Protein AF-A0A4R7PCM6-F1 (afdb_monomer_lite)

pLDDT: mean 90.54, std 8.67, range [38.59, 98.75]

Radius of gyration: 28.01 Å; chains: 1; bounding box: 73×57×81 Å

Structure (mmCIF, N/CA/C/O backbone):
data_AF-A0A4R7PCM6-F1
#
_entry.id   AF-A0A4R7PCM6-F1
#
loop_
_atom_site.group_PDB
_atom_site.id
_atom_site.type_symbol
_atom_site.label_atom_id
_atom_site.label_alt_id
_atom_site.label_comp_id
_atom_site.label_asym_id
_atom_site.label_entity_id
_atom_site.label_seq_id
_atom_site.pdbx_PDB_ins_code
_atom_site.Cartn_x
_atom_site.Cartn_y
_atom_site.Cartn_z
_atom_site.occupancy
_atom_site.B_iso_or_equiv
_atom_site.auth_seq_id
_atom_site.auth_comp_id
_atom_site.auth_asym_id
_atom_site.auth_atom_id
_atom_site.pdbx_PDB_model_num
ATOM 1 N N . MET A 1 1 ? 37.179 6.139 -24.682 1.00 86.62 1 MET A N 1
ATOM 2 C CA . MET A 1 1 ? 36.221 5.115 -24.199 1.00 86.62 1 MET A CA 1
ATOM 3 C C . MET A 1 1 ? 36.200 4.958 -22.683 1.00 86.62 1 MET A C 1
ATOM 5 O O . MET A 1 1 ? 35.136 5.129 -22.115 1.00 86.62 1 MET A O 1
ATOM 9 N N . ILE A 1 2 ? 37.322 4.711 -21.994 1.00 88.94 2 ILE A N 1
ATOM 10 C CA . ILE A 1 2 ? 37.320 4.527 -20.522 1.00 88.94 2 ILE A CA 1
ATOM 11 C C . ILE A 1 2 ? 36.689 5.718 -19.776 1.00 88.94 2 ILE A C 1
ATOM 13 O O . ILE A 1 2 ? 35.813 5.519 -18.942 1.00 88.94 2 ILE A O 1
ATOM 17 N N . THR A 1 3 ? 37.057 6.956 -20.123 1.00 93.69 3 THR A N 1
ATOM 18 C CA . THR A 1 3 ? 36.458 8.163 -19.523 1.00 93.69 3 THR A CA 1
ATOM 19 C C . THR A 1 3 ? 34.939 8.205 -19.699 1.00 93.69 3 THR A C 1
ATOM 21 O O . THR A 1 3 ? 34.223 8.490 -18.748 1.00 93.69 3 THR A O 1
ATOM 24 N N . LEU A 1 4 ? 34.431 7.844 -20.882 1.00 93.44 4 LEU A N 1
ATOM 25 C CA . LEU A 1 4 ? 32.993 7.745 -21.138 1.00 93.44 4 LEU A CA 1
ATOM 26 C C . LEU A 1 4 ? 32.326 6.723 -20.199 1.00 93.44 4 LEU A C 1
ATOM 28 O O . LEU A 1 4 ? 31.299 7.030 -19.602 1.00 93.44 4 LEU A O 1
ATOM 32 N N . MET A 1 5 ? 32.936 5.547 -20.002 1.00 93.44 5 MET A N 1
ATOM 33 C CA . MET A 1 5 ? 32.412 4.505 -19.101 1.00 93.44 5 MET A CA 1
ATOM 34 C C . MET A 1 5 ? 32.342 4.960 -17.637 1.00 93.44 5 MET A C 1
ATOM 36 O O . MET A 1 5 ? 31.392 4.621 -16.927 1.00 93.44 5 MET A O 1
ATOM 40 N N . ILE A 1 6 ? 33.310 5.764 -17.186 1.00 94.44 6 ILE A N 1
ATOM 41 C CA . ILE A 1 6 ? 33.304 6.350 -15.837 1.00 94.44 6 ILE A CA 1
ATOM 42 C C . ILE A 1 6 ? 32.106 7.291 -15.676 1.00 94.44 6 ILE A C 1
ATOM 44 O O . ILE A 1 6 ? 31.334 7.148 -14.729 1.00 94.44 6 ILE A O 1
ATOM 48 N N . PHE A 1 7 ? 31.906 8.216 -16.616 1.00 95.94 7 PHE A N 1
ATOM 49 C CA . PHE A 1 7 ? 30.790 9.162 -16.552 1.00 95.94 7 PHE A CA 1
ATOM 50 C C . PHE A 1 7 ? 29.426 8.471 -16.718 1.00 95.94 7 PHE A C 1
ATOM 52 O O . PHE A 1 7 ? 28.460 8.880 -16.072 1.00 95.94 7 PHE A O 1
ATOM 59 N N . LEU A 1 8 ? 29.342 7.386 -17.503 1.00 93.62 8 LEU A N 1
ATOM 60 C CA . LEU A 1 8 ? 28.133 6.558 -17.618 1.00 93.62 8 LEU A CA 1
ATOM 61 C C . LEU A 1 8 ? 27.827 5.842 -16.300 1.00 93.62 8 LEU A C 1
ATOM 63 O O . LEU A 1 8 ? 26.674 5.769 -15.879 1.00 93.62 8 LEU A O 1
ATOM 67 N N . THR A 1 9 ? 28.862 5.367 -15.607 1.00 94.69 9 THR A N 1
ATOM 68 C CA . THR A 1 9 ? 28.729 4.763 -14.276 1.00 94.69 9 THR A CA 1
ATOM 69 C C . THR A 1 9 ? 28.221 5.780 -13.259 1.00 94.69 9 THR A C 1
ATOM 71 O O . THR A 1 9 ? 27.279 5.490 -12.524 1.00 94.69 9 THR A O 1
ATOM 74 N N . LEU A 1 10 ? 28.785 6.992 -13.244 1.00 95.31 10 LEU A N 1
ATOM 75 C CA . LEU A 1 10 ? 28.311 8.072 -12.376 1.00 95.31 10 LEU A CA 1
ATOM 76 C C . LEU A 1 10 ? 26.852 8.440 -12.679 1.00 95.31 10 LEU A C 1
ATOM 78 O O . LEU A 1 10 ? 26.053 8.543 -11.747 1.00 95.31 10 LEU A O 1
ATOM 82 N N . GLN A 1 11 ? 26.483 8.548 -13.962 1.00 95.19 11 GLN A N 1
ATOM 83 C CA . GLN A 1 11 ? 25.098 8.782 -14.390 1.00 95.19 11 GLN A CA 1
ATOM 84 C C . GLN A 1 11 ? 24.162 7.691 -13.860 1.00 95.19 11 GLN A C 1
ATOM 86 O O . GLN A 1 11 ? 23.117 7.995 -13.288 1.00 95.19 11 GLN A O 1
ATOM 91 N N . SER A 1 12 ? 24.565 6.426 -13.999 1.00 93.44 12 SER A N 1
ATOM 92 C CA . SER A 1 12 ? 23.784 5.261 -13.570 1.00 93.44 12 SER A CA 1
ATOM 93 C C . SER A 1 12 ? 23.549 5.255 -12.062 1.00 93.44 12 SER A C 1
ATOM 95 O O . SER A 1 12 ? 22.435 5.013 -11.600 1.00 93.44 12 SER A O 1
ATOM 97 N N . VAL A 1 13 ? 24.593 5.540 -11.279 1.00 93.44 13 VAL A N 1
ATOM 98 C CA . VAL A 1 13 ? 24.516 5.559 -9.813 1.00 93.44 13 VAL A CA 1
ATOM 99 C C . VAL A 1 13 ? 23.638 6.711 -9.327 1.00 93.44 13 VAL A C 1
ATOM 101 O O . VAL A 1 13 ? 22.779 6.496 -8.473 1.00 93.44 13 VAL A O 1
ATOM 104 N N . MET A 1 14 ? 23.809 7.915 -9.882 1.00 94.75 14 MET A N 1
ATOM 105 C CA . MET A 1 14 ? 22.988 9.074 -9.518 1.00 94.75 14 MET A CA 1
ATOM 106 C C . MET A 1 14 ? 21.523 8.888 -9.926 1.00 94.75 14 MET A C 1
ATOM 108 O O . MET A 1 14 ? 20.639 9.132 -9.110 1.00 94.75 14 MET A O 1
ATOM 112 N N . GLY A 1 15 ? 21.256 8.397 -11.141 1.00 91.50 15 GLY A N 1
ATOM 113 C CA . GLY A 1 15 ? 19.893 8.136 -11.613 1.00 91.50 15 GLY A CA 1
ATOM 114 C C . GLY A 1 15 ? 19.212 7.012 -10.829 1.00 91.50 15 GLY A C 1
ATOM 115 O O . GLY A 1 15 ? 18.041 7.114 -10.471 1.00 91.50 15 GLY A O 1
ATOM 116 N N . GLY A 1 16 ? 19.958 5.961 -10.474 1.00 90.06 16 GLY A N 1
ATOM 117 C CA . GLY A 1 16 ? 19.472 4.902 -9.589 1.00 90.06 16 GLY A CA 1
ATOM 118 C C . GLY A 1 16 ? 19.139 5.410 -8.183 1.00 90.06 16 GLY A C 1
ATOM 119 O O . GLY A 1 16 ? 18.116 5.022 -7.615 1.00 90.06 16 GLY A O 1
ATOM 120 N N . LEU A 1 17 ? 19.967 6.305 -7.630 1.00 88.81 17 LEU A N 1
ATOM 121 C CA . LEU A 1 17 ? 19.699 6.960 -6.350 1.00 88.81 17 LEU A CA 1
ATOM 122 C C . LEU A 1 17 ? 18.441 7.828 -6.419 1.00 88.81 17 LEU A C 1
ATOM 124 O O . LEU A 1 17 ? 17.628 7.757 -5.503 1.00 88.81 17 LEU A O 1
ATOM 128 N N . ASP A 1 18 ? 18.271 8.607 -7.485 1.00 88.50 18 ASP A N 1
ATOM 129 C CA . ASP A 1 18 ? 17.103 9.467 -7.687 1.00 88.50 18 ASP A CA 1
ATOM 130 C C . ASP A 1 18 ? 15.803 8.651 -7.722 1.00 88.50 18 ASP A C 1
ATOM 132 O O . ASP A 1 18 ? 14.889 8.848 -6.915 1.00 88.50 18 ASP A O 1
ATOM 136 N N . ASN A 1 19 ? 15.792 7.611 -8.557 1.00 87.19 19 ASN A N 1
ATOM 137 C CA . ASN A 1 19 ? 14.678 6.681 -8.681 1.00 87.19 19 ASN A CA 1
ATOM 138 C C . ASN A 1 19 ? 14.327 5.979 -7.362 1.00 87.19 19 ASN A C 1
ATOM 140 O O . ASN A 1 19 ? 13.152 5.841 -7.009 1.00 87.19 19 ASN A O 1
ATOM 144 N N . LEU A 1 20 ? 15.328 5.526 -6.609 1.00 82.94 20 LEU A N 1
ATOM 145 C CA . LEU A 1 20 ? 15.083 4.823 -5.355 1.00 82.94 20 LEU A CA 1
ATOM 146 C C . LEU A 1 20 ? 14.687 5.783 -4.225 1.00 82.94 20 LEU A C 1
ATOM 148 O O . LEU A 1 20 ? 13.764 5.503 -3.461 1.00 82.94 20 LEU A O 1
ATOM 152 N N . TRP A 1 21 ? 15.389 6.901 -4.076 1.00 80.94 21 TRP A N 1
ATOM 153 C CA . TRP A 1 21 ? 15.218 7.798 -2.940 1.00 80.94 21 TRP A CA 1
ATOM 154 C C . TRP A 1 21 ? 14.050 8.763 -3.134 1.00 80.94 21 TRP A C 1
ATOM 156 O O . TRP A 1 21 ? 13.141 8.789 -2.299 1.00 80.94 21 TRP A O 1
ATOM 166 N N . HIS A 1 22 ? 14.047 9.523 -4.229 1.00 82.62 22 HIS A N 1
ATOM 167 C CA . HIS A 1 22 ? 13.040 10.550 -4.471 1.00 82.62 22 HIS A CA 1
ATOM 168 C C . HIS A 1 22 ? 11.743 9.938 -4.993 1.00 82.62 22 HIS A C 1
ATOM 170 O O . HIS A 1 22 ? 10.697 10.108 -4.363 1.00 82.62 22 HIS A O 1
ATOM 176 N N . HIS A 1 23 ? 11.799 9.141 -6.061 1.00 84.81 23 HIS A N 1
ATOM 177 C CA . HIS A 1 23 ? 10.582 8.627 -6.700 1.00 84.81 23 HIS A CA 1
ATOM 178 C C . HIS A 1 23 ? 9.899 7.524 -5.884 1.00 84.81 23 HIS A C 1
ATOM 180 O O . HIS A 1 23 ? 8.678 7.556 -5.690 1.00 84.81 23 HIS A O 1
ATOM 186 N N . GLU A 1 24 ? 10.662 6.555 -5.370 1.00 81.75 24 GLU A N 1
ATOM 187 C CA . GLU A 1 24 ? 10.093 5.401 -4.667 1.00 81.75 24 GLU A CA 1
ATOM 188 C C . GLU A 1 24 ? 9.879 5.656 -3.170 1.00 81.75 24 GLU A C 1
ATOM 190 O O . GLU A 1 24 ? 8.772 5.463 -2.664 1.00 81.75 24 GLU A O 1
ATOM 195 N N . LEU A 1 25 ? 10.913 6.075 -2.434 1.00 74.56 25 LEU A N 1
ATOM 196 C CA . LEU A 1 25 ? 10.838 6.160 -0.971 1.00 74.56 25 LEU A CA 1
ATOM 197 C C . LEU A 1 25 ? 10.145 7.434 -0.476 1.00 74.56 25 LEU A C 1
ATOM 199 O O . LEU A 1 25 ? 9.318 7.355 0.444 1.00 74.56 25 LEU A O 1
ATOM 203 N N . GLN A 1 26 ? 10.478 8.586 -1.061 1.00 74.31 26 GLN A N 1
ATOM 204 C CA . GLN A 1 26 ? 9.973 9.888 -0.631 1.00 74.31 26 GLN A CA 1
ATOM 205 C C . GLN A 1 26 ? 8.615 10.222 -1.258 1.00 74.31 26 GLN A C 1
ATOM 207 O O . GLN A 1 26 ? 7.650 10.433 -0.522 1.00 74.31 26 GLN A O 1
ATOM 212 N N . ALA A 1 27 ? 8.524 10.251 -2.590 1.00 75.69 27 ALA A N 1
ATOM 213 C CA . ALA A 1 27 ? 7.309 10.616 -3.313 1.00 75.69 27 ALA A CA 1
ATOM 214 C C . ALA A 1 27 ? 6.324 9.445 -3.428 1.00 75.69 27 ALA A C 1
ATOM 216 O O . ALA A 1 27 ? 5.114 9.645 -3.327 1.00 75.69 27 ALA A O 1
ATOM 217 N N . ARG A 1 28 ? 6.811 8.205 -3.572 1.00 81.50 28 ARG A N 1
ATOM 218 C CA . ARG A 1 28 ? 5.984 7.010 -3.829 1.00 81.50 28 ARG A CA 1
ATOM 219 C C . ARG A 1 28 ? 5.120 7.173 -5.082 1.00 81.50 28 ARG A C 1
ATOM 221 O O . ARG A 1 28 ? 3.935 6.819 -5.064 1.00 81.50 28 ARG A O 1
ATOM 228 N N . LEU A 1 29 ? 5.709 7.691 -6.161 1.00 83.12 29 LEU A N 1
ATOM 229 C CA . LEU A 1 29 ? 5.017 7.997 -7.422 1.00 83.12 29 LEU A CA 1
ATOM 230 C C . LEU A 1 29 ? 4.107 6.859 -7.924 1.00 83.12 29 LEU A C 1
ATOM 232 O O . LEU A 1 29 ? 2.959 7.147 -8.258 1.00 83.12 29 LEU A O 1
ATOM 236 N N . PRO A 1 30 ? 4.498 5.562 -7.885 1.00 82.12 30 PRO A N 1
ATOM 237 C CA . PRO A 1 30 ? 3.633 4.464 -8.349 1.00 82.12 30 PRO A CA 1
ATOM 238 C C . PRO A 1 30 ? 2.298 4.321 -7.606 1.00 82.12 30 PRO A C 1
ATOM 240 O O . PRO A 1 30 ? 1.427 3.563 -8.031 1.00 82.12 30 PRO A O 1
ATOM 243 N N . SER A 1 31 ? 2.150 4.995 -6.464 1.00 75.94 31 SER A N 1
ATOM 244 C CA . SER A 1 31 ? 0.933 5.003 -5.652 1.00 75.94 31 SER A CA 1
ATOM 245 C C . SER A 1 31 ? 0.105 6.283 -5.786 1.00 75.94 31 SER A C 1
ATOM 247 O O . SER A 1 31 ? -0.959 6.373 -5.172 1.00 75.94 31 SER A O 1
ATOM 249 N N . GLN A 1 32 ? 0.565 7.255 -6.578 1.00 79.75 32 GLN A N 1
ATOM 250 C CA . GLN A 1 32 ? -0.109 8.530 -6.789 1.00 79.75 32 GLN A CA 1
ATOM 251 C C . GLN A 1 32 ? -0.839 8.541 -8.144 1.00 79.75 32 GLN A C 1
ATOM 253 O O . GLN A 1 32 ? -0.182 8.507 -9.182 1.00 79.75 32 GLN A O 1
ATOM 258 N N . PRO A 1 33 ? -2.181 8.657 -8.181 1.00 78.62 33 PRO A N 1
ATOM 259 C CA . PRO A 1 33 ? -2.939 8.752 -9.433 1.00 78.62 33 PRO A CA 1
ATOM 260 C C . PRO A 1 33 ? -2.485 9.900 -10.344 1.00 78.62 33 PRO A C 1
ATOM 262 O O . PRO A 1 33 ? -2.468 9.746 -11.563 1.00 78.62 33 PRO A O 1
ATOM 265 N N . GLY A 1 34 ? -2.069 11.030 -9.758 1.00 80.50 34 GLY A N 1
ATOM 266 C CA . GLY A 1 34 ? -1.565 12.191 -10.498 1.00 80.50 34 GLY A CA 1
ATOM 267 C C . GLY A 1 34 ? -0.207 11.975 -11.175 1.00 80.50 34 GLY A C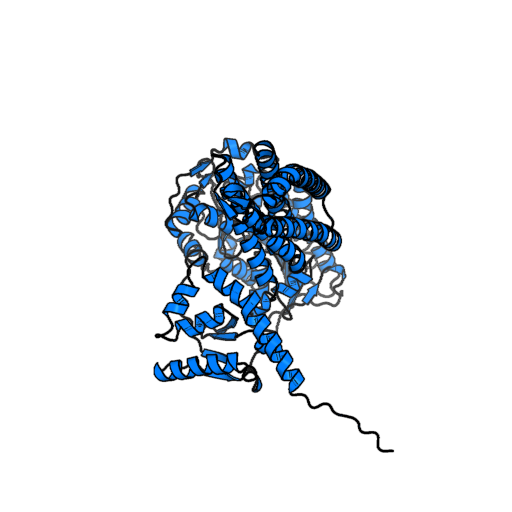 1
ATOM 268 O O . GLY A 1 34 ? 0.055 12.594 -12.200 1.00 80.50 34 GLY A O 1
ATOM 269 N N . ALA A 1 35 ? 0.618 11.046 -10.682 1.00 84.38 35 ALA A N 1
ATOM 270 C CA . ALA A 1 35 ? 1.982 10.821 -11.172 1.00 84.38 35 ALA A CA 1
ATOM 271 C C . ALA A 1 35 ? 2.051 9.960 -12.446 1.00 84.38 35 ALA A C 1
ATOM 273 O O . ALA A 1 35 ? 3.130 9.590 -12.901 1.00 84.38 35 ALA A O 1
ATOM 274 N N . ARG A 1 36 ? 0.907 9.595 -13.042 1.00 86.94 36 ARG A N 1
ATOM 275 C CA . ARG A 1 36 ? 0.874 8.698 -14.207 1.00 86.94 36 ARG A CA 1
ATOM 276 C C . ARG A 1 36 ? 1.658 9.248 -15.404 1.00 86.94 36 ARG A C 1
ATOM 278 O O . ARG A 1 36 ? 2.272 8.462 -16.117 1.00 86.94 36 ARG A O 1
ATOM 285 N N . LYS A 1 37 ? 1.609 10.564 -15.643 1.00 86.12 37 LYS A N 1
ATOM 286 C CA . LYS A 1 37 ? 2.326 11.209 -16.757 1.00 86.12 37 LYS A CA 1
ATOM 287 C C . LYS A 1 37 ? 3.835 11.221 -16.525 1.00 86.12 37 LYS A C 1
ATOM 289 O O . LYS A 1 37 ? 4.564 10.747 -17.386 1.00 86.12 37 LYS A O 1
ATOM 294 N N . GLU A 1 38 ? 4.261 11.668 -15.347 1.00 89.06 38 GLU A N 1
ATOM 295 C CA . GLU A 1 38 ? 5.655 11.629 -14.875 1.00 89.06 38 GLU A CA 1
ATOM 296 C C . GLU A 1 38 ? 6.229 10.204 -14.995 1.00 89.06 38 GLU A C 1
ATOM 298 O O . GLU A 1 38 ? 7.204 9.966 -15.700 1.00 89.06 38 GLU A O 1
ATOM 303 N N . LEU A 1 39 ? 5.529 9.192 -14.467 1.00 89.38 39 LEU A N 1
ATOM 304 C CA . LEU A 1 39 ? 5.954 7.792 -14.590 1.00 89.38 39 LEU A CA 1
ATOM 305 C C . LEU A 1 39 ? 6.015 7.280 -16.035 1.00 89.38 39 LEU A C 1
ATOM 307 O O . LEU A 1 39 ? 6.826 6.401 -16.329 1.00 89.38 39 LEU A O 1
ATOM 311 N N . ALA A 1 40 ? 5.166 7.786 -16.934 1.00 90.12 40 ALA A N 1
ATOM 312 C CA . ALA A 1 40 ? 5.223 7.419 -18.345 1.00 90.12 40 ALA A CA 1
ATOM 313 C C . ALA A 1 40 ? 6.501 7.962 -18.992 1.00 90.12 40 ALA A C 1
ATOM 315 O O . ALA A 1 40 ? 7.205 7.199 -19.654 1.00 90.12 40 ALA A O 1
ATOM 316 N N . LEU A 1 41 ? 6.845 9.226 -18.729 1.00 90.19 41 LEU A N 1
ATOM 317 C CA . LEU A 1 41 ? 8.098 9.833 -19.184 1.00 90.19 41 LEU A CA 1
ATOM 318 C C . LEU A 1 41 ? 9.308 9.081 -18.622 1.00 90.19 41 LEU A C 1
ATOM 320 O O . LEU A 1 41 ? 10.172 8.668 -19.397 1.00 90.19 41 LEU A O 1
ATOM 324 N N . HIS A 1 42 ? 9.313 8.792 -17.315 1.00 91.62 42 HIS A N 1
ATOM 325 C CA . HIS A 1 42 ? 10.359 7.992 -16.671 1.00 91.62 42 HIS A CA 1
ATOM 326 C C . HIS A 1 42 ? 10.510 6.625 -17.338 1.00 91.62 42 HIS A C 1
ATOM 328 O O . HIS A 1 42 ? 11.619 6.242 -17.700 1.00 91.62 42 HIS A O 1
ATOM 334 N N . SER A 1 43 ? 9.400 5.914 -17.569 1.00 92.06 43 SER A N 1
ATOM 335 C CA . SER A 1 43 ? 9.439 4.579 -18.170 1.00 92.06 43 SER A CA 1
ATOM 336 C C . SER A 1 43 ? 10.045 4.587 -19.575 1.00 92.06 43 SER A C 1
ATOM 338 O O . SER A 1 43 ? 10.883 3.742 -19.880 1.00 92.06 43 SER A O 1
ATOM 340 N N . VAL A 1 44 ? 9.682 5.557 -20.424 1.00 91.69 44 VAL A N 1
ATOM 341 C CA . VAL A 1 44 ? 10.233 5.662 -21.783 1.00 91.69 44 VAL A CA 1
ATOM 342 C C . VAL A 1 44 ? 11.715 6.025 -21.726 1.00 91.69 44 VAL A C 1
ATOM 344 O O . VAL A 1 44 ? 12.525 5.368 -22.379 1.00 91.69 44 VAL A O 1
ATOM 347 N N . ARG A 1 45 ? 12.081 7.018 -20.905 1.00 92.88 45 ARG A N 1
ATOM 348 C CA . ARG A 1 45 ? 13.473 7.438 -20.705 1.00 92.88 45 ARG A CA 1
ATOM 349 C C . ARG A 1 45 ? 14.355 6.274 -20.254 1.00 92.88 45 ARG A C 1
ATOM 351 O O . ARG A 1 45 ? 15.414 6.041 -20.826 1.00 92.88 45 ARG A O 1
ATOM 358 N N . GLU A 1 46 ? 13.911 5.510 -19.262 1.00 94.31 46 GLU A N 1
ATOM 359 C CA . GLU A 1 46 ? 14.646 4.366 -18.713 1.00 94.31 46 GLU A CA 1
ATOM 360 C C . GLU A 1 46 ? 14.801 3.236 -19.735 1.00 94.31 46 GLU A C 1
ATOM 362 O O . GLU A 1 46 ? 15.884 2.669 -19.871 1.00 94.31 46 GLU A O 1
ATOM 367 N N . LEU A 1 47 ? 13.757 2.934 -20.512 1.00 93.88 47 LEU A N 1
ATOM 368 C CA . LEU A 1 47 ? 13.858 1.936 -21.578 1.00 93.88 47 LEU A CA 1
ATOM 369 C C . LEU A 1 47 ? 14.886 2.348 -22.644 1.00 93.88 47 LEU A C 1
ATOM 371 O O . LEU A 1 47 ? 15.685 1.512 -23.069 1.00 93.88 47 LEU A O 1
ATOM 375 N N . ILE A 1 48 ? 14.922 3.631 -23.020 1.00 93.81 48 ILE A N 1
ATOM 376 C CA . ILE A 1 48 ? 15.932 4.174 -23.939 1.00 93.81 48 ILE A CA 1
ATOM 377 C C . ILE A 1 48 ? 17.337 4.052 -23.331 1.00 93.81 48 ILE A C 1
ATOM 379 O O . ILE A 1 48 ? 18.229 3.506 -23.981 1.00 93.81 48 ILE A O 1
ATOM 383 N N . TYR A 1 49 ? 17.541 4.475 -22.078 1.00 92.38 49 TYR A N 1
ATOM 384 C CA . TYR A 1 49 ? 18.837 4.353 -21.396 1.00 92.38 49 TYR A CA 1
ATOM 385 C C . TYR A 1 49 ? 19.332 2.911 -21.321 1.00 92.38 49 TYR A C 1
ATOM 387 O O . TYR A 1 49 ? 20.502 2.646 -21.586 1.00 92.38 49 TYR A O 1
ATOM 395 N N . GLY A 1 50 ? 18.444 1.974 -20.994 1.00 94.12 50 GLY A N 1
ATOM 396 C CA . GLY A 1 50 ? 18.775 0.559 -20.930 1.00 94.12 50 GLY A CA 1
ATOM 397 C C . GLY A 1 50 ? 19.296 0.011 -22.261 1.00 94.12 50 GLY A C 1
ATOM 398 O O . GLY A 1 50 ? 20.310 -0.689 -22.285 1.00 94.12 50 GLY A O 1
ATOM 399 N N . LEU A 1 51 ? 18.649 0.387 -23.371 1.00 94.00 51 LEU A N 1
ATOM 400 C CA . LEU A 1 51 ? 19.099 0.039 -24.721 1.00 94.00 51 LEU A CA 1
ATOM 401 C C . LEU A 1 51 ? 20.433 0.703 -25.072 1.00 94.00 51 LEU A C 1
ATOM 403 O O . LEU A 1 51 ? 21.302 0.039 -25.630 1.00 94.00 51 LEU A O 1
ATOM 407 N N . ILE A 1 52 ? 20.624 1.976 -24.716 1.00 93.50 52 ILE A N 1
ATOM 408 C CA . ILE A 1 52 ? 21.880 2.700 -24.954 1.00 93.50 52 ILE A CA 1
ATOM 409 C C . ILE A 1 52 ? 23.035 2.059 -24.174 1.00 93.50 52 ILE A C 1
ATOM 411 O O . ILE A 1 52 ? 24.108 1.864 -24.734 1.00 93.50 52 ILE A O 1
ATOM 415 N N . TYR A 1 53 ? 22.834 1.690 -22.906 1.00 94.50 53 TYR A N 1
ATOM 416 C CA . TYR A 1 53 ? 23.894 1.128 -22.061 1.00 94.50 53 TYR A CA 1
ATOM 417 C C . TYR A 1 53 ? 24.376 -0.226 -22.573 1.00 94.50 53 TYR A C 1
ATOM 419 O O . TYR A 1 53 ? 25.577 -0.422 -22.741 1.00 94.50 53 TYR A O 1
ATOM 427 N N . ILE A 1 54 ? 23.452 -1.143 -22.875 1.00 95.19 54 ILE A N 1
ATOM 428 C CA . ILE A 1 54 ? 23.799 -2.448 -23.460 1.00 95.19 54 ILE A CA 1
ATOM 429 C C . ILE A 1 54 ? 24.354 -2.251 -24.879 1.00 95.19 54 ILE A C 1
ATOM 431 O O . ILE A 1 54 ? 25.334 -2.888 -25.259 1.00 95.19 54 ILE A O 1
ATOM 435 N N . GLY A 1 55 ? 23.758 -1.320 -25.629 1.00 94.44 55 GLY A N 1
ATOM 436 C CA . GLY A 1 55 ? 24.142 -0.928 -26.979 1.00 94.44 55 GLY A CA 1
ATOM 437 C C . GLY A 1 55 ? 25.607 -0.516 -27.091 1.00 94.44 55 GLY A C 1
ATOM 438 O O . GLY A 1 55 ? 26.351 -1.063 -27.899 1.00 94.44 55 GLY A O 1
ATOM 439 N N . ILE A 1 56 ? 26.019 0.442 -26.262 1.00 92.81 56 ILE A N 1
ATOM 440 C CA . ILE A 1 56 ? 27.385 0.970 -26.218 1.00 92.81 56 ILE A CA 1
ATOM 441 C C . ILE A 1 56 ? 28.347 -0.053 -25.602 1.00 92.81 56 ILE A C 1
ATOM 443 O O . ILE A 1 56 ? 29.511 -0.080 -25.984 1.00 92.81 56 ILE A O 1
ATOM 447 N N . ALA A 1 57 ? 27.891 -0.895 -24.667 1.00 94.69 57 ALA A N 1
ATOM 448 C CA . ALA A 1 57 ? 28.742 -1.882 -24.004 1.00 94.69 57 ALA A CA 1
ATOM 449 C C . ALA A 1 57 ? 29.332 -2.921 -24.965 1.00 94.69 57 ALA A C 1
ATOM 451 O O . ALA A 1 57 ? 30.463 -3.356 -24.753 1.00 94.69 57 ALA A O 1
ATOM 452 N N . TRP A 1 58 ? 28.570 -3.318 -25.987 1.00 96.81 58 TRP A N 1
ATOM 453 C CA . TRP A 1 58 ? 28.913 -4.466 -26.829 1.00 96.81 58 TRP A CA 1
ATOM 454 C C . TRP A 1 58 ? 29.001 -4.163 -28.313 1.00 96.81 58 TRP A C 1
ATOM 456 O O . TRP A 1 58 ? 29.504 -5.008 -29.050 1.00 96.81 58 TRP A O 1
ATOM 466 N N . TRP A 1 59 ? 28.551 -2.993 -28.775 1.00 96.31 59 TRP A N 1
ATOM 467 C CA . TRP A 1 59 ? 28.565 -2.680 -30.201 1.00 96.31 59 TRP A CA 1
ATOM 468 C C . TRP A 1 59 ? 29.068 -1.275 -30.530 1.00 96.31 59 TRP A C 1
ATOM 470 O O . TRP A 1 59 ? 28.761 -0.291 -29.859 1.00 96.31 59 TRP A O 1
ATOM 480 N N . SER A 1 60 ? 29.800 -1.196 -31.639 1.00 95.25 60 SER A N 1
ATOM 481 C CA . SER A 1 60 ? 30.016 0.038 -32.396 1.00 95.25 60 SER A CA 1
ATOM 482 C C . SER A 1 60 ? 28.943 0.161 -33.477 1.00 95.25 60 SER A C 1
ATOM 484 O O . SER A 1 60 ? 28.625 -0.811 -34.169 1.00 95.25 60 SER A O 1
ATOM 486 N N . TRP A 1 61 ? 28.355 1.350 -33.591 1.00 96.38 61 TRP A N 1
ATOM 487 C CA . TRP A 1 61 ? 27.180 1.618 -34.422 1.00 96.38 61 TRP A CA 1
ATOM 488 C C . TRP A 1 61 ? 27.610 2.331 -35.702 1.00 96.38 61 TRP A C 1
ATOM 490 O O . TRP A 1 61 ? 27.382 3.526 -35.853 1.00 96.38 61 TRP A O 1
ATOM 500 N N . ASN A 1 62 ? 28.282 1.614 -36.600 1.00 97.31 62 ASN A N 1
ATOM 501 C CA . ASN A 1 62 ? 28.959 2.201 -37.755 1.00 97.31 62 ASN A CA 1
ATOM 502 C C . ASN A 1 62 ? 28.001 2.526 -38.913 1.00 97.31 62 ASN A C 1
ATOM 504 O O . ASN A 1 62 ? 26.958 1.884 -39.098 1.00 97.31 62 ASN A O 1
ATOM 508 N N . GLY A 1 63 ? 28.385 3.511 -39.722 1.00 96.75 63 GLY A N 1
ATOM 509 C CA . GLY A 1 63 ? 27.646 4.000 -40.880 1.00 96.75 63 GLY A CA 1
ATOM 510 C C . GLY A 1 63 ? 26.246 4.469 -40.505 1.00 96.75 63 GLY A C 1
ATOM 511 O O . GLY A 1 63 ? 26.065 5.262 -39.584 1.00 96.75 63 GLY A O 1
ATOM 512 N N . THR A 1 64 ? 25.218 3.976 -41.198 1.00 95.94 64 THR A N 1
ATOM 513 C CA . THR A 1 64 ? 23.842 4.462 -40.993 1.00 95.94 64 THR A CA 1
ATOM 514 C C . THR A 1 64 ? 23.266 4.138 -39.612 1.00 95.94 64 THR A C 1
ATOM 516 O O . THR A 1 64 ? 22.346 4.824 -39.169 1.00 95.94 64 THR A O 1
ATOM 519 N N . TRP A 1 65 ? 23.799 3.132 -38.909 1.00 96.00 65 TRP A N 1
ATOM 520 C CA . TRP A 1 65 ? 23.334 2.766 -37.566 1.00 96.00 65 TRP A CA 1
ATOM 521 C C . TRP A 1 65 ? 23.636 3.839 -36.518 1.00 96.00 65 TRP A C 1
ATOM 523 O O . TRP A 1 65 ? 22.886 3.957 -35.548 1.00 96.00 65 TRP A O 1
ATOM 533 N N . VAL A 1 66 ? 24.659 4.676 -36.730 1.00 96.06 66 VAL A N 1
ATOM 534 C CA . VAL A 1 66 ? 24.993 5.769 -35.806 1.00 96.06 66 VAL A CA 1
ATOM 535 C C . VAL A 1 66 ? 23.834 6.753 -35.648 1.00 96.06 66 VAL A C 1
ATOM 537 O O . VAL A 1 66 ? 23.594 7.268 -34.559 1.00 96.06 66 VAL A O 1
ATOM 540 N N . TRP A 1 67 ? 23.060 6.973 -36.716 1.00 95.06 67 TRP A N 1
ATOM 541 C CA . TRP A 1 67 ? 21.934 7.904 -36.711 1.00 95.06 67 TRP A CA 1
ATOM 542 C C . TRP A 1 67 ? 20.777 7.409 -35.849 1.00 95.06 67 TRP A C 1
ATOM 544 O O . TRP A 1 67 ? 20.085 8.225 -35.245 1.00 95.06 67 TRP A O 1
ATOM 554 N N . LEU A 1 68 ? 20.601 6.090 -35.725 1.00 94.62 68 LEU A N 1
ATOM 555 C CA . LEU A 1 68 ? 19.642 5.517 -34.783 1.00 94.62 68 LEU A CA 1
ATOM 556 C C . LEU A 1 68 ? 20.072 5.795 -33.336 1.00 94.62 68 LEU A C 1
ATOM 558 O O . LEU A 1 68 ? 19.247 6.217 -32.528 1.00 94.62 68 LEU A O 1
ATOM 562 N N . LEU A 1 69 ? 21.361 5.633 -33.018 1.00 94.19 69 LEU A N 1
ATOM 563 C CA . LEU A 1 69 ? 21.894 5.960 -31.692 1.00 94.19 69 LEU A CA 1
ATOM 564 C C . LEU A 1 69 ? 21.779 7.464 -31.385 1.00 94.19 69 LEU A C 1
ATOM 566 O O . LEU A 1 69 ? 21.337 7.830 -30.298 1.00 94.19 69 LEU A O 1
ATOM 570 N N . ILE A 1 70 ? 22.095 8.336 -32.349 1.00 95.19 70 ILE A N 1
ATOM 571 C CA . ILE A 1 70 ? 21.909 9.792 -32.221 1.00 95.19 70 ILE A CA 1
ATOM 572 C C . ILE A 1 70 ? 20.433 10.131 -31.989 1.00 95.19 70 ILE A C 1
ATOM 574 O O . ILE A 1 70 ? 20.123 10.914 -31.094 1.00 95.19 70 ILE A O 1
ATOM 578 N N . ALA A 1 71 ? 19.510 9.524 -32.740 1.00 95.06 71 ALA A N 1
ATOM 579 C CA . ALA A 1 71 ? 18.078 9.748 -32.559 1.00 95.06 71 ALA A CA 1
ATOM 580 C C . ALA A 1 71 ? 17.600 9.330 -31.158 1.00 95.06 71 ALA A C 1
ATOM 582 O O . ALA A 1 71 ? 16.808 10.051 -30.549 1.00 95.06 71 ALA A O 1
ATOM 583 N N . LEU A 1 72 ? 18.102 8.212 -30.619 1.00 94.25 72 LEU A N 1
ATOM 584 C CA . LEU A 1 72 ? 17.813 7.781 -29.246 1.00 94.25 72 LEU A CA 1
ATOM 585 C C . LEU A 1 72 ? 18.339 8.786 -28.210 1.00 94.25 72 LEU A C 1
ATOM 587 O O . LEU A 1 72 ? 17.590 9.157 -27.309 1.00 94.25 72 LEU A O 1
ATOM 591 N N . LEU A 1 73 ? 19.576 9.272 -28.364 1.00 94.31 73 LEU A N 1
ATOM 592 C CA . LEU A 1 73 ? 20.171 10.284 -27.479 1.00 94.31 73 LEU A CA 1
ATOM 593 C C . LEU A 1 73 ? 19.395 11.610 -27.519 1.00 94.31 73 LEU A C 1
ATOM 595 O O . LEU A 1 73 ? 19.092 12.179 -26.476 1.00 94.31 73 LEU A O 1
ATOM 599 N N . VAL A 1 74 ? 19.015 12.086 -28.710 1.00 94.12 74 VAL A N 1
ATOM 600 C CA . VAL A 1 74 ? 18.207 13.309 -28.871 1.00 94.12 74 VAL A CA 1
ATOM 601 C C . VAL A 1 74 ? 16.816 13.134 -28.263 1.00 94.12 74 VAL A C 1
ATOM 603 O O . VAL A 1 74 ? 16.325 14.029 -27.577 1.00 94.12 74 VAL A O 1
ATOM 606 N N . THR A 1 75 ? 16.182 11.982 -28.485 1.00 92.50 75 THR A N 1
ATOM 607 C CA . THR A 1 75 ? 14.873 11.672 -27.893 1.00 92.50 75 THR A CA 1
ATOM 608 C C . THR A 1 75 ? 14.953 11.675 -26.370 1.00 92.50 75 THR A C 1
ATOM 610 O O . THR A 1 75 ? 14.075 12.231 -25.714 1.00 92.50 75 THR A O 1
ATOM 613 N N . GLU A 1 76 ? 16.016 11.105 -25.805 1.00 92.75 76 GLU A N 1
ATOM 614 C CA . GLU A 1 76 ? 16.263 11.138 -24.366 1.00 92.75 76 GLU A CA 1
ATOM 615 C C . GLU A 1 76 ? 16.381 12.583 -23.854 1.00 92.75 76 GLU A C 1
ATOM 617 O O . GLU A 1 76 ? 15.689 12.916 -22.894 1.00 92.75 76 GLU A O 1
ATOM 622 N N . VAL A 1 77 ? 17.140 13.460 -24.530 1.00 92.38 77 VAL A N 1
ATOM 623 C CA . VAL A 1 77 ? 17.268 14.879 -24.136 1.00 92.38 77 VAL A CA 1
ATOM 624 C C . VAL A 1 77 ? 15.897 15.550 -24.092 1.00 92.38 77 VAL A C 1
ATOM 626 O O . VAL A 1 77 ? 15.567 16.240 -23.128 1.00 92.38 77 VAL A O 1
ATOM 629 N N . VAL A 1 78 ? 15.081 15.338 -25.129 1.00 93.06 78 VAL A N 1
ATOM 630 C CA . VAL A 1 78 ? 13.734 15.917 -25.218 1.00 93.06 78 VAL A CA 1
ATOM 631 C C . VAL A 1 78 ? 12.845 15.416 -24.082 1.00 93.06 78 VAL A C 1
ATOM 633 O O . VAL A 1 78 ? 12.158 16.222 -23.454 1.00 93.06 78 VAL A O 1
ATOM 636 N N . ILE A 1 79 ? 12.867 14.112 -23.791 1.00 90.69 79 ILE A N 1
ATOM 637 C CA . ILE A 1 79 ? 12.083 13.537 -22.692 1.00 90.69 79 ILE A CA 1
ATOM 638 C C . ILE A 1 79 ? 12.565 14.081 -21.350 1.00 90.69 79 ILE A C 1
ATOM 640 O O . ILE A 1 79 ? 11.732 14.453 -20.535 1.00 90.69 79 ILE A O 1
ATOM 644 N N . THR A 1 80 ? 13.874 14.178 -21.123 1.00 88.69 80 THR A N 1
ATOM 645 C CA . THR A 1 80 ? 14.434 14.702 -19.872 1.00 88.69 80 THR A CA 1
ATOM 646 C C . THR A 1 80 ? 14.046 16.161 -19.651 1.00 88.69 80 THR A C 1
ATOM 648 O O . THR A 1 80 ? 13.608 16.511 -18.560 1.00 88.69 80 THR A O 1
ATOM 651 N N . LEU A 1 81 ? 14.095 17.006 -20.684 1.00 89.56 81 LEU A N 1
ATOM 652 C CA . LEU A 1 81 ? 13.603 18.386 -20.595 1.00 89.56 81 LEU A CA 1
ATOM 653 C C . LEU A 1 81 ? 12.091 18.456 -20.343 1.00 89.56 81 LEU A C 1
ATOM 655 O O . LEU A 1 81 ? 11.634 19.305 -19.580 1.00 89.56 81 LEU A O 1
ATOM 659 N N . TRP A 1 82 ? 11.310 17.575 -20.971 1.00 89.50 82 TRP A N 1
ATOM 660 C CA . TRP A 1 82 ? 9.871 17.494 -20.729 1.00 89.50 82 TRP A CA 1
ATOM 661 C C . TRP A 1 82 ? 9.571 17.081 -19.286 1.00 89.50 82 TRP A C 1
ATOM 663 O O . TRP A 1 82 ? 8.685 17.654 -18.654 1.00 89.50 82 TRP A O 1
ATOM 673 N N . ASP A 1 83 ? 10.309 16.105 -18.769 1.00 86.06 83 ASP A N 1
ATOM 674 C CA . ASP A 1 83 ? 10.161 15.570 -17.420 1.00 86.06 83 ASP A CA 1
ATOM 675 C C . ASP A 1 83 ? 10.317 16.665 -16.364 1.00 86.06 83 ASP A C 1
ATOM 677 O O . ASP A 1 83 ? 9.421 16.847 -15.547 1.00 86.06 83 ASP A O 1
ATOM 681 N N . PHE A 1 84 ? 11.348 17.510 -16.487 1.00 84.31 84 PHE A N 1
ATOM 682 C CA . PHE A 1 84 ? 11.525 18.693 -15.634 1.00 84.31 84 PHE A CA 1
ATOM 683 C C . PHE A 1 84 ? 10.301 19.616 -15.606 1.00 84.31 84 PHE A C 1
ATOM 685 O O . PHE A 1 84 ? 9.929 20.143 -14.557 1.00 84.31 84 PHE A O 1
ATOM 692 N N . ILE A 1 85 ? 9.676 19.835 -16.766 1.00 86.12 85 ILE A N 1
ATOM 693 C CA . ILE A 1 85 ? 8.494 20.695 -16.881 1.00 86.12 85 ILE A CA 1
ATOM 694 C C . ILE A 1 85 ? 7.285 20.033 -16.212 1.00 86.12 85 ILE A C 1
ATOM 696 O O . ILE A 1 85 ? 6.504 20.714 -15.546 1.00 86.12 85 ILE A O 1
ATOM 700 N N . GLU A 1 86 ? 7.089 18.731 -16.416 1.00 85.38 86 GLU A N 1
ATOM 701 C CA . GLU A 1 86 ? 5.971 17.993 -15.819 1.00 85.38 86 GLU A CA 1
ATOM 702 C C . GLU A 1 86 ? 6.130 17.865 -14.297 1.00 85.38 86 GLU A C 1
ATOM 704 O O . GLU A 1 86 ? 5.156 18.005 -13.555 1.00 85.38 86 GLU A O 1
ATOM 709 N N . GLU A 1 87 ? 7.350 17.661 -13.815 1.00 82.19 87 GLU A N 1
ATOM 710 C CA . GLU A 1 87 ? 7.647 17.524 -12.396 1.00 82.19 87 GLU A CA 1
ATOM 711 C C . GLU A 1 87 ? 7.408 18.834 -11.630 1.00 82.19 87 GLU A C 1
ATOM 713 O O . GLU A 1 87 ? 6.672 18.838 -10.642 1.00 82.19 87 GLU A O 1
ATOM 718 N N . ASP A 1 88 ? 7.911 19.968 -12.133 1.00 81.06 88 ASP A N 1
ATOM 719 C CA . ASP A 1 88 ? 7.703 21.282 -11.499 1.00 81.06 88 ASP A CA 1
ATOM 720 C C . ASP A 1 88 ? 6.218 21.700 -11.510 1.00 81.06 88 ASP A C 1
ATOM 722 O O . ASP A 1 88 ? 5.736 22.377 -10.599 1.00 81.06 88 ASP A O 1
ATOM 726 N N . ARG A 1 89 ? 5.450 21.237 -12.508 1.00 81.50 89 ARG A N 1
ATOM 727 C CA . ARG A 1 89 ? 3.991 21.435 -12.572 1.00 81.50 89 ARG A CA 1
ATOM 728 C C . ARG A 1 89 ? 3.214 20.547 -11.609 1.00 81.50 89 ARG A C 1
ATOM 730 O O . ARG A 1 89 ? 2.141 20.948 -11.156 1.00 81.50 89 ARG A O 1
ATOM 737 N N . SER A 1 90 ? 3.688 19.330 -11.359 1.00 72.06 90 SER A N 1
ATOM 738 C CA . SER A 1 90 ? 2.932 18.315 -10.623 1.00 72.06 90 SER A CA 1
ATOM 739 C C . SER A 1 90 ? 3.179 18.365 -9.116 1.00 72.06 90 SER A C 1
ATOM 741 O O . SER A 1 90 ? 2.240 18.132 -8.347 1.00 72.06 90 SER A O 1
ATOM 743 N N . ARG A 1 91 ? 4.399 18.697 -8.663 1.00 75.88 91 ARG A N 1
ATOM 744 C CA . ARG A 1 91 ? 4.733 18.756 -7.231 1.00 75.88 91 ARG A CA 1
ATOM 745 C C . ARG A 1 91 ? 5.901 19.699 -6.911 1.00 75.88 91 ARG A C 1
ATOM 747 O O . ARG A 1 91 ? 6.814 19.868 -7.708 1.00 75.88 91 ARG A O 1
ATOM 754 N N . PRO A 1 92 ? 5.942 20.282 -5.697 1.00 75.38 92 PRO A N 1
ATOM 755 C CA . PRO A 1 92 ? 7.078 21.094 -5.279 1.00 75.38 92 PRO A CA 1
ATOM 756 C C . PRO A 1 92 ? 8.326 20.230 -5.058 1.00 75.38 92 PRO A C 1
ATOM 758 O O . PRO A 1 92 ? 8.336 19.347 -4.196 1.00 75.38 92 PRO A O 1
ATOM 761 N N . LEU A 1 93 ? 9.399 20.550 -5.782 1.00 76.56 93 LEU A N 1
ATOM 762 C CA . LEU A 1 93 ? 10.673 19.842 -5.685 1.00 76.56 93 LEU A CA 1
ATOM 763 C C . LEU A 1 93 ? 11.487 20.252 -4.443 1.00 76.56 93 LEU A C 1
ATOM 765 O O . LEU A 1 93 ? 11.838 21.437 -4.311 1.00 76.56 93 LEU A O 1
ATOM 769 N N . PRO A 1 94 ? 11.835 19.303 -3.549 1.00 79.44 94 PRO A N 1
ATOM 770 C CA . PRO A 1 94 ? 12.801 19.496 -2.477 1.00 79.44 94 PRO A CA 1
ATOM 771 C C . PRO A 1 94 ? 14.142 20.038 -3.000 1.00 79.44 94 PRO A C 1
ATOM 773 O O . PRO A 1 94 ? 14.578 19.657 -4.085 1.00 79.44 94 PRO A O 1
ATOM 776 N N . PRO A 1 95 ? 14.872 20.850 -2.211 1.00 84.38 95 PRO A N 1
ATOM 777 C CA . PRO A 1 95 ? 16.161 21.398 -2.639 1.00 84.38 95 PRO A CA 1
ATOM 778 C C . PRO A 1 95 ? 17.193 20.338 -3.046 1.00 84.38 95 PRO A C 1
ATOM 780 O O . PRO A 1 95 ? 17.953 20.551 -3.982 1.00 84.38 95 PRO A O 1
ATOM 783 N N . PHE A 1 96 ? 17.213 19.192 -2.359 1.00 83.25 96 PHE A N 1
ATOM 784 C CA . PHE A 1 96 ? 18.149 18.106 -2.662 1.00 83.25 96 PHE A CA 1
ATOM 785 C C . PHE A 1 96 ? 17.857 17.434 -4.015 1.00 83.25 96 PHE A C 1
ATOM 787 O O . PHE A 1 96 ? 18.793 17.162 -4.760 1.00 83.25 96 PHE A O 1
ATOM 794 N N . GLU A 1 97 ? 16.578 17.252 -4.359 1.00 85.75 97 GLU A N 1
ATOM 795 C CA . GLU A 1 97 ? 16.127 16.703 -5.650 1.00 85.75 97 GLU A CA 1
ATOM 796 C C . GLU A 1 97 ? 16.570 17.630 -6.795 1.00 85.75 97 GLU A C 1
ATOM 798 O O . GLU A 1 97 ? 17.261 17.193 -7.712 1.00 85.75 97 GLU A O 1
ATOM 803 N N . ARG A 1 98 ? 16.369 18.953 -6.649 1.00 87.00 98 ARG A N 1
ATOM 804 C CA . ARG A 1 98 ? 16.837 19.955 -7.634 1.00 87.00 98 ARG A CA 1
ATOM 805 C C . ARG A 1 98 ? 18.350 19.921 -7.863 1.00 87.00 98 ARG A C 1
ATOM 807 O O . ARG A 1 98 ? 18.814 20.048 -8.997 1.00 87.00 98 ARG A O 1
ATOM 814 N N . VAL A 1 99 ? 19.133 19.783 -6.790 1.00 89.06 99 VAL A N 1
ATOM 815 C CA . VAL A 1 99 ? 20.599 19.697 -6.891 1.00 89.06 99 VAL A CA 1
ATOM 816 C C . VAL A 1 99 ? 21.005 18.421 -7.624 1.00 89.06 99 VAL A C 1
ATOM 818 O O . VAL A 1 99 ? 21.827 18.489 -8.537 1.00 89.06 99 VAL A O 1
ATOM 821 N N . LEU A 1 100 ? 20.416 17.276 -7.268 1.00 89.56 100 LEU A N 1
ATOM 822 C CA . LEU A 1 100 ? 20.715 15.998 -7.913 1.00 89.56 100 LEU A CA 1
ATOM 823 C C . LEU A 1 100 ? 20.391 16.035 -9.412 1.00 89.56 100 LEU A C 1
ATOM 825 O O . LEU A 1 100 ? 21.218 15.631 -10.226 1.00 89.56 100 LEU A O 1
ATOM 829 N N . HIS A 1 101 ? 19.243 16.594 -9.786 1.00 89.12 101 HIS A N 1
ATOM 830 C CA . HIS A 1 101 ? 18.850 16.761 -11.184 1.00 89.12 101 HIS A CA 1
ATOM 831 C C . HIS A 1 101 ? 19.767 17.695 -11.979 1.00 89.12 101 HIS A C 1
ATOM 833 O O . HIS A 1 101 ? 20.083 17.425 -13.140 1.00 89.12 101 HIS A O 1
ATOM 839 N N . THR A 1 102 ? 20.251 18.767 -11.349 1.00 90.88 102 THR A N 1
ATOM 840 C CA . THR A 1 102 ? 21.238 19.668 -11.964 1.00 90.88 102 THR A CA 1
ATOM 841 C C . THR A 1 102 ? 22.541 18.919 -12.251 1.00 90.88 102 THR A C 1
ATOM 843 O O . THR A 1 102 ? 23.079 19.006 -13.354 1.00 90.88 102 THR A O 1
ATOM 846 N N . LEU A 1 103 ? 23.028 18.130 -11.288 1.00 93.88 103 LEU A N 1
ATOM 847 C CA . LEU A 1 103 ? 24.236 17.317 -11.454 1.00 93.88 103 LEU A CA 1
ATOM 848 C C . LEU A 1 103 ? 24.067 16.239 -12.532 1.00 93.88 103 LEU A C 1
ATOM 850 O O . LEU A 1 103 ? 24.967 16.062 -13.351 1.00 93.88 103 LEU A O 1
ATOM 854 N N . LEU A 1 104 ? 22.913 15.566 -12.574 1.00 92.56 104 LEU A N 1
ATOM 855 C CA . LEU A 1 104 ? 22.562 14.606 -13.625 1.00 92.56 104 LEU A CA 1
ATOM 856 C C . LEU A 1 104 ? 22.585 15.249 -15.017 1.00 92.56 104 LEU A C 1
ATOM 858 O O . LEU A 1 104 ? 23.145 14.671 -15.947 1.00 92.56 104 LEU A O 1
ATOM 862 N N . SER A 1 105 ? 22.034 16.457 -15.153 1.00 92.19 105 SER A N 1
ATOM 863 C CA . SER A 1 105 ? 21.995 17.190 -16.425 1.00 92.19 105 SER A CA 1
ATOM 864 C C . SER A 1 105 ? 23.392 17.616 -16.887 1.00 92.19 105 SER A C 1
ATOM 866 O O . SER A 1 105 ? 23.742 17.441 -18.054 1.00 92.19 105 SER A O 1
ATOM 868 N N . ILE A 1 106 ? 24.225 18.121 -15.968 1.00 95.12 106 ILE A N 1
ATOM 869 C CA . ILE A 1 106 ? 25.622 18.484 -16.258 1.00 95.12 106 ILE A CA 1
ATOM 870 C C . ILE A 1 106 ? 26.417 17.247 -16.690 1.00 95.12 106 ILE A C 1
ATOM 872 O O . ILE A 1 106 ? 27.098 17.276 -17.715 1.00 95.12 106 ILE A O 1
ATOM 876 N N . ASN A 1 107 ? 26.315 16.150 -15.934 1.00 95.88 107 ASN A N 1
ATOM 877 C CA . ASN A 1 107 ? 27.022 14.906 -16.231 1.00 95.88 107 ASN A CA 1
ATOM 878 C C . ASN A 1 107 ? 26.592 14.325 -17.587 1.00 95.88 107 ASN A C 1
ATOM 880 O O . ASN A 1 107 ? 27.437 13.868 -18.356 1.00 95.88 107 ASN A O 1
ATOM 884 N N . TYR A 1 108 ? 25.304 14.414 -17.925 1.00 94.12 108 TYR A N 1
ATOM 885 C CA . TYR A 1 108 ? 24.807 14.001 -19.232 1.00 94.12 108 TYR A CA 1
ATOM 886 C C . TYR A 1 108 ? 25.319 14.881 -20.383 1.00 94.12 108 TYR A C 1
ATOM 888 O O . TYR A 1 108 ? 25.729 14.361 -21.418 1.00 94.12 108 TYR A O 1
ATOM 896 N N . GLY A 1 109 ? 25.413 16.201 -20.192 1.00 95.25 109 GLY A N 1
ATOM 897 C CA . GLY A 1 109 ? 26.068 17.088 -21.160 1.00 95.25 109 GLY A CA 1
ATOM 898 C C . GLY A 1 109 ? 27.524 16.688 -21.434 1.00 95.25 109 GLY A C 1
ATOM 899 O O . GLY A 1 109 ? 27.945 16.626 -22.589 1.00 95.25 109 GLY A O 1
ATOM 900 N N . VAL A 1 110 ? 28.277 16.323 -20.388 1.00 96.50 110 VAL A N 1
ATOM 901 C CA . VAL A 1 110 ? 29.643 15.789 -20.535 1.00 96.50 110 VAL A CA 1
ATOM 902 C C . VAL A 1 110 ? 29.646 14.472 -21.318 1.00 96.50 110 VAL A C 1
ATOM 904 O O . VAL A 1 110 ? 30.495 14.290 -22.190 1.00 96.50 110 VAL A O 1
ATOM 907 N N . LEU A 1 111 ? 28.690 13.571 -21.066 1.00 95.12 111 LEU A N 1
ATOM 908 C CA . LEU A 1 111 ? 28.547 12.321 -21.821 1.00 95.12 111 LEU A CA 1
ATOM 909 C C . LEU A 1 111 ? 28.338 12.562 -23.318 1.00 95.12 111 LEU A C 1
ATOM 911 O O . LEU A 1 111 ? 28.999 11.910 -24.125 1.00 95.12 111 LEU A O 1
ATOM 915 N N . LEU A 1 112 ? 27.476 13.513 -23.693 1.00 95.12 112 LEU A N 1
ATOM 916 C CA . LEU A 1 112 ? 27.241 13.868 -25.096 1.00 95.12 112 LEU A CA 1
ATOM 917 C C . LEU A 1 112 ? 28.512 14.404 -25.769 1.00 95.12 112 LEU A C 1
ATOM 919 O O . LEU A 1 112 ? 28.831 14.000 -26.886 1.00 95.12 112 LEU A O 1
ATOM 923 N N . VAL A 1 113 ? 29.283 15.248 -25.074 1.00 96.62 113 VAL A N 1
ATOM 924 C CA . VAL A 1 113 ? 30.572 15.754 -25.579 1.00 96.62 113 VAL A CA 1
ATOM 925 C C . VAL A 1 113 ? 31.584 14.618 -25.752 1.00 96.62 113 VAL A C 1
ATOM 927 O O . VAL A 1 113 ? 32.245 14.533 -26.785 1.00 96.62 113 VAL A O 1
ATOM 930 N N . LEU A 1 114 ? 31.687 13.707 -24.778 1.00 95.31 114 LEU A N 1
ATOM 931 C CA . LEU A 1 114 ? 32.586 12.550 -24.853 1.00 95.31 114 LEU A CA 1
ATOM 932 C C . LEU A 1 114 ? 32.178 11.542 -25.942 1.00 95.31 114 LEU A C 1
ATOM 934 O O . LEU A 1 114 ? 33.041 10.829 -26.457 1.00 95.31 114 LEU A O 1
ATOM 938 N N . LEU A 1 115 ? 30.889 11.475 -26.286 1.00 94.25 115 LEU A N 1
ATOM 939 C CA . LEU A 1 115 ? 30.356 10.646 -27.370 1.00 94.25 115 LEU A CA 1
ATOM 940 C C . LEU A 1 115 ? 30.536 11.270 -28.758 1.00 94.25 115 LEU A C 1
ATOM 942 O O . LEU A 1 115 ? 30.534 10.529 -29.736 1.00 94.25 115 LEU A O 1
ATOM 946 N N . ALA A 1 116 ? 30.732 12.586 -28.868 1.00 95.19 116 ALA A N 1
ATOM 947 C CA . ALA A 1 116 ? 30.765 13.280 -30.156 1.00 95.19 116 ALA A CA 1
ATOM 948 C C . ALA A 1 116 ? 31.841 12.739 -31.115 1.00 95.19 116 ALA A C 1
ATOM 950 O O . ALA A 1 116 ? 31.529 12.400 -32.254 1.00 95.19 116 ALA A O 1
ATOM 951 N N . ALA A 1 117 ? 33.088 12.599 -30.652 1.00 94.88 117 ALA A N 1
ATOM 952 C CA . ALA A 1 117 ? 34.175 12.066 -31.479 1.00 94.88 117 ALA A CA 1
ATOM 953 C C . ALA A 1 117 ? 33.949 10.591 -31.897 1.00 94.88 117 ALA A C 1
ATOM 955 O O . ALA A 1 117 ? 34.042 10.306 -33.089 1.00 94.88 117 ALA A O 1
ATOM 956 N N . PRO A 1 118 ? 33.577 9.667 -30.987 1.00 93.44 118 PRO A N 1
ATOM 957 C CA . PRO A 1 118 ? 33.190 8.299 -31.352 1.00 93.44 118 PRO A CA 1
ATOM 958 C C . PRO A 1 118 ? 32.041 8.224 -32.362 1.00 93.44 118 PRO A C 1
ATOM 960 O O . PRO A 1 118 ? 32.109 7.451 -33.310 1.00 93.44 118 PRO A O 1
ATOM 963 N N . LEU A 1 119 ? 30.992 9.035 -32.188 1.00 95.00 119 LEU A N 1
ATOM 964 C CA . LEU A 1 119 ? 29.864 9.078 -33.122 1.00 95.00 119 LEU A CA 1
ATOM 965 C C . LEU A 1 119 ? 30.303 9.590 -34.499 1.00 95.00 119 LEU A C 1
ATOM 967 O O . LEU A 1 119 ? 29.873 9.052 -35.516 1.00 95.00 119 LEU A O 1
ATOM 971 N N . GLN A 1 120 ? 31.182 10.591 -34.546 1.00 96.44 120 GLN A N 1
ATOM 972 C CA . GLN A 1 120 ? 31.752 11.074 -35.800 1.00 96.44 120 GLN A CA 1
ATOM 973 C C . GLN A 1 120 ? 32.577 9.981 -36.490 1.00 96.44 120 GLN A C 1
ATOM 975 O O . GLN A 1 120 ? 32.373 9.722 -37.675 1.00 96.44 120 GLN A O 1
ATOM 980 N N . GLU A 1 121 ? 33.455 9.297 -35.757 1.00 95.44 121 GLU A N 1
ATOM 981 C CA . GLU A 1 121 ? 34.257 8.191 -36.285 1.00 95.44 121 GLU A CA 1
ATOM 982 C C . GLU A 1 121 ? 33.367 7.070 -36.843 1.00 95.44 121 GLU A C 1
ATOM 984 O O . GLU A 1 121 ? 33.520 6.666 -37.998 1.00 95.44 121 GLU A O 1
ATOM 989 N N . TRP A 1 122 ? 32.366 6.633 -36.075 1.00 95.88 122 TRP A N 1
ATOM 990 C CA . TRP A 1 122 ? 31.411 5.611 -36.503 1.00 95.88 122 TRP A CA 1
ATOM 991 C C . TRP A 1 122 ? 30.580 6.044 -37.711 1.00 95.88 122 TRP A C 1
ATOM 993 O O . TRP A 1 122 ? 30.287 5.212 -38.566 1.00 95.88 122 TRP A O 1
ATOM 1003 N N . SER A 1 123 ? 30.243 7.331 -37.839 1.00 96.75 123 SER A N 1
ATOM 1004 C CA . SER A 1 123 ? 29.478 7.847 -38.985 1.00 96.75 123 SER A CA 1
ATOM 1005 C C . SER A 1 123 ? 30.221 7.744 -40.319 1.00 96.75 123 SER A C 1
ATOM 1007 O O . SER A 1 123 ? 29.583 7.635 -41.366 1.00 96.75 123 SER A O 1
ATOM 1009 N N . HIS A 1 124 ? 31.558 7.752 -40.287 1.00 96.69 124 HIS A N 1
ATOM 1010 C CA . HIS A 1 124 ? 32.408 7.630 -41.472 1.00 96.69 124 HIS A CA 1
ATOM 1011 C C . HIS A 1 124 ? 32.794 6.180 -41.799 1.00 96.69 124 HIS A C 1
ATOM 1013 O O . HIS A 1 124 ? 33.310 5.914 -42.885 1.00 96.69 124 HIS A O 1
ATOM 1019 N N . ALA A 1 125 ? 32.546 5.240 -40.887 1.00 95.69 125 ALA A N 1
ATOM 1020 C CA . ALA A 1 125 ? 32.794 3.823 -41.111 1.00 95.69 125 ALA A CA 1
ATOM 1021 C C . ALA A 1 125 ? 31.685 3.172 -41.974 1.00 95.69 125 ALA A C 1
ATOM 1023 O O . ALA A 1 125 ? 30.554 3.664 -42.010 1.00 95.69 125 ALA A O 1
ATOM 1024 N N . PRO A 1 126 ? 31.964 2.046 -42.663 1.00 96.94 126 PRO A N 1
ATOM 1025 C CA . PRO A 1 126 ? 30.939 1.291 -43.383 1.00 96.94 126 PRO A CA 1
ATOM 1026 C C . PRO A 1 126 ? 29.788 0.862 -42.464 1.00 96.94 126 PRO A C 1
ATOM 1028 O O . PRO A 1 126 ? 30.019 0.496 -41.311 1.00 96.94 126 PRO A O 1
ATOM 1031 N N . THR A 1 127 ? 28.554 0.860 -42.980 1.00 97.75 127 THR A N 1
ATOM 1032 C CA . THR A 1 127 ? 27.367 0.466 -42.206 1.00 97.75 127 THR A CA 1
ATOM 1033 C C . THR A 1 127 ? 27.503 -0.952 -41.666 1.00 97.75 127 THR A C 1
ATOM 1035 O O . THR A 1 127 ? 27.407 -1.924 -42.413 1.00 97.75 127 THR A O 1
ATOM 1038 N N . ALA A 1 128 ? 27.680 -1.062 -40.353 1.00 95.69 128 ALA A N 1
ATOM 1039 C CA . ALA A 1 128 ? 27.808 -2.326 -39.646 1.00 95.69 128 ALA A CA 1
ATOM 1040 C C . ALA A 1 128 ? 27.539 -2.128 -38.151 1.00 95.69 128 ALA A C 1
ATOM 1042 O O . ALA A 1 128 ? 27.822 -1.071 -37.591 1.00 95.69 128 ALA A O 1
ATOM 1043 N N . ILE A 1 129 ? 27.036 -3.171 -37.498 1.00 95.88 129 ILE A N 1
ATOM 1044 C CA . ILE A 1 129 ? 27.057 -3.276 -36.039 1.00 95.88 129 ILE A CA 1
ATOM 1045 C C . ILE A 1 129 ? 28.211 -4.216 -35.707 1.00 95.88 129 ILE A C 1
ATOM 1047 O O . ILE A 1 129 ? 28.089 -5.428 -35.896 1.00 95.88 129 ILE A O 1
ATOM 1051 N N . SER A 1 130 ? 29.342 -3.661 -35.272 1.00 95.00 130 SER A N 1
ATOM 1052 C CA . SER A 1 130 ? 30.546 -4.457 -35.006 1.00 95.00 130 SER A CA 1
ATOM 1053 C C . SER A 1 130 ? 30.715 -4.671 -33.504 1.00 95.00 130 SER A C 1
ATOM 1055 O O . SER A 1 130 ? 30.617 -3.695 -32.751 1.00 95.00 130 SER A O 1
ATOM 1057 N N . PRO A 1 131 ? 30.964 -5.912 -33.049 1.00 96.69 131 PRO A N 1
ATOM 1058 C CA . PRO A 1 131 ? 31.132 -6.198 -31.633 1.00 96.69 131 PRO A CA 1
ATOM 1059 C C . PRO A 1 131 ? 32.359 -5.473 -31.067 1.00 96.69 131 PRO A C 1
ATOM 1061 O O . PRO A 1 131 ? 33.397 -5.388 -31.723 1.00 96.69 131 PRO A O 1
ATOM 1064 N N . VAL A 1 132 ? 32.236 -4.971 -29.843 1.00 95.19 132 VAL A N 1
ATOM 1065 C CA . VAL A 1 132 ? 33.318 -4.373 -29.051 1.00 95.19 132 VAL A CA 1
ATOM 1066 C C . VAL A 1 132 ? 33.319 -4.980 -27.651 1.00 95.19 132 VAL A C 1
ATOM 1068 O O . VAL A 1 132 ? 32.286 -5.440 -27.168 1.00 95.19 132 VAL A O 1
ATOM 1071 N N . ASP A 1 133 ? 34.477 -4.975 -26.997 1.00 93.69 133 ASP A N 1
ATOM 1072 C CA . ASP A 1 133 ? 34.632 -5.451 -25.624 1.00 93.69 133 ASP A CA 1
ATOM 1073 C C . ASP A 1 133 ? 35.542 -4.491 -24.849 1.00 93.69 133 ASP A C 1
ATOM 1075 O O . ASP A 1 133 ? 36.703 -4.278 -25.202 1.00 93.69 133 ASP A O 1
ATOM 1079 N N . TYR A 1 134 ? 34.997 -3.888 -23.792 1.00 94.81 134 TYR A N 1
ATOM 1080 C CA . TYR A 1 134 ? 35.711 -3.001 -22.872 1.00 94.81 134 TYR A CA 1
ATOM 1081 C C . TYR A 1 134 ? 36.024 -3.697 -21.535 1.00 94.81 134 TYR A C 1
ATOM 1083 O O . TYR A 1 134 ? 36.271 -3.040 -20.516 1.00 94.81 134 TYR A O 1
ATOM 1091 N N . GLY A 1 135 ? 35.986 -5.031 -21.514 1.00 95.56 135 GLY A N 1
ATOM 1092 C CA . GLY A 1 135 ? 36.243 -5.876 -20.360 1.00 95.56 135 GLY A CA 1
ATOM 1093 C C . GLY A 1 135 ? 35.200 -5.676 -19.263 1.00 95.56 135 GLY A C 1
ATOM 1094 O O . GLY A 1 135 ? 33.990 -5.731 -19.489 1.00 95.56 135 GLY A O 1
ATOM 1095 N N . GLY A 1 136 ? 35.666 -5.412 -18.038 1.00 96.12 136 GLY A N 1
ATOM 1096 C CA . GLY A 1 136 ? 34.787 -5.207 -16.881 1.00 96.12 136 GLY A CA 1
ATOM 1097 C C . GLY A 1 136 ? 33.765 -4.078 -17.068 1.00 96.12 136 GLY A C 1
ATOM 1098 O O . GLY A 1 136 ? 32.673 -4.149 -16.506 1.00 96.12 136 GLY A O 1
ATOM 1099 N N . TRP A 1 137 ? 34.071 -3.074 -17.896 1.00 95.81 137 TRP A N 1
ATOM 1100 C CA . TRP A 1 137 ? 33.148 -1.976 -18.184 1.00 95.81 137 TRP A CA 1
ATOM 1101 C C . TRP A 1 137 ? 31.934 -2.421 -19.001 1.00 95.81 137 TRP A C 1
ATOM 1103 O O . TRP A 1 137 ? 30.824 -2.009 -18.673 1.00 95.81 137 TRP A O 1
ATOM 1113 N N . SER A 1 138 ? 32.107 -3.290 -20.003 1.00 95.56 138 SER A N 1
ATOM 1114 C CA . SER A 1 138 ? 30.988 -3.818 -20.799 1.00 95.56 138 SER A CA 1
ATOM 1115 C C . SER A 1 138 ? 30.017 -4.610 -19.925 1.00 95.56 138 SER A C 1
ATOM 1117 O O . SER A 1 138 ? 28.800 -4.415 -19.985 1.00 95.56 138 SER A O 1
ATOM 1119 N N . TRP A 1 139 ? 30.546 -5.433 -19.019 1.00 96.94 139 TRP A N 1
ATOM 1120 C CA . TRP A 1 139 ? 29.738 -6.160 -18.039 1.00 96.94 139 TRP A CA 1
ATOM 1121 C C . TRP A 1 139 ? 29.045 -5.238 -17.035 1.00 96.94 139 TRP A C 1
ATOM 1123 O O . TRP A 1 139 ? 27.861 -5.426 -16.752 1.00 96.94 139 TRP A O 1
ATOM 1133 N N . LEU A 1 140 ? 29.738 -4.214 -16.532 1.00 95.94 140 LEU A N 1
ATOM 1134 C CA . LEU A 1 140 ? 29.147 -3.235 -15.620 1.00 95.94 140 LEU A CA 1
ATOM 1135 C C . LEU A 1 140 ? 28.011 -2.444 -16.291 1.00 95.94 140 LEU A C 1
ATOM 1137 O O . LEU A 1 140 ? 26.937 -2.301 -15.709 1.00 95.94 140 LEU A O 1
ATOM 1141 N N . MET A 1 141 ? 28.211 -1.982 -17.527 1.00 96.00 141 MET A N 1
ATOM 1142 C CA . MET A 1 141 ? 27.174 -1.297 -18.306 1.00 96.00 141 MET A CA 1
ATOM 1143 C C . MET A 1 141 ? 26.001 -2.220 -18.629 1.00 96.00 141 MET A C 1
ATOM 1145 O O . MET A 1 141 ? 24.856 -1.781 -18.601 1.00 96.00 141 MET A O 1
ATOM 1149 N N . THR A 1 142 ? 26.254 -3.509 -18.857 1.00 96.38 142 THR A N 1
ATOM 1150 C CA . THR A 1 142 ? 25.188 -4.507 -19.024 1.00 96.38 142 THR A CA 1
ATOM 1151 C C . THR A 1 142 ? 24.373 -4.658 -17.747 1.00 96.38 142 THR A C 1
ATOM 1153 O O . THR A 1 142 ? 23.147 -4.640 -17.800 1.00 96.38 142 THR A O 1
ATOM 1156 N N . LEU A 1 143 ? 25.033 -4.748 -16.588 1.00 95.81 143 LEU A N 1
ATOM 1157 C CA . LEU A 1 143 ? 24.360 -4.823 -15.292 1.00 95.81 143 LEU A CA 1
ATOM 1158 C C . LEU A 1 143 ? 23.471 -3.594 -15.055 1.00 95.81 143 LEU A C 1
ATOM 1160 O O . LEU A 1 143 ? 22.304 -3.749 -14.688 1.00 95.81 143 LEU A O 1
ATOM 1164 N N . PHE A 1 144 ? 23.990 -2.386 -15.304 1.00 95.69 144 PHE A N 1
ATOM 1165 C CA . PHE A 1 144 ? 23.186 -1.167 -15.216 1.00 95.69 144 PHE A CA 1
ATOM 1166 C C . PHE A 1 144 ? 22.059 -1.151 -16.244 1.00 95.69 144 PHE A C 1
ATOM 1168 O O . PHE A 1 144 ? 20.923 -0.881 -15.873 1.00 95.69 144 PHE A O 1
ATOM 1175 N N . GLY A 1 145 ? 22.332 -1.502 -17.501 1.00 96.12 145 GLY A N 1
ATOM 1176 C CA . GLY A 1 145 ? 21.336 -1.560 -18.565 1.00 96.12 145 GLY A CA 1
ATOM 1177 C C . GLY A 1 145 ? 20.180 -2.495 -18.216 1.00 96.12 145 GLY A C 1
ATOM 1178 O O . GLY A 1 145 ? 19.023 -2.087 -18.272 1.00 96.12 145 GLY A O 1
ATOM 1179 N N . CYS A 1 146 ? 20.467 -3.709 -17.742 1.00 95.25 146 CYS A N 1
ATOM 1180 C CA . CYS A 1 146 ? 19.449 -4.640 -17.256 1.00 95.25 146 CYS A CA 1
ATOM 1181 C C . CYS A 1 146 ? 18.665 -4.081 -16.057 1.00 95.25 146 CYS A C 1
ATOM 1183 O O . CYS A 1 146 ? 17.443 -4.226 -16.009 1.00 95.25 146 CYS A O 1
ATOM 1185 N N . GLY A 1 147 ? 19.342 -3.434 -15.102 1.00 92.62 147 GLY A N 1
ATOM 1186 C CA . GLY A 1 147 ? 18.698 -2.809 -13.945 1.00 92.62 147 GLY A CA 1
ATOM 1187 C C . GLY A 1 147 ? 17.744 -1.676 -14.335 1.00 92.62 147 GLY A C 1
ATOM 1188 O O . GLY A 1 147 ? 16.603 -1.644 -13.873 1.00 92.62 147 GLY A O 1
ATOM 1189 N N . VAL A 1 148 ? 18.182 -0.788 -15.230 1.00 93.94 148 VAL A N 1
ATOM 1190 C CA . VAL A 1 148 ? 17.384 0.334 -15.737 1.00 93.94 148 VAL A CA 1
ATOM 1191 C C . VAL A 1 148 ? 16.221 -0.171 -16.596 1.00 93.94 148 VAL A C 1
ATOM 1193 O O . VAL A 1 148 ? 15.101 0.291 -16.400 1.00 93.94 148 VAL A O 1
ATOM 1196 N N . LEU A 1 149 ? 16.420 -1.176 -17.461 1.00 93.69 149 LEU A N 1
ATOM 1197 C CA . LEU A 1 149 ? 15.324 -1.811 -18.211 1.00 93.69 149 LEU A CA 1
ATOM 1198 C C . LEU A 1 149 ? 14.273 -2.416 -17.275 1.00 93.69 149 LEU A C 1
ATOM 1200 O O . LEU A 1 149 ? 13.075 -2.216 -17.473 1.00 93.69 149 LEU A O 1
ATOM 1204 N N . ALA A 1 150 ? 14.706 -3.141 -16.240 1.00 90.12 150 ALA A N 1
ATOM 1205 C CA . ALA A 1 150 ? 13.796 -3.724 -15.262 1.00 90.12 150 ALA A CA 1
ATOM 1206 C C . ALA A 1 150 ? 12.991 -2.643 -14.521 1.00 90.12 150 ALA A C 1
ATOM 1208 O O . ALA A 1 150 ? 11.793 -2.819 -14.287 1.00 90.12 150 ALA A O 1
ATOM 1209 N N . TRP A 1 151 ? 13.623 -1.515 -14.189 1.00 91.44 151 TRP A N 1
ATOM 1210 C CA . TRP A 1 151 ? 12.958 -0.379 -13.554 1.00 91.44 151 TRP A CA 1
ATOM 1211 C C . TRP A 1 151 ? 11.998 0.357 -14.507 1.00 91.44 151 TRP A C 1
ATOM 1213 O O . TRP A 1 151 ? 10.863 0.632 -14.119 1.00 91.44 151 TRP A O 1
ATOM 1223 N N . GLY A 1 152 ? 12.380 0.544 -15.774 1.00 91.81 152 GLY A N 1
ATOM 1224 C CA . GLY A 1 152 ? 11.522 1.093 -16.830 1.00 91.81 152 GLY A CA 1
ATOM 1225 C C . GLY A 1 152 ? 10.267 0.259 -17.054 1.00 91.81 152 GLY A C 1
ATOM 1226 O O . GLY A 1 152 ? 9.152 0.784 -17.048 1.00 91.81 152 GLY A O 1
ATOM 1227 N N . LEU A 1 153 ? 10.421 -1.066 -17.134 1.00 88.88 153 LEU A N 1
ATOM 1228 C CA . LEU A 1 153 ? 9.289 -1.992 -17.188 1.00 88.88 153 LEU A CA 1
ATOM 1229 C C . LEU A 1 153 ? 8.416 -1.883 -15.931 1.00 88.88 153 LEU A C 1
ATOM 1231 O O . LEU A 1 153 ? 7.194 -1.809 -16.040 1.00 88.88 153 LEU A O 1
ATOM 1235 N N . ARG A 1 154 ? 9.020 -1.817 -14.737 1.00 88.56 154 ARG A N 1
ATOM 1236 C CA . ARG A 1 154 ? 8.306 -1.605 -13.464 1.00 88.56 154 ARG A CA 1
ATOM 1237 C C . ARG A 1 154 ? 7.460 -0.329 -13.480 1.00 88.56 154 ARG A C 1
ATOM 1239 O O . ARG A 1 154 ? 6.298 -0.368 -13.072 1.00 88.56 154 ARG A O 1
ATOM 1246 N N . ASN A 1 155 ? 8.016 0.784 -13.947 1.00 90.06 155 ASN A N 1
ATOM 1247 C CA . ASN A 1 155 ? 7.301 2.052 -14.049 1.00 90.06 155 ASN A CA 1
ATOM 1248 C C . ASN A 1 155 ? 6.182 1.972 -15.093 1.00 90.06 155 ASN A C 1
ATOM 1250 O O . ASN A 1 155 ? 5.070 2.421 -14.822 1.00 90.06 155 ASN A O 1
ATOM 1254 N N . LEU A 1 156 ? 6.406 1.288 -16.215 1.00 87.50 156 LEU A N 1
ATOM 1255 C CA . LEU A 1 156 ? 5.367 1.029 -17.210 1.00 87.50 156 LEU A CA 1
ATOM 1256 C C . LEU A 1 156 ? 4.193 0.212 -16.625 1.00 87.50 156 LEU A C 1
ATOM 1258 O O . LEU A 1 156 ? 3.030 0.544 -16.870 1.00 87.50 156 LEU A O 1
ATOM 1262 N N . PHE A 1 157 ? 4.466 -0.784 -15.768 1.00 84.81 157 PHE A N 1
ATOM 1263 C CA . PHE A 1 157 ? 3.428 -1.491 -14.996 1.00 84.81 157 PHE A CA 1
ATOM 1264 C C . PHE A 1 157 ? 2.638 -0.549 -14.082 1.00 84.81 157 PHE A C 1
ATOM 1266 O O . PHE A 1 157 ? 1.415 -0.673 -13.974 1.00 84.81 157 PHE A O 1
ATOM 1273 N N . ALA A 1 158 ? 3.306 0.406 -13.432 1.00 85.12 158 ALA A N 1
ATOM 1274 C CA . ALA A 1 158 ? 2.627 1.410 -12.620 1.00 85.12 158 ALA A CA 1
ATOM 1275 C C . ALA A 1 158 ? 1.738 2.329 -13.479 1.00 85.12 158 ALA A C 1
ATOM 1277 O O . ALA A 1 158 ? 0.584 2.557 -13.124 1.00 85.12 158 ALA A O 1
ATOM 1278 N N . VAL A 1 159 ? 2.214 2.785 -14.642 1.00 86.44 159 VAL A N 1
ATOM 1279 C CA . VAL A 1 159 ? 1.449 3.632 -15.582 1.00 86.44 159 VAL A CA 1
ATOM 1280 C C . VAL A 1 159 ? 0.176 2.943 -16.065 1.00 86.44 159 VAL A C 1
ATOM 1282 O O . VAL A 1 159 ? -0.884 3.576 -16.129 1.00 86.44 159 VAL A O 1
ATOM 1285 N N . ALA A 1 160 ? 0.271 1.652 -16.389 1.00 81.88 160 ALA A N 1
ATOM 1286 C CA . ALA A 1 160 ? -0.871 0.821 -16.757 1.00 81.88 160 ALA A CA 1
ATOM 1287 C C . ALA A 1 160 ? -1.898 0.772 -15.630 1.00 81.88 160 ALA A C 1
ATOM 1289 O O . ALA A 1 160 ? -3.067 1.115 -15.806 1.00 81.88 160 ALA A O 1
ATOM 1290 N N . ARG A 1 161 ? -1.411 0.442 -14.433 1.00 81.12 161 ARG A N 1
ATOM 1291 C CA . ARG A 1 161 ? -2.212 0.317 -13.224 1.00 81.12 161 ARG A CA 1
ATOM 1292 C C . ARG A 1 161 ? -2.940 1.612 -12.853 1.00 81.12 161 ARG A C 1
ATOM 1294 O O . ARG A 1 161 ? -4.081 1.548 -12.402 1.00 81.12 161 ARG A O 1
ATOM 1301 N N . LEU A 1 162 ? -2.290 2.763 -13.011 1.00 84.38 162 LEU A N 1
ATOM 1302 C CA . LEU A 1 162 ? -2.867 4.080 -12.723 1.00 84.38 162 LEU A CA 1
ATOM 1303 C C . LEU A 1 162 ? -3.834 4.557 -13.820 1.00 84.38 162 LEU A C 1
ATOM 1305 O O . LEU A 1 162 ? -4.528 5.551 -13.633 1.00 84.38 162 LEU A O 1
ATOM 1309 N N . GLY A 1 163 ? -3.893 3.877 -14.971 1.00 81.44 163 GLY A N 1
ATOM 1310 C CA . GLY A 1 163 ? -4.825 4.206 -16.051 1.00 81.44 163 GLY A CA 1
ATOM 1311 C C . GLY A 1 163 ? -6.277 3.831 -15.760 1.00 81.44 163 GLY A C 1
ATOM 1312 O O . GLY A 1 163 ? -7.178 4.402 -16.372 1.00 81.44 163 GLY A O 1
ATOM 1313 N N . VAL A 1 164 ? -6.505 2.907 -14.823 1.00 84.25 164 VAL A N 1
ATOM 1314 C CA . VAL A 1 164 ? -7.838 2.464 -14.404 1.00 84.25 164 VAL A CA 1
ATOM 1315 C C . VAL A 1 164 ? -7.965 2.637 -12.888 1.00 84.25 164 VAL A C 1
ATOM 1317 O O . VAL A 1 164 ? -7.154 2.055 -12.152 1.00 84.25 164 VAL A O 1
ATOM 1320 N N . PRO A 1 165 ? -8.982 3.368 -12.393 1.00 89.44 165 PRO A N 1
ATOM 1321 C CA . PRO A 1 165 ? -9.172 3.563 -10.965 1.00 89.44 165 PRO A CA 1
ATOM 1322 C C . PRO A 1 165 ? -9.235 2.251 -10.192 1.00 89.44 165 PRO A C 1
ATOM 1324 O O . PRO A 1 165 ? -9.805 1.256 -10.656 1.00 89.44 165 PRO A O 1
ATOM 1327 N N . GLN A 1 166 ? -8.658 2.225 -8.991 1.00 89.19 166 GLN A N 1
ATOM 1328 C CA . GLN A 1 166 ? -8.607 1.002 -8.199 1.00 89.19 166 GLN A CA 1
ATOM 1329 C C . GLN A 1 166 ? -10.004 0.454 -7.856 1.00 89.19 166 GLN A C 1
ATOM 1331 O O . GLN A 1 166 ? -10.182 -0.764 -7.896 1.00 89.19 166 GLN A O 1
ATOM 1336 N N . TRP A 1 167 ? -11.003 1.309 -7.622 1.00 90.94 167 TRP A N 1
ATOM 1337 C CA . TRP A 1 167 ? -12.385 0.859 -7.394 1.00 90.94 167 TRP A CA 1
ATOM 1338 C C . TRP A 1 167 ? -13.011 0.149 -8.611 1.00 90.94 167 TRP A C 1
ATOM 1340 O O . TRP A 1 167 ? -13.911 -0.662 -8.436 1.00 90.94 167 TRP A O 1
ATOM 1350 N N . GLN A 1 168 ? -12.523 0.384 -9.836 1.00 91.06 168 GLN A N 1
ATOM 1351 C CA . GLN A 1 168 ? -12.963 -0.346 -11.037 1.00 91.06 168 GLN A CA 1
ATOM 1352 C C . GLN A 1 168 ? -12.161 -1.638 -11.263 1.00 91.06 168 GLN A C 1
ATOM 1354 O O . GLN A 1 168 ? -12.680 -2.630 -11.786 1.00 91.06 168 GLN A O 1
ATOM 1359 N N . ARG A 1 169 ? -10.879 -1.648 -10.872 1.00 88.75 169 ARG A N 1
ATOM 1360 C CA . ARG A 1 169 ? -10.018 -2.842 -10.951 1.00 88.75 169 ARG A CA 1
ATOM 1361 C C . ARG A 1 169 ? -10.390 -3.900 -9.915 1.00 88.75 169 ARG A C 1
ATOM 1363 O O . ARG A 1 169 ? -10.313 -5.087 -10.208 1.00 88.75 169 ARG A O 1
ATOM 1370 N N . ASP A 1 170 ? -10.823 -3.476 -8.733 1.00 89.31 170 ASP A N 1
ATOM 1371 C CA . ASP A 1 170 ? -11.295 -4.361 -7.667 1.00 89.31 170 ASP A CA 1
ATOM 1372 C C . ASP A 1 170 ? -12.627 -3.853 -7.077 1.00 89.31 170 ASP A C 1
ATOM 1374 O O . ASP A 1 170 ? -12.645 -3.318 -5.958 1.00 89.31 170 ASP A O 1
ATOM 1378 N N . PRO A 1 171 ? -13.739 -4.004 -7.830 1.00 91.19 171 PRO A N 1
ATOM 1379 C CA . PRO A 1 171 ? -15.045 -3.483 -7.448 1.00 91.19 171 PRO A CA 1
ATOM 1380 C C . PRO A 1 171 ? -15.539 -4.003 -6.106 1.00 91.19 171 PRO A C 1
ATOM 1382 O O . PRO A 1 171 ? -15.449 -5.192 -5.781 1.00 91.19 171 PRO A O 1
ATOM 1385 N N . VAL A 1 172 ? -16.124 -3.087 -5.341 1.00 90.81 172 VAL A N 1
ATOM 1386 C CA . VAL A 1 172 ? -16.747 -3.358 -4.049 1.00 90.81 172 VAL A CA 1
ATOM 1387 C C . VAL A 1 172 ? -18.248 -3.287 -4.223 1.00 90.81 172 VAL A C 1
ATOM 1389 O O . VAL A 1 172 ? -18.756 -2.317 -4.774 1.00 90.81 172 VAL A O 1
ATOM 1392 N N . ARG A 1 173 ? -18.977 -4.288 -3.733 1.00 90.06 173 ARG A N 1
ATOM 1393 C CA . ARG A 1 173 ? -20.434 -4.200 -3.684 1.00 90.06 173 ARG A CA 1
ATOM 1394 C C . ARG A 1 173 ? -20.839 -3.442 -2.426 1.00 90.06 173 ARG A C 1
ATOM 1396 O O . ARG A 1 173 ? -20.682 -3.970 -1.328 1.00 90.06 173 ARG A O 1
ATOM 1403 N N . ALA A 1 174 ? -21.389 -2.246 -2.581 1.00 89.00 174 ALA A N 1
ATOM 1404 C CA . ALA A 1 174 ? -22.060 -1.555 -1.495 1.00 89.00 174 ALA A CA 1
ATOM 1405 C C . ALA A 1 174 ? -23.367 -2.283 -1.156 1.00 89.00 174 ALA A C 1
ATOM 1407 O O . ALA A 1 174 ? -24.205 -2.528 -2.030 1.00 89.00 174 ALA A O 1
ATOM 1408 N N . GLN A 1 175 ? -23.544 -2.640 0.113 1.00 86.81 175 GLN A N 1
ATOM 1409 C CA . GLN A 1 175 ? -24.849 -3.077 0.604 1.00 86.81 175 GLN A CA 1
ATOM 1410 C C . GLN A 1 175 ? -25.723 -1.855 0.891 1.00 86.81 175 GLN A C 1
ATOM 1412 O O . GLN A 1 175 ? -25.223 -0.784 1.227 1.00 86.81 175 GLN A O 1
ATOM 1417 N N . HIS A 1 176 ? -27.039 -2.006 0.766 1.00 82.06 176 HIS A N 1
ATOM 1418 C CA . HIS A 1 176 ? -27.972 -0.983 1.219 1.00 82.06 176 HIS A CA 1
ATOM 1419 C C . HIS A 1 176 ? -28.553 -1.395 2.568 1.00 82.06 176 HIS A C 1
ATOM 1421 O O . HIS A 1 176 ? -29.083 -2.497 2.711 1.00 82.06 176 HIS A O 1
ATOM 1427 N N . LYS A 1 177 ? -28.452 -0.506 3.555 1.00 87.50 177 LYS A N 1
ATOM 1428 C CA . LYS A 1 177 ? -28.943 -0.725 4.913 1.00 87.50 177 LYS A CA 1
ATOM 1429 C C . LYS A 1 177 ? -29.774 0.480 5.342 1.00 87.50 177 LYS A C 1
ATOM 1431 O O . LYS A 1 177 ? -29.266 1.597 5.385 1.00 87.50 177 LYS A O 1
ATOM 1436 N N . ALA A 1 178 ? -31.039 0.250 5.702 1.00 82.19 178 ALA A N 1
ATOM 1437 C CA . ALA A 1 178 ? -31.958 1.315 6.122 1.00 82.19 178 ALA A CA 1
ATOM 1438 C C . ALA A 1 178 ? -31.433 2.100 7.343 1.00 82.19 178 ALA A C 1
ATOM 1440 O O . ALA A 1 178 ? -31.575 3.316 7.424 1.00 82.19 178 ALA A O 1
ATOM 1441 N N . SER A 1 179 ? -30.760 1.409 8.266 1.00 88.50 179 SER A N 1
ATOM 1442 C CA . SER A 1 179 ? -30.126 1.973 9.463 1.00 88.50 179 SER A CA 1
ATOM 1443 C C . SER A 1 179 ? -28.610 2.159 9.307 1.00 88.50 179 SER A C 1
ATOM 1445 O O . SER A 1 179 ? -27.848 1.893 10.240 1.00 88.50 179 SER A O 1
ATOM 1447 N N . ALA A 1 180 ? -28.153 2.573 8.121 1.00 92.75 180 ALA A N 1
ATOM 1448 C CA . ALA A 1 180 ? -26.745 2.879 7.881 1.00 92.75 180 ALA A CA 1
ATOM 1449 C C . ALA A 1 180 ? -26.254 4.000 8.814 1.00 92.75 180 ALA A C 1
ATOM 1451 O O . ALA A 1 180 ? -26.838 5.094 8.869 1.00 92.75 180 ALA A O 1
ATOM 1452 N N . ARG A 1 181 ? -25.163 3.713 9.522 1.00 96.19 181 ARG A N 1
ATOM 1453 C CA . ARG A 1 181 ? -24.394 4.655 10.327 1.00 96.19 181 ARG A CA 1
ATOM 1454 C C . ARG A 1 181 ? -23.554 5.539 9.422 1.00 96.19 181 ARG A C 1
ATOM 1456 O O . ARG A 1 181 ? -23.093 5.119 8.360 1.00 96.19 181 ARG A O 1
ATOM 1463 N N . GLU A 1 182 ? -23.342 6.761 9.873 1.00 97.56 182 GLU A N 1
ATOM 1464 C CA . GLU A 1 182 ? -22.419 7.696 9.254 1.00 97.56 182 GLU A CA 1
ATOM 1465 C C . GLU A 1 182 ? -21.045 7.603 9.918 1.00 97.56 182 GLU A C 1
ATOM 1467 O O . GLU A 1 182 ? -20.894 7.870 11.114 1.00 97.56 182 GLU A O 1
ATOM 1472 N N . VAL A 1 183 ? -20.048 7.178 9.143 1.00 98.50 183 VAL A N 1
ATOM 1473 C CA . VAL A 1 183 ? -18.726 6.796 9.638 1.00 98.50 183 VAL A CA 1
ATOM 1474 C C . VAL A 1 183 ? -17.653 7.671 9.007 1.00 98.50 183 VAL A C 1
ATOM 1476 O O . VAL A 1 183 ? -17.392 7.589 7.809 1.00 98.50 183 VAL A O 1
ATOM 1479 N N . LEU A 1 184 ? -16.988 8.482 9.827 1.00 98.56 184 LEU A N 1
ATOM 1480 C CA . LEU A 1 184 ? -15.846 9.291 9.408 1.00 98.56 184 LEU A CA 1
ATOM 1481 C C . LEU A 1 184 ? -14.543 8.516 9.630 1.00 98.56 184 LEU A C 1
ATOM 1483 O O . LEU A 1 184 ? -14.263 8.079 10.744 1.00 98.56 184 LEU A O 1
ATOM 1487 N N . VAL A 1 185 ? -13.719 8.387 8.590 1.00 98.62 185 VAL A N 1
ATOM 1488 C CA . VAL A 1 185 ? -12.419 7.704 8.646 1.00 98.62 185 VAL A CA 1
ATOM 1489 C C . VAL A 1 185 ? -11.301 8.678 8.279 1.00 98.62 185 VAL A C 1
ATOM 1491 O O . VAL A 1 185 ? -11.198 9.126 7.135 1.00 98.62 185 VAL A O 1
ATOM 1494 N N . THR A 1 186 ? -10.420 8.983 9.234 1.00 97.44 186 THR A N 1
ATOM 1495 C CA . THR A 1 186 ? -9.134 9.639 8.951 1.00 97.44 186 THR A CA 1
ATOM 1496 C C . THR A 1 186 ? -8.094 8.590 8.567 1.00 97.44 186 THR A C 1
ATOM 1498 O O . THR A 1 186 ? -8.152 7.446 9.016 1.00 97.44 186 THR A O 1
ATOM 1501 N N . GLY A 1 187 ? -7.139 8.951 7.705 1.00 94.88 187 GLY A N 1
ATOM 1502 C CA . GLY A 1 187 ? -6.156 7.980 7.208 1.00 94.88 187 GLY A CA 1
ATOM 1503 C C . GLY A 1 187 ? -6.784 6.917 6.299 1.00 94.88 187 GLY A C 1
ATOM 1504 O O . GLY A 1 187 ? -6.237 5.822 6.165 1.00 94.88 187 GLY A O 1
ATOM 1505 N N . ALA A 1 188 ? -7.921 7.244 5.671 1.00 95.62 188 ALA A N 1
ATOM 1506 C CA . ALA A 1 188 ? -8.726 6.346 4.847 1.00 95.62 188 ALA A CA 1
ATOM 1507 C C . ALA A 1 188 ? -7.940 5.695 3.699 1.00 95.62 188 ALA A C 1
ATOM 1509 O O . ALA A 1 188 ? -8.171 4.539 3.381 1.00 95.62 188 ALA A O 1
ATOM 1510 N N . THR A 1 189 ? -6.967 6.394 3.113 1.00 93.31 189 THR A N 1
ATOM 1511 C CA . THR A 1 189 ? -6.144 5.888 1.998 1.00 93.31 189 THR A CA 1
ATOM 1512 C C . THR A 1 189 ? -4.958 5.020 2.443 1.00 93.31 189 THR A C 1
ATOM 1514 O O . THR A 1 189 ? -4.239 4.462 1.611 1.00 93.31 189 THR A O 1
ATOM 1517 N N . GLY A 1 190 ? -4.724 4.908 3.757 1.00 92.06 190 GLY A N 1
ATOM 1518 C CA . GLY A 1 190 ? -3.627 4.138 4.338 1.00 92.06 190 GLY A CA 1
ATOM 1519 C C . GLY A 1 190 ? -3.835 2.621 4.269 1.00 92.06 190 GLY A C 1
ATOM 1520 O O . GLY A 1 190 ? -4.898 2.128 3.901 1.00 92.06 190 GLY A O 1
ATOM 1521 N N . PHE A 1 191 ? -2.811 1.860 4.672 1.00 92.38 191 PHE A N 1
ATOM 1522 C CA . PHE A 1 191 ? -2.818 0.389 4.631 1.00 92.38 191 PHE A CA 1
ATOM 1523 C C . PHE A 1 191 ? -4.014 -0.239 5.365 1.00 92.38 191 PHE A C 1
ATOM 1525 O O . PHE A 1 191 ? -4.709 -1.077 4.797 1.00 92.38 191 PHE A O 1
ATOM 1532 N N . VAL A 1 192 ? -4.265 0.200 6.603 1.00 96.44 192 VAL A N 1
ATOM 1533 C CA . VAL A 1 192 ? -5.402 -0.257 7.420 1.00 96.44 192 VAL A CA 1
ATOM 1534 C C . VAL A 1 192 ? -6.689 0.460 7.014 1.00 96.44 192 VAL A C 1
ATOM 1536 O O . VAL A 1 192 ? -7.719 -0.185 6.836 1.00 96.44 192 VAL A O 1
ATOM 1539 N N . GLY A 1 193 ? -6.616 1.781 6.811 1.00 96.44 193 GLY A N 1
ATOM 1540 C CA . GLY A 1 193 ? -7.770 2.615 6.474 1.00 96.44 193 GLY A CA 1
ATOM 1541 C C . GLY A 1 193 ? -8.518 2.129 5.239 1.00 96.44 193 GLY A C 1
ATOM 1542 O O . GLY A 1 193 ? -9.733 1.978 5.298 1.00 96.44 193 GLY A O 1
ATOM 1543 N N . ARG A 1 194 ? -7.812 1.768 4.161 1.00 95.38 194 ARG A N 1
ATOM 1544 C CA . ARG A 1 194 ? -8.469 1.320 2.924 1.00 95.38 194 ARG A CA 1
ATOM 1545 C C . ARG A 1 194 ? -9.239 0.013 3.106 1.00 95.38 194 ARG A C 1
ATOM 1547 O O . ARG A 1 194 ? -10.297 -0.167 2.514 1.00 95.38 194 ARG A O 1
ATOM 1554 N N . ALA A 1 195 ? -8.710 -0.895 3.929 1.00 96.62 195 ALA A N 1
ATOM 1555 C CA . ALA A 1 195 ? -9.344 -2.175 4.214 1.00 96.62 195 ALA A CA 1
ATOM 1556 C C . ALA A 1 195 ? -10.576 -1.974 5.106 1.00 96.62 195 ALA A C 1
ATOM 1558 O O . ALA A 1 195 ? -11.610 -2.593 4.868 1.00 96.62 195 ALA A O 1
ATOM 1559 N N . LEU A 1 196 ? -10.492 -1.049 6.069 1.00 98.31 196 LEU A N 1
ATOM 1560 C CA . LEU A 1 196 ? -11.629 -0.648 6.891 1.00 98.31 196 LEU A CA 1
ATOM 1561 C C . LEU A 1 196 ? -12.733 0.018 6.059 1.00 98.31 196 LEU A C 1
ATOM 1563 O O . LEU A 1 196 ? -13.888 -0.372 6.178 1.00 98.31 196 LEU A O 1
ATOM 1567 N N . VAL A 1 197 ? -12.392 0.983 5.200 1.00 97.81 197 VAL A N 1
ATOM 1568 C CA . VAL A 1 197 ? -13.358 1.664 4.322 1.00 97.81 197 VAL A CA 1
ATOM 1569 C C . VAL A 1 197 ? -14.065 0.657 3.422 1.00 97.81 197 VAL A C 1
ATOM 1571 O O . VAL A 1 197 ? -15.291 0.667 3.351 1.00 97.81 197 VAL A O 1
ATOM 1574 N N . ARG A 1 198 ? -13.317 -0.265 2.801 1.00 95.81 198 ARG A N 1
ATOM 1575 C CA . ARG A 1 198 ? -13.908 -1.342 1.999 1.00 95.81 198 ARG A CA 1
ATOM 1576 C C . ARG A 1 198 ? -14.890 -2.183 2.816 1.00 95.81 198 ARG A C 1
ATOM 1578 O O . ARG A 1 198 ? -16.011 -2.385 2.367 1.00 95.81 198 ARG A O 1
ATOM 1585 N N . ALA A 1 199 ? -14.515 -2.607 4.022 1.00 96.88 199 ALA A N 1
ATOM 1586 C CA . ALA A 1 199 ? -15.392 -3.399 4.885 1.00 96.88 199 ALA A CA 1
ATOM 1587 C C . ALA A 1 199 ? -16.648 -2.629 5.345 1.00 96.88 199 ALA A C 1
ATOM 1589 O O . ALA A 1 199 ? -17.719 -3.219 5.469 1.00 96.88 199 ALA A O 1
ATOM 1590 N N . LEU A 1 200 ? -16.545 -1.315 5.571 1.00 97.62 200 LEU A N 1
ATOM 1591 C CA . LEU A 1 200 ? -17.685 -0.452 5.902 1.00 97.62 200 LEU A CA 1
ATOM 1592 C C . LEU A 1 200 ? -18.657 -0.309 4.721 1.00 97.62 200 LEU A C 1
ATOM 1594 O O . LEU A 1 200 ? -19.866 -0.424 4.915 1.00 97.62 200 LEU A O 1
ATOM 1598 N N . VAL A 1 201 ? -18.137 -0.125 3.502 1.00 95.69 201 VAL A N 1
ATOM 1599 C CA . VAL A 1 201 ? -18.943 -0.078 2.269 1.00 95.69 201 VAL A CA 1
ATOM 1600 C C . VAL A 1 201 ? -19.624 -1.426 2.015 1.00 95.69 201 VAL A C 1
ATOM 1602 O O . VAL A 1 201 ? -20.827 -1.469 1.758 1.00 95.69 201 VAL A O 1
ATOM 1605 N N . GLU A 1 202 ? -18.894 -2.537 2.155 1.00 93.88 202 GLU A N 1
ATOM 1606 C CA . GLU A 1 202 ? -19.452 -3.894 2.031 1.00 93.88 202 GLU A CA 1
ATOM 1607 C C . GLU A 1 202 ? -20.539 -4.168 3.078 1.00 93.88 202 GLU A C 1
ATOM 1609 O O . GLU A 1 202 ? -21.468 -4.917 2.802 1.00 93.88 202 GLU A O 1
ATOM 1614 N N . ARG A 1 203 ? -20.464 -3.540 4.257 1.00 94.12 203 ARG A N 1
ATOM 1615 C CA . ARG A 1 203 ? -21.486 -3.605 5.315 1.00 94.12 203 ARG A CA 1
ATOM 1616 C C . ARG A 1 203 ? -22.672 -2.651 5.085 1.00 94.12 203 ARG A C 1
ATOM 1618 O O . ARG A 1 203 ? -23.686 -2.758 5.774 1.00 94.12 203 ARG A O 1
ATOM 1625 N N . GLY A 1 204 ? -22.561 -1.737 4.122 1.00 94.88 204 GLY A N 1
ATOM 1626 C CA . GLY A 1 204 ? -23.596 -0.765 3.769 1.00 94.88 204 GLY A CA 1
ATOM 1627 C C . GLY A 1 204 ? -23.661 0.465 4.672 1.00 94.88 204 GLY A C 1
ATOM 1628 O O . GLY A 1 204 ? -24.715 1.091 4.772 1.00 94.88 204 GLY A O 1
ATOM 1629 N N . GLU A 1 205 ? -22.562 0.805 5.348 1.00 96.81 205 GLU A N 1
ATOM 1630 C CA . GLU A 1 205 ? -22.452 2.045 6.123 1.00 96.81 205 GLU A CA 1
ATOM 1631 C C . GLU A 1 205 ? -22.131 3.240 5.199 1.00 96.81 205 GLU A C 1
ATOM 1633 O O . GLU A 1 205 ? -21.516 3.078 4.142 1.00 96.81 205 GLU A O 1
ATOM 1638 N N . ARG A 1 206 ? -22.522 4.462 5.591 1.00 96.56 206 ARG A N 1
ATOM 1639 C CA . ARG A 1 206 ? -22.167 5.688 4.852 1.00 96.56 206 ARG A CA 1
ATOM 1640 C C . ARG A 1 206 ? -20.796 6.166 5.308 1.00 96.56 206 ARG A C 1
ATOM 1642 O O . ARG A 1 206 ? -20.633 6.526 6.471 1.00 96.56 206 ARG A O 1
ATOM 1649 N N . VAL A 1 207 ? -19.816 6.181 4.407 1.00 97.75 207 VAL A N 1
ATOM 1650 C CA . VAL A 1 207 ? -18.427 6.501 4.758 1.00 97.75 207 VAL A CA 1
ATOM 1651 C C . VAL A 1 207 ? -18.036 7.892 4.273 1.00 97.75 207 VAL A C 1
ATOM 1653 O O . VAL A 1 207 ? -18.173 8.213 3.093 1.00 97.75 207 VAL A O 1
ATOM 1656 N N . ILE A 1 208 ? -17.474 8.680 5.187 1.00 98.06 208 ILE A N 1
ATOM 1657 C CA . ILE A 1 208 ? -16.789 9.940 4.909 1.00 98.06 208 ILE A CA 1
ATOM 1658 C C . ILE A 1 208 ? -15.286 9.681 5.064 1.00 98.06 208 ILE A C 1
ATOM 1660 O O . ILE A 1 208 ? -14.807 9.351 6.149 1.00 98.06 208 ILE A O 1
ATOM 1664 N N . ALA A 1 209 ? -14.525 9.806 3.984 1.00 97.81 209 ALA A N 1
ATOM 1665 C CA . ALA A 1 209 ? -13.084 9.606 3.956 1.00 97.81 209 ALA A CA 1
ATOM 1666 C C . ALA A 1 209 ? -12.357 10.957 4.015 1.00 97.81 209 ALA A C 1
ATOM 1668 O O . ALA A 1 209 ? -12.403 11.735 3.060 1.00 97.81 209 ALA A O 1
ATOM 1669 N N . LEU A 1 210 ? -11.635 11.217 5.110 1.00 96.56 210 LEU A N 1
ATOM 1670 C CA . LEU A 1 210 ? -10.731 12.366 5.197 1.00 96.56 210 LEU A CA 1
ATOM 1671 C C . LEU A 1 210 ? -9.392 12.022 4.529 1.00 96.56 210 LEU A C 1
ATOM 1673 O O . LEU A 1 210 ? -8.667 11.133 4.994 1.00 96.56 210 LEU A O 1
ATOM 1677 N N . SER A 1 211 ? -9.030 12.764 3.481 1.00 93.31 211 SER A N 1
ATOM 1678 C CA . SER A 1 211 ? -7.757 12.612 2.774 1.00 93.31 211 SER A CA 1
ATOM 1679 C C . SER A 1 211 ? -7.131 13.961 2.440 1.00 93.31 211 SER A C 1
ATOM 1681 O O . SER A 1 211 ? -7.759 14.805 1.818 1.00 93.31 211 SER A O 1
ATOM 1683 N N . ARG A 1 212 ? -5.837 14.115 2.749 1.00 88.25 212 ARG A N 1
ATOM 1684 C CA . ARG A 1 212 ? -5.017 15.255 2.283 1.00 88.25 212 ARG A CA 1
ATOM 1685 C C . ARG A 1 212 ? -4.891 15.309 0.753 1.00 88.25 212 ARG A C 1
ATOM 1687 O O . ARG A 1 212 ? -4.572 16.352 0.208 1.00 88.25 212 ARG A O 1
ATOM 1694 N N . HIS A 1 213 ? -5.132 14.169 0.108 1.00 87.56 213 HIS A N 1
ATOM 1695 C CA . HIS A 1 213 ? -5.036 13.928 -1.328 1.00 87.56 213 HIS A CA 1
ATOM 1696 C C . HIS A 1 213 ? -6.366 13.326 -1.805 1.00 87.56 213 HIS A C 1
ATOM 1698 O O . HIS A 1 213 ? -6.517 12.092 -1.817 1.00 87.56 213 HIS A O 1
ATOM 1704 N N . PRO A 1 214 ? -7.397 14.151 -2.062 1.00 90.19 214 PRO A N 1
ATOM 1705 C CA . PRO A 1 214 ? -8.730 13.677 -2.433 1.00 90.19 214 PRO A CA 1
ATOM 1706 C C . PRO A 1 214 ? -8.746 12.781 -3.676 1.00 90.19 214 PRO A C 1
ATOM 1708 O O . PRO A 1 214 ? -9.529 11.839 -3.749 1.00 90.19 214 PRO A O 1
ATOM 1711 N N . GLU A 1 215 ? -7.860 13.033 -4.634 1.00 89.00 215 GLU A N 1
ATOM 1712 C CA . GLU A 1 215 ? -7.655 12.240 -5.844 1.00 89.00 215 GLU A CA 1
ATOM 1713 C C . GLU A 1 215 ? -7.296 10.780 -5.542 1.00 89.00 215 GLU A C 1
ATOM 1715 O O . GLU A 1 215 ? -7.864 9.883 -6.160 1.00 89.00 215 GLU A O 1
ATOM 1720 N N . ILE A 1 216 ? -6.460 10.517 -4.528 1.00 89.38 216 ILE A N 1
ATOM 1721 C CA . ILE A 1 216 ? -6.120 9.149 -4.096 1.00 89.38 216 ILE A CA 1
ATOM 1722 C C . ILE A 1 216 ? -7.354 8.444 -3.527 1.00 89.38 216 ILE A C 1
ATOM 1724 O O . ILE A 1 216 ? -7.596 7.275 -3.817 1.00 89.38 216 ILE A O 1
ATOM 1728 N N . ALA A 1 217 ? -8.151 9.140 -2.713 1.00 92.44 217 ALA A N 1
ATOM 1729 C CA . ALA A 1 217 ? -9.354 8.555 -2.127 1.00 92.44 217 ALA A CA 1
ATOM 1730 C C . ALA A 1 217 ? -10.420 8.259 -3.196 1.00 92.44 217 ALA A C 1
ATOM 1732 O O . ALA A 1 217 ? -11.025 7.189 -3.174 1.00 92.44 217 ALA A O 1
ATOM 1733 N N . ARG A 1 218 ? -10.604 9.159 -4.171 1.00 92.56 218 ARG A N 1
ATOM 1734 C CA . ARG A 1 218 ? -11.523 8.944 -5.301 1.00 92.56 218 ARG A CA 1
ATOM 1735 C C . ARG A 1 218 ? -11.062 7.805 -6.212 1.00 92.56 218 ARG A C 1
ATOM 1737 O O . ARG A 1 218 ? -11.897 7.017 -6.643 1.00 92.56 218 ARG A O 1
ATOM 1744 N N . ASP A 1 219 ? -9.759 7.670 -6.459 1.00 91.56 219 ASP A N 1
ATOM 1745 C CA . ASP A 1 219 ? -9.201 6.532 -7.202 1.00 91.56 219 ASP A CA 1
ATOM 1746 C C . ASP A 1 219 ? -9.454 5.193 -6.490 1.00 91.56 219 ASP A C 1
ATOM 1748 O O . ASP A 1 219 ? -9.810 4.195 -7.120 1.00 91.56 219 ASP A O 1
ATOM 1752 N N . GLN A 1 220 ? -9.321 5.173 -5.161 1.00 91.56 220 GLN A N 1
ATOM 1753 C CA . GLN A 1 220 ? -9.473 3.955 -4.364 1.00 91.56 220 GLN A CA 1
ATOM 1754 C C . GLN A 1 220 ? -10.922 3.530 -4.142 1.00 91.56 220 GLN A C 1
ATOM 1756 O O . GLN A 1 220 ? -11.198 2.332 -4.143 1.00 91.56 220 GLN A O 1
ATOM 1761 N N . PHE A 1 221 ? -11.826 4.484 -3.923 1.00 93.56 221 PHE A N 1
ATOM 1762 C CA . PHE A 1 221 ? -13.174 4.199 -3.424 1.00 93.56 221 PHE A CA 1
ATOM 1763 C C . PHE A 1 221 ? -14.296 4.649 -4.364 1.00 93.56 221 PHE A C 1
ATOM 1765 O O . PHE A 1 221 ? -15.446 4.263 -4.161 1.00 93.56 221 PHE A O 1
ATOM 1772 N N . GLY A 1 222 ? -13.985 5.440 -5.393 1.00 91.69 222 GLY A N 1
ATOM 1773 C CA . GLY A 1 222 ? -14.956 5.866 -6.394 1.00 91.69 222 GLY A CA 1
ATOM 1774 C C . GLY A 1 222 ? -16.164 6.583 -5.780 1.00 91.69 222 GLY A C 1
ATOM 1775 O O . GLY A 1 222 ? -15.991 7.401 -4.874 1.00 91.69 222 GLY A O 1
ATOM 1776 N N . PRO A 1 223 ? -17.390 6.295 -6.250 1.00 92.19 223 PRO A N 1
ATOM 1777 C CA . PRO A 1 223 ? -18.602 6.954 -5.766 1.00 92.19 223 PRO A CA 1
ATOM 1778 C C . PRO A 1 223 ? -19.115 6.402 -4.424 1.00 92.19 223 PRO A C 1
ATOM 1780 O O . PRO A 1 223 ? -20.138 6.868 -3.934 1.00 92.19 223 PRO A O 1
ATOM 1783 N N . HIS A 1 224 ? -18.454 5.401 -3.832 1.00 92.88 224 HIS A N 1
ATOM 1784 C CA . HIS A 1 224 ? -18.941 4.742 -2.615 1.00 92.88 224 HIS A CA 1
ATOM 1785 C C . HIS A 1 224 ? -18.743 5.559 -1.339 1.00 92.88 224 HIS A C 1
ATOM 1787 O O . HIS A 1 224 ? -19.332 5.229 -0.310 1.00 92.88 224 HIS A O 1
ATOM 1793 N N . VAL A 1 225 ? -17.883 6.576 -1.380 1.00 94.88 225 VAL A N 1
ATOM 1794 C CA . VAL A 1 225 ? -17.499 7.344 -0.196 1.00 94.88 225 VAL A CA 1
ATOM 1795 C C . VAL A 1 225 ? -17.528 8.832 -0.496 1.00 94.88 225 VAL A C 1
ATOM 1797 O O . VAL A 1 225 ? -17.134 9.279 -1.575 1.00 94.88 225 VAL A O 1
ATOM 1800 N N . GLU A 1 226 ? -17.949 9.614 0.488 1.00 96.12 226 GLU A N 1
ATOM 1801 C CA . GLU A 1 226 ? -17.777 11.060 0.452 1.00 96.12 226 GLU A CA 1
ATOM 1802 C C . GLU A 1 226 ? -16.321 11.385 0.794 1.00 96.12 226 GLU A C 1
ATOM 1804 O O . GLU A 1 226 ? -15.809 10.945 1.822 1.00 96.12 226 GLU A O 1
ATOM 1809 N N . VAL A 1 227 ? -15.630 12.138 -0.061 1.00 96.75 227 VAL A N 1
ATOM 1810 C CA . VAL A 1 227 ? -14.228 12.513 0.167 1.00 96.75 227 VAL A CA 1
ATOM 1811 C C . VAL A 1 227 ? -14.153 13.962 0.620 1.00 96.75 227 VAL A C 1
ATOM 1813 O O . VAL A 1 227 ? -14.561 14.861 -0.114 1.00 96.75 227 VAL A O 1
ATOM 1816 N N . VAL A 1 228 ? -13.553 14.181 1.789 1.00 96.00 228 VAL A N 1
ATOM 1817 C CA . VAL A 1 228 ? -13.278 15.511 2.345 1.00 96.00 228 VAL A CA 1
ATOM 1818 C C . VAL A 1 228 ? -11.778 15.688 2.577 1.00 96.00 228 VAL A C 1
ATOM 1820 O O . VAL A 1 228 ? -11.068 14.738 2.904 1.00 96.00 228 VAL A O 1
ATOM 1823 N N . ASP A 1 229 ? -11.276 16.903 2.397 1.00 94.56 229 ASP A N 1
ATOM 1824 C CA . ASP A 1 229 ? -9.872 17.280 2.620 1.00 94.56 229 ASP A CA 1
ATOM 1825 C C . ASP A 1 229 ? -9.646 17.972 3.972 1.00 94.56 229 ASP A C 1
ATOM 1827 O O . ASP A 1 229 ? -8.557 17.888 4.548 1.00 94.56 229 ASP A O 1
ATOM 1831 N N . ASP A 1 230 ? -10.692 18.588 4.525 1.00 94.50 230 ASP A N 1
ATOM 1832 C CA . ASP A 1 230 ? -10.665 19.240 5.825 1.00 94.50 230 ASP A CA 1
ATOM 1833 C C . ASP A 1 230 ? -11.921 18.946 6.653 1.00 94.50 230 ASP A C 1
ATOM 1835 O O . ASP A 1 230 ? -13.055 19.112 6.202 1.00 94.50 230 ASP A O 1
ATOM 1839 N N . LEU A 1 231 ? -11.708 18.572 7.918 1.00 95.19 231 LEU A N 1
ATOM 1840 C CA . LEU A 1 231 ? -12.770 18.403 8.905 1.00 95.19 231 LEU A CA 1
ATOM 1841 C C . LEU A 1 231 ? -13.539 19.700 9.163 1.00 95.19 231 LEU A C 1
ATOM 1843 O O . LEU A 1 231 ? -14.694 19.623 9.573 1.00 95.19 231 LEU A O 1
ATOM 1847 N N . ALA A 1 232 ? -12.941 20.873 8.930 1.00 92.38 232 ALA A N 1
ATOM 1848 C CA . ALA A 1 232 ? -13.621 22.160 9.077 1.00 92.38 232 ALA A CA 1
ATOM 1849 C C . ALA A 1 232 ? -14.789 22.346 8.088 1.00 92.38 232 ALA A C 1
ATOM 1851 O O . ALA A 1 232 ? -15.723 23.081 8.392 1.00 92.38 232 ALA A O 1
ATOM 1852 N N . ARG A 1 233 ? -14.778 21.648 6.941 1.00 92.06 233 ARG A N 1
ATOM 1853 C CA . ARG A 1 233 ? -15.827 21.753 5.909 1.00 92.06 233 ARG A CA 1
ATOM 1854 C C . ARG A 1 233 ? -17.112 20.999 6.242 1.00 92.06 233 ARG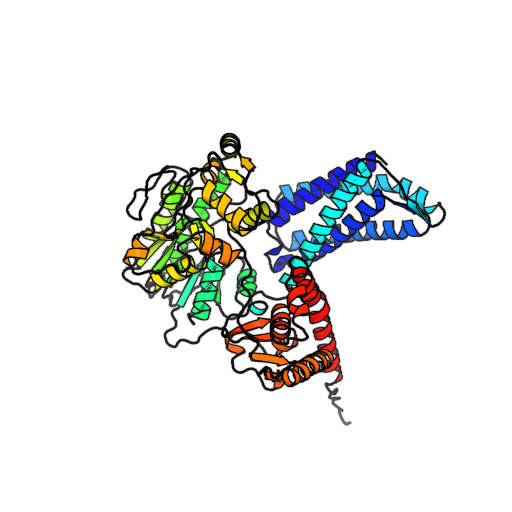 A C 1
ATOM 1856 O O . ARG A 1 233 ? -18.136 21.242 5.613 1.00 92.06 233 ARG A O 1
ATOM 1863 N N . LEU A 1 234 ? -17.082 20.084 7.210 1.00 95.44 234 LEU A N 1
ATOM 1864 C CA . LEU A 1 234 ? -18.294 19.391 7.653 1.00 95.44 234 LEU A CA 1
ATOM 1865 C C . LEU A 1 234 ? -19.198 20.392 8.396 1.00 95.44 234 LEU A C 1
ATOM 1867 O O . LEU A 1 234 ? -18.702 21.177 9.194 1.00 95.44 234 LEU A O 1
ATOM 1871 N N . ALA A 1 235 ? -20.509 20.411 8.180 1.00 95.19 235 ALA A N 1
ATOM 1872 C CA . ALA A 1 235 ? -21.396 21.294 8.952 1.00 95.19 235 ALA A CA 1
ATOM 1873 C C . ALA A 1 235 ? -21.531 20.824 10.419 1.00 95.19 235 ALA A C 1
ATOM 1875 O O . ALA A 1 235 ? -21.297 19.652 10.709 1.00 95.19 235 ALA A O 1
ATOM 1876 N N . SER A 1 236 ? -21.922 21.706 11.350 1.00 94.94 236 SER A N 1
ATOM 1877 C CA . SER A 1 236 ? -22.250 21.314 12.740 1.00 94.94 236 SER A CA 1
ATOM 1878 C C . SER A 1 236 ? -23.422 20.332 12.808 1.00 94.94 236 SER A C 1
ATOM 1880 O O . SER A 1 236 ? -23.429 19.435 13.648 1.00 94.94 236 SER A O 1
ATOM 1882 N N . SER A 1 237 ? -24.372 20.473 11.883 1.00 96.31 237 SER A N 1
ATOM 1883 C CA . SER A 1 237 ? -25.548 19.616 11.722 1.00 96.31 237 SER A CA 1
ATOM 1884 C C . SER A 1 237 ? -25.240 18.273 11.058 1.00 96.31 237 SER A C 1
ATOM 1886 O O . SER A 1 237 ? -26.115 17.409 10.966 1.00 96.31 237 SER A O 1
ATOM 1888 N N . ARG A 1 238 ? -24.002 18.060 10.580 1.00 96.12 238 ARG A N 1
ATOM 1889 C CA . ARG A 1 238 ? -23.615 16.785 9.976 1.00 96.12 238 ARG A CA 1
ATOM 1890 C C . ARG A 1 238 ? -23.702 15.690 11.032 1.00 96.12 238 ARG A C 1
ATOM 1892 O O . ARG A 1 238 ? -23.026 15.744 12.052 1.00 96.12 238 ARG A O 1
ATOM 1899 N N . ARG A 1 239 ? -24.488 14.651 10.773 1.00 95.19 239 ARG A N 1
ATOM 1900 C CA . ARG A 1 239 ? -24.524 13.490 11.657 1.00 95.19 239 ARG A CA 1
ATOM 1901 C C . ARG A 1 239 ? -23.242 12.676 11.474 1.00 95.19 239 ARG A C 1
ATOM 1903 O O . ARG A 1 239 ? -22.818 12.427 10.358 1.00 95.19 239 ARG A O 1
ATOM 1910 N N . ILE A 1 240 ? -22.598 12.276 12.565 1.00 97.62 240 ILE A N 1
ATOM 1911 C CA . ILE A 1 240 ? -21.477 11.328 12.540 1.00 97.62 240 ILE A CA 1
ATOM 1912 C C . ILE A 1 240 ? -21.697 10.384 13.711 1.00 97.62 240 ILE A C 1
ATOM 1914 O O . ILE A 1 240 ? -21.644 10.811 14.858 1.00 97.62 240 ILE A O 1
ATOM 1918 N N . ASP A 1 241 ? -21.974 9.113 13.432 1.00 97.75 241 ASP A N 1
ATOM 1919 C CA . ASP A 1 241 ? -22.246 8.118 14.471 1.00 97.75 241 ASP A CA 1
ATOM 1920 C C . ASP A 1 241 ? -20.941 7.496 14.994 1.00 97.75 241 ASP A C 1
ATOM 1922 O O . ASP A 1 241 ? -20.832 7.142 16.167 1.00 97.75 241 ASP A O 1
ATOM 1926 N N . THR A 1 242 ? -19.924 7.358 14.138 1.00 98.38 242 THR A N 1
ATOM 1927 C CA . THR A 1 242 ? -18.632 6.746 14.488 1.00 98.38 242 THR A CA 1
ATOM 1928 C C . THR A 1 242 ? -17.471 7.477 13.828 1.00 98.38 242 THR A C 1
ATOM 1930 O O . THR A 1 242 ? -17.529 7.812 12.645 1.00 98.38 242 THR A O 1
ATOM 1933 N N . LEU A 1 243 ? -16.384 7.673 14.579 1.00 98.50 243 LEU A N 1
ATOM 1934 C CA . LEU A 1 243 ? -15.146 8.255 14.069 1.00 98.50 243 LEU A CA 1
ATOM 1935 C C . LEU A 1 243 ? -13.983 7.273 14.234 1.00 98.50 243 LEU A C 1
ATOM 1937 O O . LEU A 1 243 ? -13.640 6.890 15.350 1.00 98.50 243 LEU A O 1
ATOM 1941 N N . PHE A 1 244 ? -13.340 6.912 13.127 1.00 98.69 244 PHE A N 1
ATOM 1942 C CA . PHE A 1 244 ? -12.072 6.188 13.113 1.00 98.69 244 PHE A CA 1
ATOM 1943 C C . PHE A 1 244 ? -10.922 7.159 12.858 1.00 98.69 244 PHE A C 1
ATOM 1945 O O . PHE A 1 244 ? -10.787 7.693 11.756 1.00 98.69 244 PHE A O 1
ATOM 1952 N N . ASN A 1 245 ? -10.073 7.377 13.862 1.00 98.12 245 ASN A N 1
ATOM 1953 C CA . ASN A 1 245 ? -8.867 8.180 13.706 1.00 98.12 245 ASN A CA 1
ATOM 1954 C C . ASN A 1 245 ? -7.654 7.273 13.452 1.00 98.12 245 ASN A C 1
ATOM 1956 O O . ASN A 1 245 ? -7.016 6.818 14.401 1.00 98.12 245 ASN A O 1
ATOM 1960 N N . LEU A 1 246 ? -7.355 6.986 12.179 1.00 97.25 246 LEU A N 1
ATOM 1961 C CA . LEU A 1 246 ? -6.218 6.146 11.762 1.00 97.25 246 LEU A CA 1
ATOM 1962 C C . LEU A 1 246 ? -5.087 6.951 11.104 1.00 97.25 246 LEU A C 1
ATOM 1964 O O . LEU A 1 246 ? -4.081 6.380 10.679 1.00 97.25 246 LEU A O 1
ATOM 1968 N N . ALA A 1 247 ? -5.250 8.268 10.971 1.00 92.81 247 ALA A N 1
ATOM 1969 C CA . ALA A 1 247 ? -4.239 9.130 10.381 1.00 92.81 247 ALA A CA 1
ATOM 1970 C C . ALA A 1 247 ? -2.997 9.243 11.275 1.00 92.81 247 ALA A C 1
ATOM 1972 O O . ALA A 1 247 ? -3.075 9.444 12.485 1.00 92.81 247 ALA A O 1
ATOM 1973 N N . GLY A 1 248 ? -1.834 9.171 10.638 1.00 88.44 248 GLY A N 1
ATOM 1974 C CA . GLY A 1 248 ? -0.545 9.398 11.269 1.00 88.44 248 GLY A CA 1
ATOM 1975 C C . GLY A 1 248 ? 0.574 9.253 10.249 1.00 88.44 248 GLY A C 1
ATOM 1976 O O . GLY A 1 248 ? 0.466 8.479 9.294 1.00 88.44 248 GLY A O 1
ATOM 1977 N N . GLU A 1 249 ? 1.654 10.002 10.444 1.00 86.56 249 GLU A N 1
ATOM 1978 C CA . GLU A 1 249 ? 2.838 9.880 9.599 1.00 86.56 249 GLU A CA 1
ATOM 1979 C C . GLU A 1 249 ? 3.461 8.478 9.773 1.00 86.56 249 GLU A C 1
ATOM 1981 O O . GLU A 1 249 ? 3.589 8.014 10.920 1.00 86.56 249 GLU A O 1
ATOM 1986 N N . PRO A 1 250 ? 3.845 7.778 8.686 1.00 86.19 250 PRO A N 1
ATOM 1987 C CA . PRO A 1 250 ? 4.501 6.481 8.782 1.00 86.19 250 PRO A CA 1
ATOM 1988 C C . PRO A 1 250 ? 5.781 6.546 9.621 1.00 86.19 250 PRO A C 1
ATOM 1990 O O . PRO A 1 250 ? 6.661 7.379 9.407 1.00 86.19 250 PRO A O 1
ATOM 1993 N N . ILE A 1 251 ? 5.900 5.618 10.570 1.00 84.12 251 ILE A N 1
ATOM 1994 C CA . ILE A 1 251 ? 7.067 5.537 11.457 1.00 84.12 251 ILE A CA 1
ATOM 1995 C C . ILE A 1 251 ? 8.328 5.145 10.663 1.00 84.12 251 ILE A C 1
ATOM 1997 O O . ILE A 1 251 ? 9.410 5.694 10.888 1.00 84.12 251 ILE A O 1
ATOM 2001 N N . ALA A 1 252 ? 8.168 4.251 9.682 1.00 73.75 252 ALA A N 1
ATOM 2002 C CA . ALA A 1 252 ? 9.201 3.866 8.723 1.00 73.75 252 ALA A CA 1
ATOM 2003 C C . ALA A 1 252 ? 9.368 4.906 7.594 1.00 73.75 252 ALA A C 1
ATOM 2005 O O . ALA A 1 252 ? 8.425 5.618 7.250 1.00 73.75 252 ALA A O 1
ATOM 2006 N N . GLY A 1 253 ? 10.559 4.969 6.985 1.00 67.56 253 GLY A N 1
ATOM 2007 C CA . GLY A 1 253 ? 10.829 5.792 5.791 1.00 67.56 253 GLY A CA 1
ATOM 2008 C C . GLY A 1 253 ? 11.975 6.797 5.932 1.00 67.56 253 GLY A C 1
ATOM 2009 O O . GLY A 1 253 ? 11.852 7.911 5.433 1.00 67.56 253 GLY A O 1
ATOM 2010 N N . GLY A 1 254 ? 13.023 6.480 6.705 1.00 73.19 254 GLY A N 1
ATOM 2011 C CA . GLY A 1 254 ? 14.261 7.271 6.820 1.00 73.19 254 GLY A CA 1
ATOM 2012 C C . GLY A 1 254 ? 14.688 7.635 8.259 1.00 73.19 254 GLY A C 1
ATOM 2013 O O . GLY A 1 254 ? 13.950 7.361 9.208 1.00 73.19 254 GLY A O 1
ATOM 2014 N N . PRO A 1 255 ? 15.854 8.292 8.421 1.00 80.88 255 PRO A N 1
ATOM 2015 C CA . PRO A 1 255 ? 16.461 8.634 9.712 1.00 80.88 255 PRO A CA 1
ATOM 2016 C C . PRO A 1 255 ? 15.547 9.398 10.678 1.00 80.88 255 PRO A C 1
ATOM 2018 O O . PRO A 1 255 ? 14.878 10.359 10.284 1.00 80.88 255 PRO A O 1
ATOM 2021 N N . TRP A 1 256 ? 15.570 9.041 11.964 1.00 88.00 256 TRP A N 1
ATOM 2022 C CA . TRP A 1 256 ? 14.847 9.749 13.030 1.00 88.00 256 TRP A CA 1
ATOM 2023 C C . TRP A 1 256 ? 15.574 11.013 13.503 1.00 88.00 256 TRP A C 1
ATOM 2025 O O . TRP A 1 256 ? 16.017 11.132 14.645 1.00 88.00 256 TRP A O 1
ATOM 2035 N N . THR A 1 257 ? 15.670 11.996 12.610 1.00 89.44 257 THR A N 1
ATOM 2036 C CA . THR A 1 257 ? 16.128 13.347 12.961 1.00 89.44 257 THR A CA 1
ATOM 2037 C C . THR A 1 257 ? 15.142 14.034 13.912 1.00 89.44 257 THR A C 1
ATOM 2039 O O . THR A 1 257 ? 13.963 13.676 13.954 1.00 89.44 257 THR A O 1
ATOM 2042 N N . ARG A 1 258 ? 15.584 15.075 14.634 1.00 90.38 258 ARG A N 1
ATOM 2043 C CA . ARG A 1 258 ? 14.711 15.870 15.527 1.00 90.38 258 ARG A CA 1
ATOM 2044 C C . ARG A 1 258 ? 13.442 16.354 14.814 1.00 90.38 258 ARG A C 1
ATOM 2046 O O . ARG A 1 258 ? 12.339 16.138 15.301 1.00 90.38 258 ARG A O 1
ATOM 2053 N N . ARG A 1 259 ? 13.589 16.903 13.600 1.00 90.25 259 ARG A N 1
ATOM 2054 C CA . ARG A 1 259 ? 12.462 17.360 12.769 1.00 90.25 259 ARG A CA 1
ATOM 2055 C C . ARG A 1 259 ? 11.495 16.225 12.424 1.00 90.25 259 ARG A C 1
ATOM 2057 O O . ARG A 1 259 ? 10.287 16.434 12.429 1.00 90.25 259 ARG A O 1
ATOM 2064 N N . ARG A 1 260 ? 11.997 15.022 12.117 1.00 89.50 260 ARG A N 1
ATOM 2065 C CA . ARG A 1 260 ? 11.131 13.867 11.834 1.00 89.50 260 ARG A CA 1
ATOM 2066 C C . ARG A 1 260 ? 10.399 13.395 13.085 1.00 89.50 260 ARG A C 1
ATOM 2068 O O . ARG A 1 260 ? 9.206 13.135 12.993 1.00 89.50 260 ARG A O 1
ATOM 2075 N N . LYS A 1 261 ? 11.089 13.298 14.224 1.00 91.25 261 LYS A N 1
ATOM 2076 C CA . LYS A 1 261 ? 10.474 12.925 15.505 1.00 91.25 261 LYS A CA 1
ATOM 2077 C C . LYS A 1 261 ? 9.315 13.859 15.851 1.00 91.25 261 LYS A C 1
ATOM 2079 O O . LYS A 1 261 ? 8.219 13.375 16.110 1.00 91.25 261 LYS A O 1
ATOM 2084 N N . GLN A 1 262 ? 9.521 15.169 15.707 1.00 92.50 262 GLN A N 1
ATOM 2085 C CA . GLN A 1 262 ? 8.459 16.154 15.906 1.00 92.50 262 GLN A CA 1
ATOM 2086 C C . GLN A 1 262 ? 7.274 15.923 14.955 1.00 92.50 262 GLN A C 1
ATOM 2088 O O . GLN A 1 262 ? 6.142 15.813 15.407 1.00 92.50 262 GLN A O 1
ATOM 2093 N N . ARG A 1 263 ? 7.517 15.710 13.651 1.00 91.88 263 ARG A N 1
ATOM 2094 C CA . ARG A 1 263 ? 6.437 15.377 12.697 1.00 91.88 263 ARG A CA 1
ATOM 2095 C C . ARG A 1 263 ? 5.672 14.098 13.062 1.00 91.88 263 ARG A C 1
ATOM 2097 O O . ARG A 1 263 ? 4.464 14.027 12.837 1.00 91.88 263 ARG A O 1
ATOM 2104 N N . LEU A 1 264 ? 6.353 13.077 13.591 1.00 92.25 264 LEU A N 1
ATOM 2105 C CA . LEU A 1 264 ? 5.708 11.830 14.019 1.00 92.25 264 LEU A CA 1
ATOM 2106 C C . LEU A 1 264 ? 4.724 12.076 15.171 1.00 92.25 264 LEU A C 1
ATOM 2108 O O . LEU A 1 264 ? 3.628 11.514 15.126 1.00 92.25 264 LEU A O 1
ATOM 2112 N N . VAL A 1 265 ? 5.089 12.934 16.129 1.00 93.38 265 VAL A N 1
ATOM 2113 C CA . VAL A 1 265 ? 4.214 13.380 17.227 1.00 93.38 265 VAL A CA 1
ATOM 2114 C C . VAL A 1 265 ? 3.086 14.264 16.688 1.00 93.38 265 VAL A C 1
ATOM 2116 O O . VAL A 1 265 ? 1.912 13.915 16.826 1.00 93.38 265 VAL A O 1
ATOM 2119 N N . ASP A 1 266 ? 3.423 15.354 15.995 1.00 93.44 266 ASP A N 1
ATOM 2120 C CA . ASP A 1 266 ? 2.467 16.369 15.540 1.00 93.44 266 ASP A CA 1
ATOM 2121 C C . ASP A 1 266 ? 1.386 15.776 14.639 1.00 93.44 266 ASP A C 1
ATOM 2123 O O . ASP A 1 266 ? 0.204 16.053 14.821 1.00 93.44 266 ASP A O 1
ATOM 2127 N N . SER A 1 267 ? 1.761 14.902 13.697 1.00 92.25 267 SER A N 1
ATOM 2128 C CA . SER A 1 267 ? 0.802 14.275 12.773 1.00 92.25 267 SER A CA 1
ATOM 2129 C C . SER A 1 267 ? -0.302 13.478 13.478 1.00 92.25 267 SER A C 1
ATOM 2131 O O . SER A 1 267 ? -1.377 13.302 12.906 1.00 92.25 267 SER A O 1
ATOM 2133 N N . ARG A 1 268 ? -0.051 13.013 14.708 1.00 94.38 268 ARG A N 1
ATOM 2134 C CA . ARG A 1 268 ? -0.984 12.238 15.536 1.00 94.38 268 ARG A CA 1
ATOM 2135 C C . ARG A 1 268 ? -1.733 13.131 16.515 1.00 94.38 268 ARG A C 1
ATOM 2137 O O . ARG A 1 268 ? -2.963 13.121 16.535 1.00 94.38 268 ARG A O 1
ATOM 2144 N N . VAL A 1 269 ? -0.999 13.938 17.281 1.00 94.50 269 VAL A N 1
ATOM 2145 C CA . VAL A 1 269 ? -1.565 14.824 18.309 1.00 94.50 269 VAL A CA 1
ATOM 2146 C C . VAL A 1 269 ? -2.422 15.920 17.675 1.00 94.50 269 VAL A C 1
ATOM 2148 O O . VAL A 1 269 ? -3.553 16.130 18.109 1.00 94.50 269 VAL A O 1
ATOM 2151 N N . ALA A 1 270 ? -1.950 16.566 16.604 1.00 94.00 270 ALA A N 1
ATOM 2152 C CA . ALA A 1 270 ? -2.715 17.608 15.920 1.00 94.00 270 ALA A CA 1
ATOM 2153 C C . ALA A 1 270 ? -3.977 17.043 15.255 1.00 94.00 270 ALA A C 1
ATOM 2155 O O . ALA A 1 270 ? -5.026 17.685 15.274 1.00 94.00 270 ALA A O 1
ATOM 2156 N N . MET A 1 271 ? -3.916 15.827 14.699 1.00 94.94 271 MET A N 1
ATOM 2157 C CA . MET A 1 271 ? -5.113 15.189 14.150 1.00 94.94 271 MET A CA 1
ATOM 2158 C C . MET A 1 271 ? -6.122 14.838 15.249 1.00 94.94 271 MET A C 1
ATOM 2160 O O . MET A 1 271 ? -7.304 15.125 15.087 1.00 94.94 271 MET A O 1
ATOM 2164 N N . ALA A 1 272 ? -5.674 14.278 16.378 1.00 94.38 272 ALA A N 1
ATOM 2165 C CA . ALA A 1 272 ? -6.546 14.017 17.524 1.00 94.38 272 ALA A CA 1
ATOM 2166 C C . ALA A 1 272 ? -7.199 15.311 18.052 1.00 94.38 272 ALA A C 1
ATOM 2168 O O . ALA A 1 272 ? -8.395 15.321 18.339 1.00 94.38 272 ALA A O 1
ATOM 2169 N N . ALA A 1 273 ? -6.460 16.425 18.085 1.00 94.12 273 ALA A N 1
ATOM 2170 C CA . ALA A 1 273 ? -7.006 17.734 18.441 1.00 94.12 273 ALA A CA 1
ATOM 2171 C C . ALA A 1 273 ? -8.063 18.229 17.435 1.00 94.12 273 ALA A C 1
ATOM 2173 O O . ALA A 1 273 ? -9.131 18.679 17.843 1.00 94.12 273 ALA A O 1
ATOM 2174 N N . ARG A 1 274 ? -7.820 18.091 16.121 1.00 95.75 274 ARG A N 1
ATOM 2175 C CA . ARG A 1 274 ? -8.809 18.427 15.073 1.00 95.75 274 ARG A CA 1
ATOM 2176 C C . ARG A 1 274 ? -10.070 17.568 15.173 1.00 95.75 274 ARG A C 1
ATOM 2178 O O . ARG A 1 274 ? -11.172 18.073 14.979 1.00 95.75 274 ARG A O 1
ATOM 2185 N N . VAL A 1 275 ? -9.912 16.287 15.502 1.00 96.44 275 VAL A N 1
ATOM 2186 C CA . VAL A 1 275 ? -11.023 15.371 15.789 1.00 96.44 275 VAL A CA 1
ATOM 2187 C C . VAL A 1 275 ? -11.812 15.837 17.016 1.00 96.44 275 VAL A C 1
ATOM 2189 O O . VAL A 1 275 ? -13.035 15.914 16.947 1.00 96.44 275 VAL A O 1
ATOM 2192 N N . GLY A 1 276 ? -11.139 16.216 18.105 1.00 95.88 276 GLY A N 1
ATOM 2193 C CA . GLY A 1 276 ? -11.791 16.775 19.293 1.00 95.88 276 GLY A CA 1
ATOM 2194 C C . GLY A 1 276 ? -12.554 18.071 19.000 1.00 95.88 276 GLY A C 1
ATOM 2195 O O . GLY A 1 276 ? -13.696 18.219 19.424 1.00 95.88 276 GLY A O 1
ATOM 2196 N N . ALA A 1 277 ? -11.972 18.975 18.206 1.00 95.75 277 ALA A N 1
ATOM 2197 C CA . ALA A 1 277 ? -12.627 20.213 17.778 1.00 95.75 277 ALA A CA 1
ATOM 2198 C C . ALA A 1 277 ? -13.875 19.950 16.917 1.00 95.75 277 ALA A C 1
ATOM 2200 O O . ALA A 1 277 ? -14.887 20.635 17.064 1.00 95.75 277 ALA A O 1
ATOM 2201 N N . LEU A 1 278 ? -13.831 18.933 16.048 1.00 96.81 278 LEU A N 1
ATOM 2202 C CA . LEU A 1 278 ? -15.012 18.468 15.323 1.00 96.81 278 LEU A CA 1
ATOM 2203 C C . LEU A 1 278 ? -16.079 17.946 16.293 1.00 96.81 278 LEU A C 1
ATOM 2205 O O . LEU A 1 278 ? -17.210 18.406 16.243 1.00 96.81 278 LEU A O 1
ATOM 2209 N N . ILE A 1 279 ? -15.730 17.035 17.203 1.00 96.75 279 ILE A N 1
ATOM 2210 C CA . ILE A 1 279 ? -16.678 16.478 18.183 1.00 96.75 279 ILE A CA 1
ATOM 2211 C C . ILE A 1 279 ? -17.347 17.589 19.005 1.00 96.75 279 ILE A C 1
ATOM 2213 O O . ILE A 1 279 ? -18.560 17.561 19.208 1.00 96.75 279 ILE A O 1
ATOM 2217 N N . ALA A 1 280 ? -16.576 18.588 19.441 1.00 95.19 280 ALA A N 1
ATOM 2218 C CA . ALA A 1 280 ? -17.081 19.693 20.244 1.00 95.19 280 ALA A CA 1
ATOM 2219 C C . ALA A 1 280 ? -18.153 20.517 19.512 1.00 95.19 280 ALA A C 1
ATOM 2221 O O . ALA A 1 280 ? -19.161 20.866 20.126 1.00 95.19 280 ALA A O 1
ATOM 2222 N N . ARG A 1 281 ? -17.964 20.788 18.211 1.00 95.00 281 ARG A N 1
ATOM 2223 C CA . ARG A 1 281 ? -18.862 21.649 17.415 1.00 95.00 281 ARG A CA 1
ATOM 2224 C C . ARG A 1 281 ? -20.065 20.934 16.794 1.00 95.00 281 ARG A C 1
ATOM 2226 O O . ARG A 1 281 ? -20.954 21.611 16.287 1.00 95.00 281 ARG A O 1
ATOM 2233 N N . LEU A 1 282 ? -20.074 19.601 16.750 1.00 96.81 282 LEU A N 1
ATOM 2234 C CA . LEU A 1 282 ? -21.205 18.848 16.204 1.00 96.81 282 LEU A CA 1
ATOM 2235 C C . LEU A 1 282 ? -22.432 19.014 17.101 1.00 96.81 282 LEU A C 1
ATOM 2237 O O . LEU A 1 282 ? -22.329 18.934 18.322 1.00 96.81 282 LEU A O 1
ATOM 2241 N N . GLU A 1 283 ? -23.612 19.194 16.520 1.00 96.06 283 GLU A N 1
ATOM 2242 C CA . GLU A 1 283 ? -24.861 19.284 17.288 1.00 96.06 283 GLU A CA 1
ATOM 2243 C C . GLU A 1 283 ? -25.099 17.986 18.072 1.00 96.06 283 GLU A C 1
ATOM 2245 O O . GLU A 1 283 ? -25.321 18.007 19.288 1.00 96.06 283 GLU A O 1
ATOM 2250 N N . ARG A 1 284 ? -24.910 16.845 17.397 1.00 95.56 284 ARG A N 1
ATOM 2251 C CA . ARG A 1 284 ? -24.918 15.504 17.987 1.00 95.56 284 ARG A CA 1
ATOM 2252 C C . ARG A 1 284 ? -23.507 14.923 18.014 1.00 95.56 284 ARG A C 1
ATOM 2254 O O . ARG A 1 284 ? -22.904 14.700 16.967 1.00 95.56 284 ARG A O 1
ATOM 2261 N N . ALA A 1 285 ? -23.008 14.638 19.215 1.00 96.00 285 ALA A N 1
ATOM 2262 C CA . ALA A 1 285 ? -21.714 13.990 19.384 1.00 96.00 285 ALA A CA 1
ATOM 2263 C C . ALA A 1 285 ? -21.741 12.539 18.849 1.00 96.00 285 ALA A C 1
ATOM 2265 O O . ALA A 1 285 ? -22.774 11.870 18.976 1.00 96.00 285 ALA A O 1
ATOM 2266 N N . PRO A 1 286 ? -20.627 12.036 18.280 1.00 97.38 286 PRO A N 1
ATOM 2267 C CA . PRO A 1 286 ? -20.514 10.636 17.885 1.00 97.38 286 PRO A CA 1
ATOM 2268 C C . PRO A 1 286 ? -20.671 9.676 19.063 1.00 97.38 286 PRO A C 1
ATOM 2270 O O . PRO A 1 286 ? -20.327 9.995 20.198 1.00 97.38 286 PRO A O 1
ATOM 2273 N N . GLU A 1 287 ? -21.127 8.457 18.789 1.00 97.31 287 GLU A N 1
ATOM 2274 C CA . GLU A 1 287 ? -21.273 7.430 19.827 1.00 97.31 287 GLU A CA 1
ATOM 2275 C C . GLU A 1 287 ? -19.910 6.887 20.267 1.00 97.31 287 GLU A C 1
ATOM 2277 O O . GLU A 1 287 ? -19.716 6.519 21.429 1.00 97.31 287 GLU A O 1
ATOM 2282 N N . VAL A 1 288 ? -18.955 6.820 19.333 1.00 98.19 288 VAL A N 1
ATOM 2283 C CA . VAL A 1 288 ? -17.625 6.270 19.585 1.00 98.19 288 VAL A CA 1
ATOM 2284 C C . VAL A 1 288 ? -16.539 6.927 18.733 1.00 98.19 288 VAL A C 1
ATOM 2286 O O . VAL A 1 288 ? -16.692 7.134 17.526 1.00 98.19 288 VAL A O 1
ATOM 2289 N N . LEU A 1 289 ? -15.411 7.195 19.385 1.00 98.50 289 LEU A N 1
ATOM 2290 C CA . LEU A 1 289 ? -14.120 7.507 18.791 1.00 98.50 289 LEU A CA 1
ATOM 2291 C C . LEU A 1 289 ? -13.210 6.279 18.903 1.00 98.50 289 LEU A C 1
ATOM 2293 O O . LEU A 1 289 ? -12.789 5.893 19.993 1.00 98.50 289 LEU A O 1
ATOM 2297 N N . ILE A 1 290 ? -12.867 5.686 17.764 1.00 98.62 290 ILE A N 1
ATOM 2298 C CA . ILE A 1 290 ? -11.905 4.589 17.663 1.00 98.62 290 ILE A CA 1
ATOM 2299 C C . ILE A 1 290 ? -10.595 5.180 17.159 1.00 98.62 290 ILE A C 1
ATOM 2301 O O . ILE A 1 290 ? -10.430 5.481 15.976 1.00 98.62 290 ILE A O 1
ATOM 2305 N N . ASN A 1 291 ? -9.667 5.394 18.082 1.00 98.38 291 ASN A N 1
ATOM 2306 C CA . ASN A 1 291 ? -8.398 6.051 17.826 1.00 98.38 291 ASN A CA 1
ATOM 2307 C C . ASN A 1 291 ? -7.280 5.012 17.728 1.00 98.38 291 ASN A C 1
ATOM 2309 O O . ASN A 1 291 ? -7.078 4.219 18.650 1.00 98.38 291 ASN A O 1
ATOM 2313 N N . ALA A 1 292 ? -6.534 5.029 16.624 1.00 97.69 292 ALA A N 1
ATOM 2314 C CA . ALA A 1 292 ? -5.334 4.216 16.507 1.00 97.69 292 ALA A CA 1
ATOM 2315 C C . ALA A 1 292 ? -4.299 4.618 17.570 1.00 97.69 292 ALA A C 1
ATOM 2317 O O . ALA A 1 292 ? -4.150 5.777 17.929 1.00 97.69 292 ALA A O 1
ATOM 2318 N N . SER A 1 293 ? -3.583 3.630 18.069 1.00 97.06 293 SER A N 1
ATOM 2319 C CA . SER A 1 293 ? -2.377 3.727 18.882 1.00 97.06 293 SER A CA 1
ATOM 2320 C C . SER A 1 293 ? -1.428 2.632 18.372 1.00 97.06 293 SER A C 1
ATOM 2322 O O . SER A 1 293 ? -1.645 2.045 17.305 1.00 97.06 293 SER A O 1
ATOM 2324 N N . ALA A 1 294 ? -0.364 2.332 19.101 1.00 96.44 294 ALA A N 1
ATOM 2325 C CA . ALA A 1 294 ? 0.543 1.250 18.754 1.00 96.44 294 ALA A CA 1
ATOM 2326 C C . ALA A 1 294 ? 1.048 0.531 19.999 1.00 96.44 294 ALA A C 1
ATOM 2328 O O . ALA A 1 294 ? 1.114 1.100 21.087 1.00 96.44 294 ALA A O 1
ATOM 2329 N N . ILE A 1 295 ? 1.490 -0.709 19.804 1.00 96.31 295 ILE A N 1
ATOM 2330 C CA . ILE A 1 295 ? 2.182 -1.486 20.838 1.00 96.31 295 ILE A CA 1
ATOM 2331 C C . ILE A 1 295 ? 3.483 -0.829 21.332 1.00 96.31 295 ILE A C 1
ATOM 2333 O O . ILE A 1 295 ? 3.946 -1.121 22.429 1.00 96.31 295 ILE A O 1
ATOM 2337 N N . GLY A 1 296 ? 4.004 0.152 20.583 1.00 95.31 296 GLY A N 1
ATOM 2338 C CA . GLY A 1 296 ? 5.083 1.041 21.018 1.00 95.31 296 GLY A CA 1
ATOM 2339 C C . GLY A 1 296 ? 4.828 1.728 22.365 1.00 95.31 296 GLY A C 1
ATOM 2340 O O . GLY A 1 296 ? 5.795 2.064 23.037 1.00 95.31 296 GLY A O 1
ATOM 2341 N N . TYR A 1 297 ? 3.565 1.858 22.798 1.00 97.25 297 TYR A N 1
ATOM 2342 C CA . TYR A 1 297 ? 3.182 2.328 24.135 1.00 97.25 297 TYR A CA 1
ATOM 2343 C C . TYR A 1 297 ? 3.946 1.625 25.262 1.00 97.25 297 TYR A C 1
ATOM 2345 O O . TYR A 1 297 ? 4.335 2.263 26.235 1.00 97.25 297 TYR A O 1
ATOM 2353 N N . TYR A 1 298 ? 4.193 0.323 25.124 1.00 97.00 298 TYR A N 1
ATOM 2354 C CA . TYR A 1 298 ? 4.789 -0.488 26.181 1.00 97.00 298 TYR A CA 1
ATOM 2355 C C . TYR A 1 298 ? 6.312 -0.369 26.291 1.00 97.00 298 TYR A C 1
ATOM 2357 O O . TYR A 1 298 ? 6.865 -0.806 27.302 1.00 97.00 298 TYR A O 1
ATOM 2365 N N . GLY A 1 299 ? 6.985 0.229 25.297 1.00 93.75 299 GLY A N 1
ATOM 2366 C CA . GLY A 1 299 ? 8.449 0.256 25.205 1.00 93.75 299 GLY A CA 1
ATOM 2367 C C . GLY A 1 299 ? 9.061 -1.146 25.092 1.00 93.75 299 GLY A C 1
ATOM 2368 O O . GLY A 1 299 ? 8.364 -2.105 24.762 1.00 93.75 299 GLY A O 1
ATOM 2369 N N . ASP A 1 300 ? 10.364 -1.270 25.335 1.00 93.38 300 ASP A N 1
ATOM 2370 C CA . ASP A 1 300 ? 11.026 -2.575 25.441 1.00 93.38 300 ASP A CA 1
ATOM 2371 C C . ASP A 1 300 ? 10.811 -3.169 26.840 1.00 93.38 300 ASP A C 1
ATOM 2373 O O . ASP A 1 300 ? 11.111 -2.532 27.852 1.00 93.38 300 ASP A O 1
ATOM 2377 N N . ARG A 1 301 ? 10.264 -4.386 26.898 1.00 93.81 301 ARG A N 1
ATOM 2378 C CA . ARG A 1 301 ? 9.940 -5.095 28.145 1.00 93.81 301 ARG A CA 1
ATOM 2379 C C . ARG A 1 301 ? 10.542 -6.498 28.195 1.00 93.81 301 ARG A C 1
ATOM 2381 O O . ARG A 1 301 ? 10.112 -7.317 29.009 1.00 93.81 301 ARG A O 1
ATOM 2388 N N . ALA A 1 302 ? 11.547 -6.771 27.358 1.00 92.12 302 ALA A N 1
ATOM 2389 C CA . ALA A 1 302 ? 12.207 -8.070 27.280 1.00 92.12 302 ALA A CA 1
ATOM 2390 C C . ALA A 1 302 ? 11.179 -9.217 27.145 1.00 92.12 302 ALA A C 1
ATOM 2392 O O . ALA A 1 302 ? 10.427 -9.242 26.171 1.00 92.12 302 ALA A O 1
ATOM 2393 N N . ASP A 1 303 ? 11.137 -10.147 28.102 1.00 94.69 303 ASP A N 1
ATOM 2394 C CA . ASP A 1 303 ? 10.270 -11.333 28.094 1.00 94.69 303 ASP A CA 1
ATOM 2395 C C . ASP A 1 303 ? 8.936 -11.152 28.853 1.00 94.69 303 ASP A C 1
ATOM 2397 O O . ASP A 1 303 ? 8.136 -12.093 28.923 1.00 94.69 303 ASP A O 1
ATOM 2401 N N . ALA A 1 304 ? 8.674 -9.969 29.426 1.00 95.56 304 ALA A N 1
ATOM 2402 C CA . ALA A 1 304 ? 7.455 -9.714 30.192 1.00 95.56 304 ALA A CA 1
ATOM 2403 C C . ALA A 1 304 ? 6.206 -9.790 29.302 1.00 95.56 304 ALA A C 1
ATOM 2405 O O . ALA A 1 304 ? 6.185 -9.271 28.185 1.00 95.56 304 ALA A O 1
ATOM 2406 N N . THR A 1 305 ? 5.157 -10.431 29.819 1.00 97.25 305 THR A N 1
ATOM 2407 C CA . THR A 1 305 ? 3.860 -10.532 29.137 1.00 97.25 305 THR A CA 1
ATOM 2408 C C . THR A 1 305 ? 2.996 -9.334 29.505 1.00 97.25 305 THR A C 1
ATOM 2410 O O . THR A 1 305 ? 2.820 -9.057 30.687 1.00 97.25 305 THR A O 1
ATOM 2413 N N . LEU A 1 306 ? 2.472 -8.642 28.495 1.00 97.88 306 LEU A N 1
ATOM 2414 C CA . LEU A 1 306 ? 1.838 -7.333 28.629 1.00 97.88 306 LEU A CA 1
ATOM 2415 C C . LEU A 1 306 ? 0.355 -7.373 28.238 1.00 97.88 306 LEU A C 1
ATOM 2417 O O . LEU A 1 306 ? -0.001 -7.917 27.190 1.00 97.88 306 LEU A O 1
ATOM 2421 N N . GLY A 1 307 ? -0.492 -6.743 29.045 1.00 97.38 307 GLY A N 1
ATOM 2422 C CA . GLY A 1 307 ? -1.913 -6.504 28.814 1.00 97.38 307 GLY A CA 1
ATOM 2423 C C . GLY A 1 307 ? -2.265 -5.018 28.715 1.00 97.38 307 GLY A C 1
ATOM 2424 O O . GLY A 1 307 ? -1.419 -4.124 28.751 1.00 97.38 307 GLY A O 1
ATOM 2425 N N . GLU A 1 308 ? -3.543 -4.728 28.504 1.00 97.81 308 GLU A N 1
ATOM 2426 C CA . GLU A 1 308 ? -4.062 -3.369 28.317 1.00 97.81 308 GLU A CA 1
ATOM 2427 C C . GLU A 1 308 ? -3.948 -2.478 29.566 1.00 97.81 308 GLU A C 1
ATOM 2429 O O . GLU A 1 308 ? -3.889 -1.252 29.430 1.00 97.81 308 GLU A O 1
ATOM 2434 N N . ASP A 1 309 ? -3.883 -3.093 30.746 1.00 96.44 309 ASP A N 1
ATOM 2435 C CA . ASP A 1 309 ? -3.751 -2.482 32.070 1.00 96.44 309 ASP A CA 1
ATOM 2436 C C . ASP A 1 309 ? -2.307 -2.116 32.452 1.00 96.44 309 ASP A C 1
ATOM 2438 O O . ASP A 1 309 ? -2.094 -1.349 33.393 1.00 96.44 309 ASP A O 1
ATOM 2442 N N . ASP A 1 310 ? -1.316 -2.594 31.696 1.00 96.88 310 ASP A N 1
ATOM 2443 C CA . ASP A 1 310 ? 0.089 -2.303 31.967 1.00 96.88 310 ASP A CA 1
ATOM 2444 C C . ASP A 1 310 ? 0.483 -0.845 31.680 1.00 96.88 310 ASP A C 1
ATOM 2446 O O . ASP A 1 310 ? -0.043 -0.152 30.798 1.00 96.88 310 ASP A O 1
ATOM 2450 N N . THR A 1 311 ? 1.481 -0.387 32.437 1.00 94.94 311 THR A N 1
ATOM 2451 C CA . THR A 1 311 ? 2.015 0.980 32.378 1.00 94.94 311 THR A CA 1
ATOM 2452 C C . THR A 1 311 ? 2.801 1.252 31.089 1.00 94.94 311 THR A C 1
ATOM 2454 O O . THR A 1 311 ? 3.407 0.334 30.516 1.00 94.94 311 THR A O 1
ATOM 2457 N N . PRO A 1 312 ? 2.840 2.518 30.623 1.00 95.19 312 PRO A N 1
ATOM 2458 C CA . PRO A 1 312 ? 3.642 2.874 29.459 1.00 95.19 312 PRO A CA 1
ATOM 2459 C C . PRO A 1 312 ? 5.121 2.571 29.711 1.00 95.19 312 PRO A C 1
ATOM 2461 O O . PRO A 1 312 ? 5.610 2.635 30.841 1.00 95.19 312 PRO A O 1
ATOM 2464 N N . GLY A 1 313 ? 5.828 2.203 28.648 1.00 94.12 313 GLY A N 1
ATOM 2465 C CA . GLY A 1 313 ? 7.270 2.000 28.682 1.00 94.12 313 GLY A CA 1
ATOM 2466 C C . GLY A 1 313 ? 8.062 3.295 28.578 1.00 94.12 313 GLY A C 1
ATOM 2467 O O . GLY A 1 313 ? 7.528 4.401 28.630 1.00 94.12 313 GLY A O 1
ATOM 2468 N N . SER A 1 314 ? 9.364 3.131 28.381 1.00 92.25 314 SER A N 1
ATOM 2469 C CA . SER A 1 314 ? 10.284 4.207 28.023 1.00 92.25 314 SER A CA 1
ATOM 2470 C C . SER A 1 314 ? 10.646 4.136 26.537 1.00 92.25 314 SER A C 1
ATOM 2472 O O . SER A 1 314 ? 10.353 3.156 25.851 1.00 92.25 314 SER A O 1
ATOM 2474 N N . GLY A 1 315 ? 11.291 5.188 26.037 1.00 91.88 315 GLY A N 1
ATOM 2475 C CA . GLY A 1 315 ? 11.684 5.296 24.635 1.00 91.88 315 GLY A CA 1
ATOM 2476 C C . GLY A 1 315 ? 10.805 6.261 23.854 1.00 91.88 315 GLY A C 1
ATOM 2477 O O . GLY A 1 315 ? 9.779 6.754 24.330 1.00 91.88 315 GLY A O 1
ATOM 2478 N N . PHE A 1 316 ? 11.239 6.564 22.635 1.00 92.69 316 PHE A N 1
ATOM 2479 C CA . PHE A 1 316 ? 10.581 7.586 21.832 1.00 92.69 316 PHE A CA 1
ATOM 2480 C C . PHE A 1 316 ? 9.196 7.119 21.368 1.00 92.69 316 PHE A C 1
ATOM 2482 O O . PHE A 1 316 ? 8.261 7.917 21.327 1.00 92.69 316 PHE A O 1
ATOM 2489 N N . LEU A 1 317 ? 9.027 5.831 21.041 1.00 93.19 317 LEU A N 1
ATOM 2490 C CA . LEU A 1 317 ? 7.722 5.324 20.611 1.00 93.19 317 LEU A CA 1
ATOM 2491 C C . LEU A 1 317 ? 6.713 5.290 21.758 1.00 93.19 317 LEU A C 1
ATOM 2493 O O . LEU A 1 317 ? 5.540 5.588 21.522 1.00 93.19 317 LEU A O 1
ATOM 2497 N N . ALA A 1 318 ? 7.160 4.975 22.975 1.00 95.12 318 ALA A N 1
ATOM 2498 C CA . ALA A 1 318 ? 6.310 5.006 24.160 1.00 95.12 318 ALA A CA 1
ATOM 2499 C C . ALA A 1 318 ? 5.803 6.428 24.434 1.00 95.12 318 ALA A C 1
ATOM 2501 O O . ALA A 1 318 ? 4.602 6.625 24.619 1.00 95.12 318 ALA A O 1
ATOM 2502 N N . GLU A 1 319 ? 6.685 7.429 24.340 1.00 94.56 319 GLU A N 1
ATOM 2503 C CA . GLU A 1 319 ? 6.323 8.843 24.475 1.00 94.56 319 GLU A CA 1
ATOM 2504 C C . GLU A 1 319 ? 5.301 9.279 23.409 1.00 94.56 319 GLU A C 1
ATOM 2506 O O . GLU A 1 319 ? 4.264 9.858 23.740 1.00 94.56 319 GLU A O 1
ATOM 2511 N N . VAL A 1 320 ? 5.545 8.945 22.135 1.00 94.31 320 VAL A N 1
ATOM 2512 C CA . VAL A 1 320 ? 4.618 9.243 21.028 1.00 94.31 320 VAL A CA 1
ATOM 2513 C C . VAL A 1 320 ? 3.241 8.629 21.287 1.00 94.31 320 VAL A C 1
ATOM 2515 O O . VAL A 1 320 ? 2.227 9.306 21.114 1.00 94.31 320 VAL A O 1
ATOM 2518 N N . CYS A 1 321 ? 3.187 7.357 21.693 1.00 96.12 321 CYS A N 1
ATOM 2519 C CA . CYS A 1 321 ? 1.923 6.671 21.958 1.00 96.12 321 CYS A CA 1
ATOM 2520 C C . CYS A 1 321 ? 1.206 7.259 23.176 1.00 96.12 321 CYS A C 1
ATOM 2522 O O . CYS A 1 321 ? 0.002 7.481 23.107 1.00 96.12 321 CYS A O 1
ATOM 2524 N N . GLY A 1 322 ? 1.930 7.577 24.253 1.00 96.62 322 GLY A N 1
ATOM 2525 C CA . GLY A 1 322 ? 1.366 8.222 25.439 1.00 96.62 322 GLY A CA 1
ATOM 2526 C C . GLY A 1 322 ? 0.741 9.583 25.121 1.00 96.62 322 GLY A C 1
ATOM 2527 O O . GLY A 1 322 ? -0.416 9.828 25.464 1.00 96.62 322 GLY A O 1
ATOM 2528 N N . GLN A 1 323 ? 1.455 10.446 24.387 1.00 96.44 323 GLN A N 1
ATOM 2529 C CA . GLN A 1 323 ? 0.921 11.745 23.954 1.00 96.44 323 GLN A CA 1
ATOM 2530 C C . GLN A 1 323 ? -0.296 11.593 23.029 1.00 96.44 323 GLN A C 1
ATOM 2532 O O . GLN A 1 323 ? -1.263 12.352 23.141 1.00 96.44 323 GLN A O 1
ATOM 2537 N N . TRP A 1 324 ? -0.269 10.606 22.129 1.00 95.44 324 TRP A N 1
ATOM 2538 C CA . TRP A 1 324 ? -1.372 10.328 21.212 1.00 95.44 324 TRP A CA 1
ATOM 2539 C C . TRP A 1 324 ? -2.620 9.818 21.941 1.00 95.44 324 TRP A C 1
ATOM 2541 O O . TRP A 1 324 ? -3.713 10.333 21.700 1.00 95.44 324 TRP A O 1
ATOM 2551 N N . GLU A 1 325 ? -2.467 8.863 22.862 1.00 96.81 325 GLU A N 1
ATOM 2552 C CA . GLU A 1 325 ? -3.568 8.340 23.676 1.00 96.81 325 GLU A CA 1
ATOM 2553 C C . GLU A 1 325 ? -4.177 9.434 24.558 1.00 96.81 325 GLU A C 1
ATOM 2555 O O . GLU A 1 325 ? -5.397 9.588 24.565 1.00 96.81 325 GLU A O 1
ATOM 2560 N N . ALA A 1 326 ? -3.352 10.263 25.204 1.00 96.12 326 ALA A N 1
ATOM 2561 C CA . ALA A 1 326 ? -3.832 11.382 26.012 1.00 96.12 326 ALA A CA 1
ATOM 2562 C C . ALA A 1 326 ? -4.603 12.422 25.175 1.00 96.12 326 ALA A C 1
ATOM 2564 O O . ALA A 1 326 ? -5.608 12.974 25.624 1.00 96.12 326 ALA A O 1
ATOM 2565 N N . ALA A 1 327 ? -4.161 12.700 23.943 1.00 95.38 327 ALA A N 1
ATOM 2566 C CA . ALA A 1 327 ? -4.880 13.593 23.035 1.00 95.38 327 ALA A CA 1
ATOM 2567 C C . ALA A 1 327 ? -6.228 13.004 22.584 1.00 95.38 327 ALA A C 1
ATOM 2569 O O . ALA A 1 327 ? -7.209 13.739 22.477 1.00 95.38 327 ALA A O 1
ATOM 2570 N N . ALA A 1 328 ? -6.293 11.691 22.355 1.00 94.88 328 ALA A N 1
ATOM 2571 C CA . ALA A 1 328 ? -7.528 11.000 21.996 1.00 94.88 328 ALA A CA 1
ATOM 2572 C C . ALA A 1 328 ? -8.534 10.949 23.154 1.00 94.88 328 ALA A C 1
ATOM 2574 O O . ALA A 1 328 ? -9.726 11.146 22.932 1.00 94.88 328 ALA A O 1
ATOM 2575 N N . GLU A 1 329 ? -8.071 10.741 24.388 1.00 94.62 329 GLU A N 1
ATOM 2576 C CA . GLU A 1 329 ? -8.929 10.816 25.576 1.00 94.62 329 GLU A CA 1
ATOM 2577 C C . GLU A 1 329 ? -9.523 12.215 25.747 1.00 94.62 329 GLU A C 1
ATOM 2579 O O . GLU A 1 329 ? -10.731 12.345 25.933 1.00 94.62 329 GLU A O 1
ATOM 2584 N N . ARG A 1 330 ? -8.714 13.270 25.568 1.00 93.94 330 ARG A N 1
ATOM 2585 C CA . ARG A 1 330 ? -9.213 14.655 25.563 1.00 93.94 330 ARG A CA 1
ATOM 2586 C C . ARG A 1 330 ? -10.207 14.937 24.437 1.00 93.94 330 ARG A C 1
ATOM 2588 O O . ARG A 1 330 ? -11.041 15.817 24.595 1.00 93.94 330 ARG A O 1
ATOM 2595 N N . ALA A 1 331 ? -10.138 14.222 23.314 1.00 89.88 331 ALA A N 1
ATOM 2596 C CA . ALA A 1 331 ? -11.122 14.349 22.239 1.00 89.88 331 ALA A CA 1
ATOM 2597 C C . ALA A 1 331 ? -12.475 13.701 22.596 1.00 89.88 331 ALA A C 1
ATOM 2599 O O . ALA A 1 331 ? -13.504 14.116 22.064 1.00 89.88 331 ALA A O 1
ATOM 2600 N N . GLY A 1 332 ? -12.492 12.739 23.526 1.00 83.62 332 GLY A N 1
ATOM 2601 C CA . GLY A 1 332 ? -13.676 12.037 24.039 1.00 83.62 332 GLY A CA 1
ATOM 2602 C C . GLY A 1 332 ? -14.586 12.859 24.955 1.00 83.62 332 GLY A C 1
ATOM 2603 O O . GLY A 1 332 ? -15.082 12.347 25.956 1.00 83.62 332 GLY A O 1
ATOM 2604 N N . THR A 1 333 ? -14.790 14.141 24.656 1.00 80.81 333 THR A N 1
ATOM 2605 C CA . THR A 1 333 ? -15.712 15.000 25.416 1.00 80.81 333 THR A CA 1
ATOM 2606 C C . THR A 1 333 ? -17.177 14.644 25.135 1.00 80.81 333 THR A C 1
ATOM 2608 O O . THR A 1 333 ? -17.483 13.842 24.253 1.00 80.81 333 THR A O 1
ATOM 2611 N N . ARG A 1 334 ? -18.112 15.235 25.896 1.00 89.69 334 ARG A N 1
ATOM 2612 C CA . ARG A 1 334 ? -19.570 15.102 25.679 1.00 89.69 334 ARG A CA 1
ATOM 2613 C C . ARG A 1 334 ? -20.090 13.653 25.715 1.00 89.69 334 ARG A C 1
ATOM 2615 O O . ARG A 1 334 ? -21.081 13.336 25.067 1.00 89.69 334 ARG A O 1
ATOM 2622 N N . GLY A 1 335 ? -19.431 12.783 26.486 1.00 89.94 335 GLY A N 1
ATOM 2623 C CA . GLY A 1 335 ? -19.849 11.390 26.682 1.00 89.94 335 GLY A CA 1
ATOM 2624 C C . GLY A 1 335 ? -19.485 10.438 25.537 1.00 89.94 335 GLY A C 1
ATOM 2625 O O . GLY A 1 335 ? -19.971 9.308 25.521 1.00 89.94 335 GLY A O 1
ATOM 2626 N N . VAL A 1 336 ? -18.635 10.860 24.594 1.00 96.75 336 VAL A N 1
ATOM 2627 C CA . VAL A 1 336 ? -18.166 10.005 23.493 1.00 96.75 336 VAL A CA 1
ATOM 2628 C C . VAL A 1 336 ? -17.310 8.869 24.052 1.00 96.75 336 VAL A C 1
ATOM 2630 O O . VAL A 1 336 ? -16.325 9.092 24.756 1.00 96.75 336 VAL A O 1
ATOM 2633 N N . ARG A 1 337 ? -17.645 7.626 23.700 1.00 97.38 337 ARG A N 1
ATOM 2634 C CA . ARG A 1 337 ? -16.849 6.453 24.080 1.00 97.38 337 ARG A CA 1
ATOM 2635 C C . ARG A 1 337 ? -15.525 6.449 23.318 1.00 97.38 337 ARG A C 1
ATOM 2637 O O . ARG A 1 337 ? -15.530 6.487 22.094 1.00 97.38 337 ARG A O 1
ATOM 2644 N N . VAL A 1 338 ? -14.395 6.348 24.017 1.00 97.88 338 VAL A N 1
ATOM 2645 C CA . VAL A 1 338 ? -13.066 6.306 23.380 1.00 97.88 338 VAL A CA 1
ATOM 2646 C C . VAL A 1 338 ? -12.461 4.907 23.464 1.00 97.88 338 VAL A C 1
ATOM 2648 O O . VAL A 1 338 ? -12.328 4.339 24.550 1.00 97.88 338 VAL A O 1
ATOM 2651 N N . CYS A 1 339 ? -12.053 4.374 22.314 1.00 98.38 339 CYS A N 1
ATOM 2652 C CA . CYS A 1 339 ? -11.294 3.134 22.169 1.00 98.38 339 CYS A CA 1
ATOM 2653 C C . CYS A 1 339 ? -9.896 3.455 21.623 1.00 98.38 339 CYS A C 1
ATOM 2655 O O . CYS A 1 339 ? -9.774 3.956 20.506 1.00 98.38 339 CYS A O 1
ATOM 2657 N N . ARG A 1 340 ? -8.844 3.153 22.388 1.00 98.19 340 ARG A N 1
ATOM 2658 C CA . ARG A 1 340 ? -7.435 3.344 22.014 1.00 98.19 340 ARG A CA 1
ATOM 2659 C C . ARG A 1 340 ? -6.862 2.012 21.552 1.00 98.19 340 ARG A C 1
ATOM 2661 O O . ARG A 1 340 ? -6.560 1.138 22.360 1.00 98.19 340 ARG A O 1
ATOM 2668 N N . ILE A 1 341 ? -6.757 1.839 20.242 1.00 98.56 341 ILE A N 1
ATOM 2669 C CA . ILE A 1 341 ? -6.400 0.557 19.635 1.00 98.56 341 ILE A CA 1
ATOM 2670 C C . ILE A 1 341 ? -4.877 0.459 19.530 1.00 98.56 341 ILE A C 1
ATOM 2672 O O . ILE A 1 341 ? -4.290 1.065 18.640 1.00 98.56 341 ILE A O 1
ATOM 2676 N N . ARG A 1 342 ? -4.215 -0.290 20.413 1.00 98.44 342 ARG A N 1
ATOM 2677 C CA . ARG A 1 342 ? -2.758 -0.510 20.387 1.00 98.44 342 ARG A CA 1
ATOM 2678 C C . ARG A 1 342 ? -2.422 -1.567 19.338 1.00 98.44 342 ARG A C 1
ATOM 2680 O O . ARG A 1 342 ? -2.481 -2.766 19.596 1.00 98.44 342 ARG A O 1
ATOM 2687 N N . ILE A 1 343 ? -2.138 -1.109 18.120 1.00 98.00 343 ILE A N 1
ATOM 2688 C CA . ILE A 1 343 ? -1.949 -1.971 16.945 1.00 98.00 343 ILE A CA 1
ATOM 2689 C C . ILE A 1 343 ? -0.541 -2.580 16.936 1.00 98.00 343 ILE A C 1
ATOM 2691 O O . ILE A 1 343 ? 0.448 -1.857 17.087 1.00 98.00 343 ILE A O 1
ATOM 2695 N N . GLY A 1 344 ? -0.463 -3.903 16.744 1.00 96.56 344 GLY A N 1
ATOM 2696 C CA . GLY A 1 344 ? 0.791 -4.632 16.540 1.00 96.56 344 GLY A CA 1
ATOM 2697 C C . GLY A 1 344 ? 1.360 -4.530 15.122 1.00 96.56 344 GLY A C 1
ATOM 2698 O O . GLY A 1 344 ? 0.948 -3.705 14.307 1.00 96.56 344 GLY A O 1
ATOM 2699 N N . LEU A 1 345 ? 2.302 -5.412 14.783 1.00 95.62 345 LEU A N 1
ATOM 2700 C CA . LEU A 1 345 ? 2.798 -5.542 13.410 1.00 95.62 345 LEU A CA 1
ATOM 2701 C C . LEU A 1 345 ? 1.682 -6.059 12.490 1.00 95.62 345 LEU A C 1
ATOM 2703 O O . LEU A 1 345 ? 1.343 -7.240 12.507 1.00 95.62 345 LEU A O 1
ATOM 2707 N N . VAL A 1 346 ? 1.100 -5.174 11.678 1.00 96.75 346 VAL A N 1
ATOM 2708 C CA . VAL A 1 346 ? 0.002 -5.547 10.777 1.00 96.75 346 VAL A CA 1
ATOM 2709 C C . VAL A 1 346 ? 0.537 -6.310 9.566 1.00 96.75 346 VAL A C 1
ATOM 2711 O O . VAL A 1 346 ? 1.310 -5.773 8.766 1.00 96.75 346 VAL A O 1
ATOM 2714 N N . LEU A 1 347 ? 0.085 -7.553 9.408 1.00 96.94 347 LEU A N 1
ATOM 2715 C CA . LEU A 1 347 ? 0.437 -8.446 8.309 1.00 96.94 347 LEU A CA 1
ATOM 2716 C C . LEU A 1 347 ? -0.724 -8.527 7.316 1.00 96.94 347 LEU A C 1
ATOM 2718 O O . LEU A 1 347 ? -1.849 -8.854 7.686 1.00 96.94 347 LEU A O 1
ATOM 2722 N N . GLY A 1 348 ? -0.464 -8.251 6.041 1.00 94.00 348 GLY A N 1
ATOM 2723 C CA . GLY A 1 348 ? -1.483 -8.365 5.003 1.00 94.00 348 GLY A CA 1
ATOM 2724 C C . GLY A 1 348 ? -0.949 -8.107 3.593 1.00 94.00 348 GLY A C 1
ATOM 2725 O O . GLY A 1 348 ? 0.195 -7.671 3.416 1.00 94.00 348 GLY A O 1
ATOM 2726 N N . PRO A 1 349 ? -1.767 -8.373 2.564 1.00 87.06 349 PRO A N 1
ATOM 2727 C CA . PRO A 1 349 ? -1.394 -8.119 1.181 1.00 87.06 349 PRO A CA 1
ATOM 2728 C C . PRO A 1 349 ? -1.369 -6.614 0.859 1.00 87.06 349 PRO A C 1
ATOM 2730 O O . PRO A 1 349 ? -2.186 -5.830 1.344 1.00 87.06 349 PRO A O 1
ATOM 2733 N N . GLY A 1 350 ? -0.447 -6.201 -0.015 1.00 74.94 350 GLY A N 1
ATOM 2734 C CA . GLY A 1 350 ? -0.438 -4.857 -0.605 1.00 74.94 350 GLY A CA 1
ATOM 2735 C C . GLY A 1 350 ? -0.006 -3.727 0.337 1.00 74.94 350 GLY A C 1
ATOM 2736 O O . GLY A 1 350 ? -0.430 -2.584 0.155 1.00 74.94 350 GLY A O 1
ATOM 2737 N N . GLY A 1 351 ? 0.760 -4.015 1.388 1.00 79.81 351 GLY A N 1
ATOM 2738 C CA . GLY A 1 351 ? 1.366 -2.994 2.246 1.00 79.81 351 GLY A CA 1
ATOM 2739 C C . GLY A 1 351 ? 1.901 -3.546 3.565 1.00 79.81 351 GLY A C 1
ATOM 2740 O O . GLY A 1 351 ? 2.021 -4.758 3.738 1.00 79.81 351 GLY A O 1
ATOM 2741 N N . GLY A 1 352 ? 2.224 -2.640 4.489 1.00 83.19 352 GLY A N 1
ATOM 2742 C CA . GLY A 1 352 ? 2.805 -2.987 5.787 1.00 83.19 352 GLY A CA 1
ATOM 2743 C C . GLY A 1 352 ? 4.252 -3.486 5.694 1.00 83.19 352 GLY A C 1
ATOM 2744 O O . GLY A 1 352 ? 4.877 -3.459 4.633 1.00 83.19 352 GLY A O 1
ATOM 2745 N N . LEU A 1 353 ? 4.786 -3.946 6.827 1.00 85.75 353 LEU A N 1
ATOM 2746 C CA . LEU A 1 353 ? 6.169 -4.426 6.946 1.00 85.75 353 LEU A CA 1
ATOM 2747 C C . LEU A 1 353 ? 6.401 -5.760 6.211 1.00 85.75 353 LEU A C 1
ATOM 2749 O O . LEU A 1 353 ? 7.518 -6.057 5.804 1.00 85.75 353 LEU A O 1
ATOM 2753 N N . LEU A 1 354 ? 5.349 -6.559 6.009 1.00 91.50 354 LEU A N 1
ATOM 2754 C CA . LEU A 1 354 ? 5.476 -7.897 5.433 1.00 91.50 354 LEU A CA 1
ATOM 2755 C C . LEU A 1 354 ? 5.981 -7.885 3.983 1.00 91.50 354 LEU A C 1
ATOM 2757 O O . LEU A 1 354 ? 6.719 -8.783 3.605 1.00 91.50 354 LEU A O 1
ATOM 2761 N N . GLN A 1 355 ? 5.607 -6.894 3.169 1.00 86.62 355 GLN A N 1
ATOM 2762 C CA . GLN A 1 355 ? 5.973 -6.856 1.745 1.00 86.62 355 GLN A CA 1
ATOM 2763 C C . GLN A 1 355 ? 7.493 -6.804 1.504 1.00 86.62 355 GLN A C 1
ATOM 2765 O O . GLN A 1 355 ? 7.997 -7.691 0.811 1.00 86.62 355 GLN A O 1
ATOM 2770 N N . PRO A 1 356 ? 8.251 -5.844 2.074 1.00 85.31 356 PRO A N 1
ATOM 2771 C CA . PRO A 1 356 ? 9.703 -5.823 1.901 1.00 85.31 356 PRO A CA 1
ATOM 2772 C C . PRO A 1 356 ? 10.381 -7.057 2.514 1.00 85.31 356 PRO A C 1
ATOM 2774 O O . PRO A 1 356 ? 11.311 -7.596 1.917 1.00 85.31 356 PRO A O 1
ATOM 2777 N N . LEU A 1 357 ? 9.887 -7.559 3.652 1.00 90.75 357 LEU A N 1
ATOM 2778 C CA . LEU A 1 357 ? 10.423 -8.776 4.269 1.00 90.75 357 LEU A CA 1
ATOM 2779 C C . LEU A 1 357 ? 10.206 -10.011 3.385 1.00 90.75 357 LEU A C 1
ATOM 2781 O O . LEU A 1 357 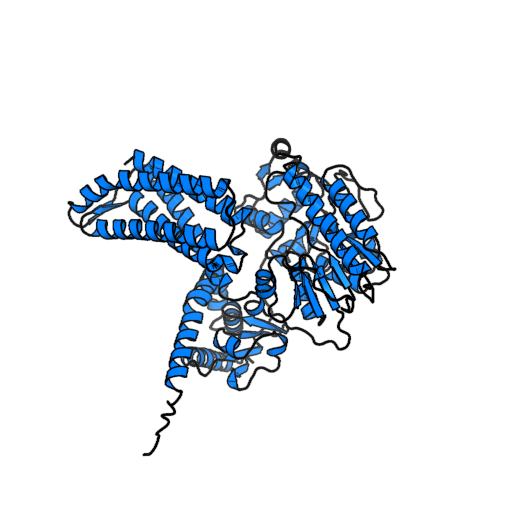? 11.127 -10.800 3.189 1.00 90.75 357 LEU A O 1
ATOM 2785 N N . ALA A 1 358 ? 9.010 -10.170 2.815 1.00 90.50 358 ALA A N 1
ATOM 2786 C CA . ALA A 1 358 ? 8.686 -11.270 1.914 1.00 90.50 358 ALA A CA 1
ATOM 2787 C C . ALA A 1 358 ? 9.481 -11.187 0.607 1.00 90.50 358 ALA A C 1
ATOM 2789 O O . ALA A 1 358 ? 9.892 -12.219 0.081 1.00 90.50 358 ALA A O 1
ATOM 2790 N N . LEU A 1 359 ? 9.730 -9.979 0.089 1.00 87.81 359 LEU A N 1
ATOM 2791 C CA . LEU A 1 359 ? 10.583 -9.785 -1.081 1.00 87.81 359 LEU A CA 1
ATOM 2792 C C . LEU A 1 359 ? 12.016 -10.251 -0.802 1.00 87.81 359 LEU A C 1
ATOM 2794 O O . LEU A 1 359 ? 12.531 -11.079 -1.548 1.00 87.81 359 LEU A O 1
ATOM 2798 N N . ALA A 1 360 ? 12.626 -9.795 0.295 1.00 87.62 360 ALA A N 1
ATOM 2799 C CA . ALA A 1 360 ? 13.959 -10.244 0.698 1.00 87.62 360 ALA A CA 1
ATOM 2800 C C . ALA A 1 360 ? 14.002 -11.768 0.909 1.00 87.62 360 ALA A C 1
ATOM 2802 O O . ALA A 1 360 ? 14.890 -12.450 0.398 1.00 87.62 360 ALA A O 1
ATOM 2803 N N . ALA A 1 361 ? 12.995 -12.326 1.586 1.00 92.06 361 ALA A N 1
ATOM 2804 C CA . ALA A 1 361 ? 12.887 -13.763 1.807 1.00 92.06 361 ALA A CA 1
ATOM 2805 C C . ALA A 1 361 ? 12.785 -14.561 0.496 1.00 92.06 361 ALA A C 1
ATOM 2807 O O . ALA A 1 361 ? 13.441 -15.593 0.381 1.00 92.06 361 ALA A O 1
ATOM 2808 N N . ARG A 1 362 ? 12.048 -14.082 -0.521 1.00 89.69 362 ARG A N 1
ATOM 2809 C CA . ARG A 1 362 ? 11.953 -14.733 -1.848 1.00 89.69 362 ARG A CA 1
ATOM 2810 C C . ARG A 1 362 ? 13.308 -14.887 -2.538 1.00 89.69 362 ARG A C 1
ATOM 2812 O O . ARG A 1 362 ? 13.493 -15.873 -3.248 1.00 89.69 362 ARG A O 1
ATOM 2819 N N . PHE A 1 363 ? 14.233 -13.960 -2.291 1.00 86.69 363 PHE A N 1
ATOM 2820 C CA . PHE A 1 363 ? 15.615 -14.004 -2.777 1.00 86.69 363 PHE A CA 1
ATOM 2821 C C . PHE A 1 363 ? 16.576 -14.748 -1.833 1.00 86.69 363 PHE A C 1
ATOM 2823 O O . PHE A 1 363 ? 17.786 -14.686 -2.013 1.00 86.69 363 PHE A O 1
ATOM 2830 N N . GLY A 1 364 ? 16.064 -15.456 -0.819 1.00 90.81 364 GLY A N 1
ATOM 2831 C CA . GLY A 1 364 ? 16.891 -16.181 0.151 1.00 90.81 364 GLY A CA 1
ATOM 2832 C C . GLY A 1 364 ? 17.606 -15.280 1.161 1.00 90.81 364 GLY A C 1
ATOM 2833 O O . GLY A 1 364 ? 18.503 -15.748 1.856 1.00 90.81 364 GLY A O 1
ATOM 2834 N N . ALA A 1 365 ? 17.203 -14.008 1.262 1.00 93.56 365 ALA A N 1
ATOM 2835 C CA . ALA A 1 365 ? 17.800 -13.007 2.142 1.00 93.56 365 ALA A CA 1
ATOM 2836 C C . ALA A 1 365 ? 16.951 -12.725 3.402 1.00 93.56 365 ALA A C 1
ATOM 2838 O O . ALA A 1 365 ? 16.974 -11.625 3.962 1.00 93.56 365 ALA A O 1
ATOM 2839 N N . ALA A 1 366 ? 16.171 -13.709 3.864 1.00 94.25 366 ALA A N 1
ATOM 2840 C CA . ALA A 1 366 ? 15.460 -13.604 5.138 1.00 94.25 366 ALA A CA 1
ATOM 2841 C C . ALA A 1 366 ? 16.473 -13.452 6.287 1.00 94.25 366 ALA A C 1
ATOM 2843 O O . ALA A 1 366 ? 17.407 -14.246 6.398 1.00 94.25 366 ALA A O 1
ATOM 2844 N N . THR A 1 367 ? 16.301 -12.420 7.118 1.00 94.25 367 THR A N 1
ATOM 2845 C CA . THR A 1 367 ? 17.353 -11.948 8.030 1.00 94.25 367 THR A CA 1
ATOM 2846 C C . THR A 1 367 ? 16.901 -11.919 9.487 1.00 94.25 367 THR A C 1
ATOM 2848 O O . THR A 1 367 ? 15.926 -11.255 9.843 1.00 94.25 367 THR A O 1
ATOM 2851 N N . VAL A 1 368 ? 17.663 -12.590 10.351 1.00 96.50 368 VAL A N 1
ATOM 2852 C CA . VAL A 1 368 ? 17.535 -12.499 11.810 1.00 96.50 368 VAL A CA 1
ATOM 2853 C C . VAL A 1 368 ? 18.221 -11.219 12.295 1.00 96.50 368 VAL A C 1
ATOM 2855 O O . VAL A 1 368 ? 19.396 -10.985 12.012 1.00 96.50 368 VAL A O 1
ATOM 2858 N N . LEU A 1 369 ? 17.496 -10.377 13.026 1.00 94.69 369 LEU A N 1
ATOM 2859 C CA . LEU A 1 369 ? 17.976 -9.082 13.514 1.00 94.69 369 LEU A CA 1
ATOM 2860 C C . LEU A 1 369 ? 18.381 -9.193 14.986 1.00 94.69 369 LEU A C 1
ATOM 2862 O O . LEU A 1 369 ? 17.587 -9.629 15.817 1.00 94.69 369 LEU A O 1
ATOM 2866 N N . GLY A 1 370 ? 19.604 -8.777 15.321 1.00 94.75 370 GLY A N 1
ATOM 2867 C CA . GLY A 1 370 ? 20.136 -8.876 16.680 1.00 94.75 370 GLY A CA 1
ATOM 2868 C C . GLY A 1 370 ? 20.424 -10.323 17.089 1.00 94.75 370 GLY A C 1
ATOM 2869 O O . GLY A 1 370 ? 21.142 -11.049 16.394 1.00 94.75 370 GLY A O 1
ATOM 2870 N N . ASP A 1 371 ? 19.915 -10.744 18.245 1.00 94.00 371 ASP A N 1
ATOM 2871 C CA . ASP A 1 371 ? 19.914 -12.147 18.685 1.00 94.00 371 ASP A CA 1
ATOM 2872 C C . ASP A 1 371 ? 18.649 -12.919 18.284 1.00 94.00 371 ASP A C 1
ATOM 2874 O O . ASP A 1 371 ? 18.625 -14.154 18.360 1.00 94.00 371 ASP A O 1
ATOM 2878 N N . GLY A 1 372 ? 17.642 -12.208 17.774 1.00 95.81 372 GLY A N 1
ATOM 2879 C CA . GLY A 1 372 ? 16.368 -12.755 17.342 1.00 95.81 372 GLY A CA 1
ATOM 2880 C C . GLY A 1 372 ? 15.439 -13.153 18.492 1.00 95.81 372 GLY A C 1
ATOM 2881 O O . GLY A 1 372 ? 14.437 -13.819 18.226 1.00 95.81 372 GLY A O 1
ATOM 2882 N N . ARG A 1 373 ? 15.770 -12.818 19.749 1.00 96.69 373 ARG A N 1
ATOM 2883 C CA . ARG A 1 373 ? 14.965 -13.151 20.937 1.00 96.69 373 ARG A CA 1
ATOM 2884 C C . ARG A 1 373 ? 13.823 -12.169 21.169 1.00 96.69 373 ARG A C 1
ATOM 2886 O O . ARG A 1 373 ? 12.864 -12.533 21.837 1.00 96.69 373 ARG A O 1
ATOM 2893 N N . GLN A 1 374 ? 13.908 -10.969 20.603 1.00 96.75 374 GLN A N 1
ATOM 2894 C CA . GLN A 1 374 ? 12.907 -9.929 20.785 1.00 96.75 374 GLN A CA 1
ATOM 2895 C C . GLN A 1 374 ? 11.524 -10.395 20.315 1.00 96.75 374 GLN A C 1
ATOM 2897 O O . GLN A 1 374 ? 11.372 -10.938 19.214 1.00 96.75 374 GLN A O 1
ATOM 2902 N N . TRP A 1 375 ? 10.519 -10.198 21.166 1.00 97.94 375 TRP A N 1
ATOM 2903 C CA . TRP A 1 375 ? 9.138 -10.581 20.901 1.00 97.94 375 TRP A CA 1
ATOM 2904 C C . TRP A 1 375 ? 8.483 -9.635 19.902 1.00 97.94 375 TRP A C 1
ATOM 2906 O O . TRP A 1 375 ? 8.542 -8.413 20.032 1.00 97.94 375 TRP A O 1
ATOM 2916 N N . GLN A 1 376 ? 7.820 -10.230 18.917 1.00 95.62 376 GLN A N 1
ATOM 2917 C CA . GLN A 1 376 ? 7.055 -9.570 17.877 1.00 95.62 376 GLN A CA 1
ATOM 2918 C C . GLN A 1 376 ? 5.578 -9.914 18.029 1.00 95.62 376 GLN A C 1
ATOM 2920 O O . GLN A 1 376 ? 5.130 -11.018 17.706 1.00 95.62 376 GLN A O 1
ATOM 2925 N N . SER A 1 377 ? 4.814 -8.930 18.493 1.00 97.69 377 SER A N 1
ATOM 2926 C CA . SER A 1 377 ? 3.357 -9.001 18.532 1.00 97.69 377 SER A CA 1
ATOM 2927 C C . SER A 1 377 ? 2.783 -8.463 17.220 1.00 97.69 377 SER A C 1
ATOM 2929 O O . SER A 1 377 ? 3.017 -7.315 16.834 1.00 97.69 377 SER A O 1
ATOM 2931 N N . TRP A 1 378 ? 2.056 -9.309 16.499 1.00 97.69 378 TRP A N 1
ATOM 2932 C CA . TRP A 1 378 ? 1.576 -9.063 15.137 1.00 97.69 378 TRP A CA 1
ATOM 2933 C C . TRP A 1 378 ? 0.062 -9.258 15.060 1.00 97.69 378 TRP A C 1
ATOM 2935 O O . TRP A 1 378 ? -0.524 -9.843 15.958 1.00 97.69 378 TRP A O 1
ATOM 2945 N N . ILE A 1 379 ? -0.592 -8.774 14.005 1.00 98.31 379 ILE A N 1
ATOM 2946 C CA . ILE A 1 379 ? -2.013 -9.042 13.738 1.00 98.31 379 ILE A CA 1
ATOM 2947 C C . ILE A 1 379 ? -2.256 -9.161 12.237 1.00 98.31 379 ILE A C 1
ATOM 2949 O O . ILE A 1 379 ? -1.682 -8.415 11.444 1.00 98.31 379 ILE A O 1
ATOM 2953 N N . HIS A 1 380 ? -3.119 -10.087 11.824 1.00 98.12 380 HIS A N 1
ATOM 2954 C CA . HIS A 1 380 ? -3.561 -10.149 10.434 1.00 98.12 380 HIS A CA 1
ATOM 2955 C C . HIS A 1 380 ? -4.480 -8.958 10.106 1.00 98.12 380 HIS A C 1
ATOM 2957 O O . HIS A 1 380 ? -5.356 -8.614 10.897 1.00 98.12 380 HIS A O 1
ATOM 2963 N N . LEU A 1 381 ? -4.329 -8.347 8.926 1.00 97.94 381 LEU A N 1
ATOM 2964 C CA . LEU A 1 381 ? -5.102 -7.167 8.513 1.00 97.94 381 LEU A CA 1
ATOM 2965 C C . LEU A 1 381 ? -6.624 -7.390 8.599 1.00 97.94 381 LEU A C 1
ATOM 2967 O O . LEU A 1 381 ? -7.338 -6.499 9.050 1.00 97.94 381 LEU A O 1
ATOM 2971 N N . ASP A 1 382 ? -7.109 -8.576 8.215 1.00 97.19 382 ASP A N 1
ATOM 2972 C CA . ASP A 1 382 ? -8.533 -8.941 8.345 1.00 97.19 382 ASP A CA 1
ATOM 2973 C C . ASP A 1 382 ? -8.997 -8.935 9.811 1.00 97.19 382 ASP A C 1
ATOM 2975 O O . ASP A 1 382 ? -10.038 -8.368 10.131 1.00 97.19 382 ASP A O 1
ATOM 2979 N N . ASP A 1 383 ? -8.204 -9.493 10.730 1.00 98.56 383 ASP A N 1
ATOM 2980 C CA . ASP A 1 383 ? -8.556 -9.500 12.153 1.00 98.56 383 ASP A CA 1
ATOM 2981 C C . ASP A 1 383 ? -8.501 -8.103 12.764 1.00 98.56 383 ASP A C 1
ATOM 2983 O O . ASP A 1 383 ? -9.365 -7.765 13.570 1.00 98.56 383 ASP A O 1
ATOM 2987 N N . LEU A 1 384 ? -7.560 -7.259 12.334 1.00 98.69 384 LEU A N 1
ATOM 2988 C CA . LEU A 1 384 ? -7.526 -5.859 12.748 1.00 98.69 384 LEU A CA 1
ATOM 2989 C C . LEU A 1 384 ? -8.795 -5.119 12.307 1.00 98.69 384 LEU A C 1
ATOM 2991 O O . LEU A 1 384 ? -9.440 -4.478 13.132 1.00 98.69 384 LEU A O 1
ATOM 2995 N N . VAL A 1 385 ? -9.188 -5.222 11.034 1.00 98.56 385 VAL A N 1
ATOM 2996 C CA . VAL A 1 385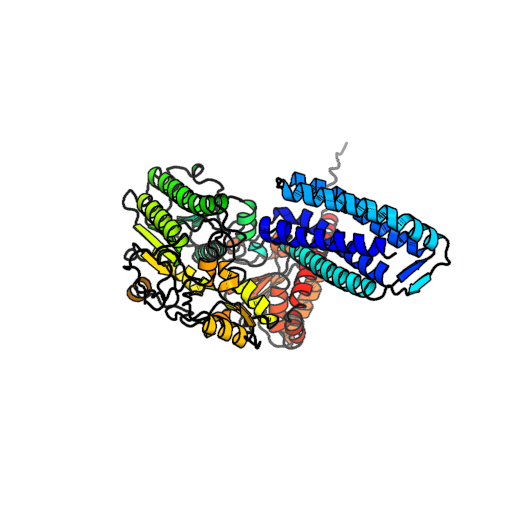 ? -10.414 -4.575 10.531 1.00 98.56 385 VAL A CA 1
ATOM 2997 C C . VAL A 1 385 ? -11.649 -5.104 11.260 1.00 98.56 385 VAL A C 1
ATOM 2999 O O . VAL A 1 385 ? -12.492 -4.319 11.689 1.00 98.56 385 VAL A O 1
ATOM 3002 N N . ARG A 1 386 ? -11.742 -6.420 11.477 1.00 98.50 386 ARG A N 1
ATOM 3003 C CA . ARG A 1 386 ? -12.841 -7.022 12.242 1.00 98.50 386 ARG A CA 1
ATOM 3004 C C . ARG A 1 386 ? -12.881 -6.535 13.687 1.00 98.50 386 ARG A C 1
ATOM 3006 O O . ARG A 1 386 ? -13.972 -6.291 14.189 1.00 98.50 386 ARG A O 1
ATOM 3013 N N . LEU A 1 387 ? -11.733 -6.371 14.344 1.00 98.69 387 LEU A N 1
ATOM 3014 C CA . LEU A 1 387 ? -11.659 -5.859 15.713 1.00 98.69 387 LEU A CA 1
ATOM 3015 C C . LEU A 1 387 ? -12.081 -4.386 15.786 1.00 98.69 387 LEU A C 1
ATOM 3017 O O . LEU A 1 387 ? -12.805 -4.004 16.701 1.00 98.69 387 LEU A O 1
ATOM 3021 N N . LEU A 1 388 ? -11.701 -3.575 14.794 1.00 98.69 388 LEU A N 1
ATOM 3022 C CA . LEU A 1 388 ? -12.154 -2.187 14.663 1.00 98.69 388 LEU A CA 1
ATOM 3023 C C . LEU A 1 388 ? -13.683 -2.103 14.512 1.00 98.69 388 LEU A C 1
ATOM 3025 O O . LEU A 1 388 ? -14.330 -1.315 15.201 1.00 98.69 388 LEU A O 1
ATOM 3029 N N . LEU A 1 389 ? -14.275 -2.949 13.664 1.00 98.31 389 LEU A N 1
ATOM 3030 C CA . LEU A 1 389 ? -15.731 -3.036 13.513 1.00 98.31 389 LEU A CA 1
ATOM 3031 C C . LEU A 1 389 ? -16.417 -3.586 14.776 1.00 98.31 389 LEU A C 1
ATOM 3033 O O . LEU A 1 389 ? -17.489 -3.114 15.145 1.00 98.31 389 LEU A O 1
ATOM 3037 N N . HIS A 1 390 ? -15.792 -4.536 15.475 1.00 98.00 390 HIS A N 1
ATOM 3038 C CA . HIS A 1 390 ? -16.300 -5.065 16.745 1.00 98.00 390 HIS A CA 1
ATOM 3039 C C . HIS A 1 390 ? -16.316 -3.985 17.832 1.00 98.00 390 HIS A C 1
ATOM 3041 O O . HIS A 1 390 ? -17.320 -3.833 18.520 1.00 98.00 390 HIS A O 1
ATOM 3047 N N . ALA A 1 391 ? -15.268 -3.161 17.927 1.00 97.81 391 ALA A N 1
ATOM 3048 C CA . ALA A 1 391 ? -15.218 -2.018 18.842 1.00 97.81 391 ALA A CA 1
ATOM 3049 C C . ALA A 1 391 ? -16.264 -0.937 18.505 1.00 97.81 391 ALA A C 1
ATOM 3051 O O . ALA A 1 391 ? -16.805 -0.287 19.405 1.00 97.81 391 ALA A O 1
ATOM 3052 N N . MET A 1 392 ? -16.591 -0.764 17.221 1.00 97.00 392 MET A N 1
ATOM 3053 C CA . MET A 1 392 ? -17.685 0.110 16.781 1.00 97.00 392 MET A CA 1
ATOM 3054 C C . MET A 1 392 ? -19.051 -0.406 17.247 1.00 97.00 392 MET A C 1
ATOM 3056 O O . MET A 1 392 ? -19.900 0.384 17.662 1.00 97.00 392 MET A O 1
ATOM 3060 N N . ASP A 1 393 ? -19.267 -1.718 17.210 1.00 96.19 393 ASP A N 1
ATOM 3061 C CA . ASP A 1 393 ? -20.562 -2.326 17.526 1.00 96.19 393 ASP A CA 1
ATOM 3062 C C . ASP A 1 393 ? -20.775 -2.579 19.024 1.00 96.19 393 ASP A C 1
ATOM 3064 O O . ASP A 1 393 ? -21.903 -2.507 19.511 1.00 96.19 393 ASP A O 1
ATOM 3068 N N . ARG A 1 394 ? -19.708 -2.874 19.771 1.00 95.81 394 ARG A N 1
ATOM 3069 C CA . ARG A 1 394 ? -19.774 -3.237 21.191 1.00 95.81 394 ARG A CA 1
ATOM 3070 C C . ARG A 1 394 ? -19.611 -2.014 22.085 1.00 95.81 394 ARG A C 1
ATOM 3072 O O . ARG A 1 394 ? -18.508 -1.515 22.290 1.00 95.81 394 ARG A O 1
ATOM 3079 N N . THR A 1 395 ? -20.709 -1.569 22.689 1.00 94.31 395 THR A N 1
ATOM 3080 C CA . THR A 1 395 ? -20.737 -0.437 23.637 1.00 94.31 395 THR A CA 1
ATOM 3081 C C . THR A 1 395 ? -19.955 -0.694 24.933 1.00 94.31 395 THR A C 1
ATOM 3083 O O . THR A 1 395 ? -19.546 0.254 25.610 1.00 94.31 395 THR A O 1
ATOM 3086 N N . SER A 1 396 ? -19.706 -1.963 25.267 1.00 94.69 396 SER A N 1
ATOM 3087 C CA . SER A 1 396 ? -18.855 -2.399 26.380 1.00 94.69 396 SER A CA 1
ATOM 3088 C C . SER A 1 396 ? -17.368 -2.116 26.147 1.00 94.69 396 SER A C 1
ATOM 3090 O O . SER A 1 396 ? -16.643 -1.869 27.108 1.00 94.69 396 SER A O 1
ATOM 3092 N N . MET A 1 397 ? -16.902 -2.092 24.892 1.00 95.25 397 MET A N 1
ATOM 3093 C CA . MET A 1 397 ? -15.492 -1.864 24.573 1.00 95.25 397 MET A CA 1
ATOM 3094 C C . MET A 1 397 ? -15.123 -0.390 24.742 1.00 95.25 397 MET A C 1
ATOM 3096 O O . MET A 1 397 ? -15.669 0.479 24.063 1.00 95.25 397 MET A O 1
ATOM 3100 N N . ARG A 1 398 ? -14.176 -0.097 25.636 1.00 95.50 398 ARG A N 1
ATOM 3101 C CA . ARG A 1 398 ? -13.678 1.254 25.937 1.00 95.50 398 ARG A CA 1
ATOM 3102 C C . ARG A 1 398 ? -12.248 1.188 26.464 1.00 95.50 398 ARG A C 1
ATOM 3104 O O . ARG A 1 398 ? -11.826 0.143 26.944 1.00 95.50 398 ARG A O 1
ATOM 3111 N N . GLY A 1 399 ? -11.536 2.309 26.426 1.00 96.62 399 GLY A N 1
ATOM 3112 C CA . GLY A 1 399 ? -10.164 2.386 26.922 1.00 96.62 399 GLY A CA 1
ATOM 3113 C C . GLY A 1 399 ? -9.159 1.747 25.964 1.00 96.62 399 GLY A C 1
ATOM 3114 O O . GLY A 1 399 ? -9.372 1.756 24.750 1.00 96.62 399 GLY A O 1
ATOM 3115 N N . ALA A 1 400 ? -8.044 1.258 26.504 1.00 98.06 400 ALA A N 1
ATOM 3116 C CA . ALA A 1 400 ? -7.004 0.589 25.730 1.00 98.06 400 ALA A CA 1
ATOM 3117 C C . ALA A 1 400 ? -7.461 -0.803 25.269 1.00 98.06 400 ALA A C 1
ATOM 3119 O O . ALA A 1 400 ? -8.099 -1.533 26.023 1.00 98.06 400 ALA A O 1
ATOM 3120 N N . ILE A 1 401 ? -7.149 -1.153 24.020 1.00 98.62 401 ILE A N 1
ATOM 3121 C CA . ILE A 1 401 ? -7.441 -2.459 23.414 1.00 98.62 401 ILE A CA 1
ATOM 3122 C C . ILE A 1 401 ? -6.209 -2.892 22.623 1.00 98.62 401 ILE A C 1
ATOM 3124 O O . ILE A 1 401 ? -5.824 -2.205 21.672 1.00 98.62 401 ILE A O 1
ATOM 3128 N N . ASN A 1 402 ? -5.613 -4.032 22.968 1.00 98.75 402 ASN A N 1
ATOM 3129 C CA . ASN A 1 402 ? -4.489 -4.576 22.215 1.00 98.75 402 ASN A CA 1
ATOM 3130 C C . ASN A 1 402 ? -4.988 -5.262 20.943 1.00 98.75 402 ASN A C 1
ATOM 3132 O O . ASN A 1 402 ? -5.679 -6.279 20.981 1.00 98.75 402 ASN A O 1
ATOM 3136 N N . ALA A 1 403 ? -4.617 -4.708 19.791 1.00 98.62 403 ALA A N 1
ATOM 3137 C CA . ALA A 1 403 ? -4.916 -5.282 18.487 1.00 98.62 403 ALA A CA 1
ATOM 3138 C C . ALA A 1 403 ? -3.722 -6.106 17.995 1.00 98.62 403 ALA A C 1
ATOM 3140 O O . ALA A 1 403 ? -2.993 -5.712 17.077 1.00 98.62 403 ALA A O 1
ATOM 3141 N N . VAL A 1 404 ? -3.540 -7.255 18.646 1.00 98.69 404 VAL A N 1
ATOM 3142 C CA . VAL A 1 404 ? -2.527 -8.279 18.358 1.00 98.69 404 VAL A CA 1
ATOM 3143 C C . VAL A 1 404 ? -3.201 -9.651 18.273 1.00 98.69 404 VAL A C 1
ATOM 3145 O O . VAL A 1 404 ? -4.249 -9.871 18.877 1.00 98.69 404 VAL A O 1
ATOM 3148 N N . ALA A 1 405 ? -2.632 -10.572 17.505 1.00 98.25 405 ALA A N 1
ATOM 3149 C CA . ALA A 1 405 ? -3.016 -11.975 17.516 1.00 98.25 405 ALA A CA 1
ATOM 3150 C C . ALA A 1 405 ? -2.613 -12.618 18.861 1.00 98.25 405 ALA A C 1
ATOM 3152 O O . ALA A 1 405 ? -1.634 -12.179 19.466 1.00 98.25 405 ALA A O 1
ATOM 3153 N N . PRO A 1 406 ? -3.313 -13.673 19.321 1.00 97.44 406 PRO A N 1
ATOM 3154 C CA . PRO A 1 406 ? -2.971 -14.353 20.573 1.00 97.44 406 PRO A CA 1
ATOM 3155 C C . PRO A 1 406 ? -1.573 -14.999 20.588 1.00 97.44 406 PRO A C 1
ATOM 3157 O O . PRO A 1 406 ? -0.970 -15.126 21.648 1.00 97.44 406 PRO A O 1
ATOM 3160 N N . GLU A 1 407 ? -1.043 -15.423 19.433 1.00 97.31 407 GLU A N 1
ATOM 3161 C CA . GLU A 1 407 ? 0.298 -16.017 19.324 1.00 97.31 407 GLU A CA 1
ATOM 3162 C C . GLU A 1 407 ? 1.360 -14.941 19.034 1.00 97.31 407 GLU A C 1
ATOM 3164 O O . GLU A 1 407 ? 1.655 -14.634 17.876 1.00 97.31 407 GLU A O 1
ATOM 3169 N N . ALA A 1 408 ? 1.985 -14.391 20.077 1.00 96.94 408 ALA A N 1
ATOM 3170 C CA . ALA A 1 408 ? 3.235 -13.644 19.925 1.00 96.94 408 ALA A CA 1
ATOM 3171 C C . ALA A 1 408 ? 4.401 -14.606 19.628 1.00 96.94 408 ALA A C 1
ATOM 3173 O O . ALA A 1 408 ? 4.461 -15.710 20.171 1.00 96.94 408 ALA A O 1
ATOM 3174 N N . VAL A 1 409 ? 5.352 -14.189 18.788 1.00 97.94 409 VAL A N 1
ATOM 3175 C CA . VAL A 1 409 ? 6.542 -14.991 18.443 1.00 97.94 409 VAL A CA 1
ATOM 3176 C C . VAL A 1 409 ? 7.815 -14.166 18.576 1.00 97.94 409 VAL A C 1
ATOM 3178 O O . VAL A 1 409 ? 7.766 -12.944 18.520 1.00 97.94 409 VAL A O 1
ATOM 3181 N N . THR A 1 410 ? 8.973 -14.806 18.709 1.00 98.25 410 THR A N 1
ATOM 3182 C CA . THR A 1 410 ? 10.259 -14.094 18.654 1.00 98.25 410 THR A CA 1
ATOM 3183 C C . THR A 1 410 ? 10.629 -13.728 17.215 1.00 98.25 410 THR A C 1
ATOM 3185 O O . THR A 1 410 ? 10.163 -14.357 16.261 1.00 98.25 410 THR A O 1
ATOM 3188 N N . GLN A 1 411 ? 11.501 -12.736 17.025 1.00 97.06 411 GLN A N 1
ATOM 3189 C CA . GLN A 1 411 ? 11.943 -12.300 15.695 1.00 97.06 411 GLN A CA 1
ATOM 3190 C C . GLN A 1 411 ? 12.594 -13.428 14.888 1.00 97.06 411 GLN A C 1
ATOM 3192 O O . GLN A 1 411 ? 12.385 -13.520 13.671 1.00 97.06 411 GLN A O 1
ATOM 3197 N N . ARG A 1 412 ? 13.340 -14.317 15.557 1.00 97.62 412 ARG A N 1
ATOM 3198 C CA . ARG A 1 412 ? 13.926 -15.503 14.927 1.00 97.62 412 ARG A CA 1
ATOM 3199 C C . ARG A 1 412 ? 12.838 -16.417 14.380 1.00 97.62 412 ARG A C 1
ATOM 3201 O O . ARG A 1 412 ? 12.902 -16.785 13.210 1.00 97.62 412 ARG A O 1
ATOM 3208 N N . VAL A 1 413 ? 11.834 -16.731 15.201 1.00 97.88 413 VAL A N 1
ATOM 3209 C CA . VAL A 1 413 ? 10.708 -17.582 14.796 1.00 97.88 413 VAL A CA 1
ATOM 3210 C C . VAL A 1 413 ? 9.938 -16.920 13.658 1.00 97.88 413 VAL A C 1
ATOM 3212 O O . VAL A 1 413 ? 9.696 -17.567 12.647 1.00 97.88 413 VAL A O 1
ATOM 3215 N N . PHE A 1 414 ? 9.637 -15.622 13.751 1.00 97.75 414 PHE A N 1
ATOM 3216 C CA . PHE A 1 414 ? 8.976 -14.886 12.672 1.00 97.75 414 PHE A CA 1
ATOM 3217 C C . PHE A 1 414 ? 9.727 -15.021 11.338 1.00 97.75 414 PHE A C 1
ATOM 3219 O O . PHE A 1 414 ? 9.141 -15.382 10.317 1.00 97.75 414 PHE A O 1
ATOM 3226 N N . THR A 1 415 ? 11.040 -14.771 11.355 1.00 97.31 415 THR A N 1
ATOM 3227 C CA . THR A 1 415 ? 11.906 -14.852 10.168 1.00 97.31 415 THR A CA 1
ATOM 3228 C C . THR A 1 415 ? 11.940 -16.262 9.583 1.00 97.31 415 THR A C 1
ATOM 3230 O O . THR A 1 415 ? 11.832 -16.424 8.368 1.00 97.31 415 THR A O 1
ATOM 3233 N N . GLN A 1 416 ? 12.059 -17.281 10.437 1.00 97.44 416 GLN A N 1
ATOM 3234 C CA . GLN A 1 416 ? 12.065 -18.685 10.024 1.00 97.44 416 GLN A CA 1
ATOM 3235 C C . GLN A 1 416 ? 10.738 -19.077 9.368 1.00 97.44 416 GLN A C 1
ATOM 3237 O O . GLN A 1 416 ? 10.746 -19.562 8.241 1.00 97.44 416 GLN A O 1
ATOM 3242 N N . ARG A 1 417 ? 9.597 -18.767 9.999 1.00 97.62 417 ARG A N 1
ATOM 3243 C CA . ARG A 1 417 ? 8.265 -19.081 9.451 1.00 97.62 417 ARG A CA 1
ATOM 3244 C C . ARG A 1 417 ? 7.984 -18.369 8.131 1.00 97.62 417 ARG A C 1
ATOM 3246 O O . ARG A 1 417 ? 7.372 -18.948 7.230 1.00 97.62 417 ARG A O 1
ATOM 3253 N N . LEU A 1 418 ? 8.454 -17.130 7.985 1.00 97.12 418 LEU A N 1
ATOM 3254 C CA . LEU A 1 418 ? 8.382 -16.393 6.724 1.00 97.12 418 LEU A CA 1
ATOM 3255 C C . LEU A 1 418 ? 9.160 -17.100 5.608 1.00 97.12 418 LEU A C 1
ATOM 3257 O O . LEU A 1 418 ? 8.636 -17.268 4.506 1.00 97.12 418 LEU A O 1
ATOM 3261 N N . ALA A 1 419 ? 10.394 -17.514 5.890 1.00 96.44 419 ALA A N 1
ATOM 3262 C CA . ALA A 1 419 ? 11.246 -18.177 4.912 1.00 96.44 419 ALA A CA 1
ATOM 3263 C C . ALA A 1 419 ? 10.726 -19.580 4.554 1.00 96.44 419 ALA A C 1
ATOM 3265 O O . ALA A 1 419 ? 10.619 -19.902 3.371 1.00 96.44 419 ALA A O 1
ATOM 3266 N N . GLU A 1 420 ? 10.286 -20.359 5.548 1.00 96.50 420 GLU A N 1
ATOM 3267 C CA . GLU A 1 420 ? 9.632 -21.663 5.370 1.00 96.50 420 GLU A CA 1
ATOM 3268 C C . GLU A 1 420 ? 8.389 -21.560 4.479 1.00 96.50 420 GLU A C 1
ATOM 3270 O O . GLU A 1 420 ? 8.245 -22.332 3.533 1.00 96.50 420 GLU A O 1
ATOM 3275 N N . THR A 1 421 ? 7.526 -20.566 4.724 1.00 96.06 421 THR A N 1
ATOM 3276 C CA . THR A 1 421 ? 6.310 -20.329 3.922 1.00 96.06 421 THR A CA 1
ATOM 3277 C C . THR A 1 421 ? 6.629 -20.065 2.448 1.00 96.06 421 THR A C 1
ATOM 3279 O O . THR A 1 421 ? 5.826 -20.375 1.571 1.00 96.06 421 THR A O 1
ATOM 3282 N N . LEU A 1 422 ? 7.793 -19.482 2.165 1.00 93.31 422 LEU A N 1
ATOM 3283 C CA . LEU A 1 422 ? 8.254 -19.174 0.813 1.00 93.31 422 LEU A CA 1
ATOM 3284 C C . LEU A 1 422 ? 9.200 -20.240 0.242 1.00 93.31 422 LEU A C 1
ATOM 3286 O O . LEU A 1 422 ? 9.682 -20.063 -0.875 1.00 93.31 422 LEU A O 1
ATOM 3290 N N . HIS A 1 423 ? 9.459 -21.323 0.981 1.00 94.88 423 HIS A N 1
ATOM 3291 C CA . HIS A 1 423 ? 10.425 -22.369 0.638 1.00 94.88 423 HIS A CA 1
ATOM 3292 C C . HIS A 1 423 ? 11.839 -21.820 0.378 1.00 94.88 423 HIS A C 1
ATOM 3294 O O . HIS A 1 423 ? 12.501 -22.169 -0.602 1.00 94.88 423 HIS A O 1
ATOM 3300 N N . ARG A 1 424 ? 12.301 -20.915 1.249 1.00 95.31 424 ARG A N 1
ATOM 3301 C CA . ARG A 1 424 ? 13.615 -20.257 1.177 1.00 95.31 424 ARG A CA 1
ATOM 3302 C C . ARG A 1 424 ? 14.371 -20.388 2.503 1.00 95.31 424 ARG A C 1
ATOM 3304 O O . ARG A 1 424 ? 13.740 -20.570 3.542 1.00 95.31 424 ARG A O 1
ATOM 3311 N N . PRO A 1 425 ? 15.713 -20.306 2.498 1.00 93.44 425 PRO A N 1
ATOM 3312 C CA . PRO A 1 425 ? 16.494 -20.408 3.725 1.00 93.44 425 PRO A CA 1
ATOM 3313 C C . PRO A 1 425 ? 16.469 -19.093 4.529 1.00 93.44 425 PRO A C 1
ATOM 3315 O O . PRO A 1 425 ? 16.296 -18.009 3.970 1.00 93.44 425 PRO A O 1
ATOM 3318 N N . ALA A 1 426 ? 16.689 -19.189 5.844 1.00 92.62 426 ALA A N 1
ATOM 3319 C CA . ALA A 1 426 ? 16.783 -18.061 6.780 1.00 92.62 426 ALA A CA 1
ATOM 3320 C C . ALA A 1 426 ? 18.075 -18.147 7.607 1.00 92.62 426 ALA A C 1
ATOM 3322 O O . ALA A 1 426 ? 18.054 -18.495 8.787 1.00 92.62 426 ALA A O 1
ATOM 3323 N N . TRP A 1 427 ? 19.211 -17.877 6.968 1.00 91.50 427 TRP A N 1
ATOM 3324 C CA . TRP A 1 427 ? 20.542 -18.019 7.574 1.00 91.50 427 TRP A CA 1
ATOM 3325 C C . TRP A 1 427 ? 21.249 -16.679 7.810 1.00 91.50 427 TRP A C 1
ATOM 3327 O O . TRP A 1 427 ? 22.192 -16.617 8.599 1.00 91.50 427 TRP A O 1
ATOM 3337 N N . LEU A 1 428 ? 20.799 -15.600 7.158 1.00 94.75 428 LEU A N 1
ATOM 3338 C CA . LEU A 1 428 ? 21.394 -14.280 7.333 1.00 94.75 428 LEU A CA 1
ATOM 3339 C C . LEU A 1 428 ? 21.096 -13.732 8.725 1.00 94.75 428 LEU A C 1
ATOM 3341 O O . LEU A 1 428 ? 19.976 -13.823 9.235 1.00 94.75 428 LEU A O 1
ATOM 3345 N N . ARG A 1 429 ? 22.105 -13.092 9.315 1.00 95.44 429 ARG A N 1
ATOM 3346 C CA . ARG A 1 429 ? 21.992 -12.423 10.606 1.00 95.44 429 ARG A CA 1
ATOM 3347 C C . ARG A 1 429 ? 22.640 -11.052 10.548 1.00 95.44 429 ARG A C 1
ATOM 3349 O O . ARG A 1 429 ? 23.786 -10.925 10.128 1.00 95.44 429 ARG A O 1
ATOM 3356 N N . VAL A 1 430 ? 21.928 -10.042 11.037 1.00 94.88 430 VAL A N 1
ATOM 3357 C CA . VAL A 1 430 ? 22.464 -8.692 11.234 1.00 94.88 430 VAL A CA 1
ATOM 3358 C C . VAL A 1 430 ? 22.691 -8.468 12.729 1.00 94.88 430 VAL A C 1
ATOM 3360 O O . VAL A 1 430 ? 21.723 -8.389 13.488 1.00 94.88 430 VAL A O 1
ATOM 3363 N N . PRO A 1 431 ? 23.952 -8.369 13.183 1.00 94.94 431 PRO A N 1
ATOM 3364 C CA . PRO A 1 431 ? 24.276 -8.061 14.573 1.00 94.94 431 PRO A CA 1
ATOM 3365 C C . PRO A 1 431 ? 23.647 -6.754 15.079 1.00 94.94 431 PRO A C 1
ATOM 3367 O O . PRO A 1 431 ? 23.622 -5.750 14.367 1.00 94.94 431 PRO A O 1
ATOM 3370 N N . ALA A 1 432 ? 23.235 -6.738 16.352 1.00 94.00 432 ALA A N 1
ATOM 3371 C CA . ALA A 1 432 ? 22.576 -5.589 16.986 1.00 94.00 432 ALA A CA 1
ATOM 3372 C C . ALA A 1 432 ? 23.405 -4.296 16.904 1.00 94.00 432 ALA A C 1
ATOM 3374 O O . ALA A 1 432 ? 22.845 -3.224 16.693 1.00 94.00 432 ALA A O 1
ATOM 3375 N N . ARG A 1 433 ? 24.742 -4.390 16.975 1.00 95.12 433 ARG A N 1
ATOM 3376 C CA . ARG A 1 433 ? 25.654 -3.235 16.867 1.00 95.12 433 ARG A CA 1
ATOM 3377 C C . ARG A 1 433 ? 25.423 -2.384 15.613 1.00 95.12 433 ARG A C 1
ATOM 3379 O O . ARG A 1 433 ? 25.514 -1.166 15.687 1.00 95.12 433 ARG A O 1
ATOM 3386 N N . PHE A 1 434 ? 25.079 -3.004 14.480 1.00 92.81 434 PHE A N 1
ATOM 3387 C CA . PHE A 1 434 ? 24.813 -2.272 13.238 1.00 92.81 434 PHE A CA 1
ATOM 3388 C C . PHE A 1 434 ? 23.462 -1.560 13.274 1.00 92.81 434 PHE A C 1
ATOM 3390 O O . PHE A 1 434 ? 23.315 -0.480 12.715 1.00 92.81 434 PHE A O 1
ATOM 3397 N N . LEU A 1 435 ? 22.486 -2.137 13.976 1.00 91.88 435 LEU A N 1
ATOM 3398 C CA . LEU A 1 435 ? 21.175 -1.527 14.167 1.00 91.88 435 LEU A CA 1
ATOM 3399 C C . LEU A 1 435 ? 21.248 -0.370 15.171 1.00 91.88 435 LEU A C 1
ATOM 3401 O O . LEU A 1 435 ? 20.603 0.650 14.957 1.00 91.88 435 LEU A O 1
ATOM 3405 N N . HIS A 1 436 ? 22.070 -0.482 16.218 1.00 91.81 436 HIS A N 1
ATOM 3406 C CA . HIS A 1 436 ? 22.341 0.614 17.158 1.00 91.81 436 HIS A CA 1
ATOM 3407 C C . HIS A 1 436 ? 23.088 1.789 16.521 1.00 91.81 436 HIS A C 1
ATOM 3409 O O . HIS A 1 436 ? 22.920 2.920 16.968 1.00 91.81 436 HIS A O 1
ATOM 3415 N N . ALA A 1 437 ? 23.860 1.549 15.458 1.00 90.44 437 ALA A N 1
ATOM 3416 C CA . ALA A 1 437 ? 24.500 2.613 14.687 1.00 90.44 437 ALA A CA 1
ATOM 3417 C C . ALA A 1 437 ? 23.502 3.438 13.848 1.00 90.44 437 ALA A C 1
ATOM 3419 O O . ALA A 1 437 ? 23.865 4.493 13.325 1.00 90.44 437 ALA A O 1
ATOM 3420 N N . LEU A 1 438 ? 22.246 2.988 13.705 1.00 87.38 438 LEU A N 1
ATOM 3421 C CA . LEU A 1 438 ? 21.234 3.743 12.977 1.00 87.38 438 LEU A CA 1
ATOM 3422 C C . LEU A 1 438 ? 20.887 5.055 13.705 1.00 87.38 438 LEU A C 1
ATOM 3424 O O . LEU A 1 438 ? 20.665 5.069 14.920 1.00 87.38 438 LEU A O 1
ATOM 3428 N N . PRO A 1 439 ? 20.760 6.169 12.969 1.00 84.00 439 PRO A N 1
ATOM 3429 C CA . PRO A 1 439 ? 20.581 7.485 13.563 1.00 84.00 439 PRO A CA 1
ATOM 3430 C C . PRO A 1 439 ? 19.248 7.624 14.307 1.00 84.00 439 PRO A C 1
ATOM 3432 O O . PRO A 1 439 ? 18.202 7.131 13.882 1.00 84.00 439 PRO A O 1
ATOM 3435 N N . GLY A 1 440 ? 19.275 8.389 15.400 1.00 81.94 440 GLY A N 1
ATOM 3436 C CA . GLY A 1 440 ? 18.067 8.849 16.086 1.00 81.94 440 GLY A CA 1
ATOM 3437 C C . GLY A 1 440 ? 17.365 7.811 16.964 1.00 81.94 440 GLY A C 1
ATOM 3438 O O . GLY A 1 440 ? 16.223 8.053 17.355 1.00 81.94 440 GLY A O 1
ATOM 3439 N N . GLY A 1 441 ? 18.016 6.692 17.296 1.00 83.44 441 GLY A N 1
ATOM 3440 C CA . GLY A 1 441 ? 17.432 5.637 18.137 1.00 83.44 441 GLY A CA 1
ATOM 3441 C C . GLY A 1 441 ? 16.518 4.676 17.374 1.00 83.44 441 GLY A C 1
ATOM 3442 O O . GLY A 1 441 ? 15.730 3.959 17.979 1.00 83.44 441 GLY A O 1
ATOM 3443 N N . MET A 1 442 ? 16.628 4.633 16.043 1.00 86.06 442 MET A N 1
ATOM 3444 C CA . MET A 1 442 ? 15.834 3.740 15.190 1.00 86.06 442 MET A CA 1
ATOM 3445 C C . MET A 1 442 ? 16.011 2.251 15.505 1.00 86.06 442 MET A C 1
ATOM 3447 O O . MET A 1 442 ? 15.176 1.451 15.086 1.00 86.06 442 MET A O 1
ATOM 3451 N N . SER A 1 443 ? 17.057 1.869 16.245 1.00 88.69 443 SER A N 1
ATOM 3452 C CA . SER A 1 443 ? 17.226 0.508 16.755 1.00 88.69 443 SER A CA 1
ATOM 3453 C C . SER A 1 443 ? 15.998 0.007 17.521 1.00 88.69 443 SER A C 1
ATOM 3455 O O . SER A 1 443 ? 15.698 -1.180 17.438 1.00 88.69 443 SER A O 1
ATOM 3457 N N . GLU A 1 444 ? 15.256 0.900 18.190 1.00 88.56 444 GLU A N 1
ATOM 3458 C CA . GLU A 1 444 ? 14.010 0.588 18.910 1.00 88.56 444 GLU A CA 1
ATOM 3459 C C . GLU A 1 444 ? 12.977 -0.121 18.011 1.00 88.56 444 GLU A C 1
ATOM 3461 O O . GLU A 1 444 ? 12.316 -1.053 18.456 1.00 88.56 444 GLU A O 1
ATOM 3466 N N . LEU A 1 445 ? 12.900 0.227 16.717 1.00 85.56 445 LEU A N 1
ATOM 3467 C CA . LEU A 1 445 ? 11.977 -0.406 15.760 1.00 85.56 445 LEU A CA 1
ATOM 3468 C C . LEU A 1 445 ? 12.306 -1.866 15.443 1.00 85.56 445 LEU A C 1
ATOM 3470 O O . LEU A 1 445 ? 11.430 -2.613 15.011 1.00 85.56 445 LEU A O 1
ATOM 3474 N N . PHE A 1 446 ? 13.575 -2.244 15.570 1.00 87.38 446 PHE A N 1
ATOM 3475 C CA . PHE A 1 446 ? 14.082 -3.543 15.127 1.00 87.38 446 PHE A CA 1
ATOM 3476 C C . PHE A 1 446 ? 14.388 -4.481 16.294 1.00 87.38 446 PHE A C 1
ATOM 3478 O O . PHE A 1 446 ? 14.309 -5.703 16.145 1.00 87.38 446 PHE A O 1
ATOM 3485 N N . LEU A 1 447 ? 14.782 -3.902 17.429 1.00 91.75 447 LEU A N 1
ATOM 3486 C CA . LEU A 1 447 ? 15.281 -4.617 18.598 1.00 91.75 447 LEU A CA 1
ATOM 3487 C C . LEU A 1 447 ? 14.334 -4.552 19.800 1.00 91.75 447 LEU A C 1
ATOM 3489 O O . LEU A 1 447 ? 14.551 -5.308 20.738 1.00 91.75 447 LEU A O 1
ATOM 3493 N N . GLY A 1 448 ? 13.294 -3.709 19.777 1.00 90.62 448 GLY A N 1
ATOM 3494 C CA . GLY A 1 448 ? 12.310 -3.658 20.859 1.00 90.62 448 GLY A CA 1
ATOM 3495 C C . GLY A 1 448 ? 11.579 -4.992 21.033 1.00 90.62 448 GLY A C 1
ATOM 3496 O O . GLY A 1 448 ? 11.166 -5.607 20.046 1.00 90.62 448 GLY A O 1
ATOM 3497 N N . SER A 1 449 ? 11.421 -5.432 22.285 1.00 95.38 449 SER A N 1
ATOM 3498 C CA . SER A 1 449 ? 10.780 -6.700 22.634 1.00 95.38 449 SER A CA 1
ATOM 3499 C C . SER A 1 449 ? 9.460 -6.478 23.365 1.00 95.38 449 SER A C 1
ATOM 3501 O O . SER A 1 449 ? 9.425 -5.914 24.460 1.00 95.38 449 SER A O 1
ATOM 3503 N N . GLN A 1 450 ? 8.364 -6.924 22.748 1.00 94.94 450 GLN A N 1
ATOM 3504 C CA . GLN A 1 450 ? 7.003 -6.718 23.246 1.00 94.94 450 GLN A CA 1
ATOM 3505 C C . GLN A 1 450 ? 6.169 -7.990 23.083 1.00 94.94 450 GLN A C 1
ATOM 3507 O O . GLN A 1 450 ? 5.697 -8.300 21.982 1.00 94.94 450 GLN A O 1
ATOM 3512 N N . ARG A 1 451 ? 5.962 -8.720 24.185 1.00 97.69 451 ARG A N 1
ATOM 3513 C CA . ARG A 1 451 ? 5.097 -9.906 24.239 1.00 97.69 451 ARG A CA 1
ATOM 3514 C C . ARG A 1 451 ? 3.717 -9.512 24.761 1.00 97.69 451 ARG A C 1
ATOM 3516 O O . ARG A 1 451 ? 3.529 -9.374 25.962 1.00 97.69 451 ARG A O 1
ATOM 3523 N N . ILE A 1 452 ? 2.767 -9.290 23.857 1.00 98.12 452 ILE A N 1
ATOM 3524 C CA . ILE A 1 452 ? 1.487 -8.649 24.182 1.00 98.12 452 ILE A CA 1
ATOM 3525 C C . ILE A 1 452 ? 0.332 -9.625 24.004 1.00 98.12 452 ILE A C 1
ATOM 3527 O O . ILE A 1 452 ? 0.283 -10.369 23.025 1.00 98.12 452 ILE A O 1
ATOM 3531 N N . GLU A 1 453 ? -0.621 -9.568 24.930 1.00 98.06 453 GLU A N 1
ATOM 3532 C CA . GLU A 1 453 ? -1.858 -10.340 24.902 1.00 98.06 453 GLU A CA 1
ATOM 3533 C C . GLU A 1 453 ? -3.067 -9.445 24.578 1.00 98.06 453 GLU A C 1
ATOM 3535 O O . GLU A 1 453 ? -3.183 -8.336 25.111 1.00 98.06 453 GLU A O 1
ATOM 3540 N N . PRO A 1 454 ? -4.010 -9.913 23.740 1.00 98.12 454 PRO A N 1
ATOM 3541 C CA . PRO A 1 454 ? -5.233 -9.181 23.421 1.00 98.12 454 PRO A CA 1
ATOM 3542 C C . PRO A 1 454 ? -6.345 -9.456 24.452 1.00 98.12 454 PRO A C 1
ATOM 3544 O O . PRO A 1 454 ? -7.416 -9.958 24.092 1.00 98.12 454 PRO A O 1
ATOM 3547 N N . ARG A 1 455 ? -6.103 -9.182 25.746 1.00 98.06 455 ARG A N 1
ATOM 3548 C CA . ARG A 1 455 ? -6.995 -9.613 26.846 1.00 98.06 455 ARG A CA 1
ATOM 3549 C C . ARG A 1 455 ? -8.392 -9.019 26.713 1.00 98.06 455 ARG A C 1
ATOM 3551 O O . ARG A 1 455 ? -9.375 -9.742 26.873 1.00 98.06 455 ARG A O 1
ATOM 3558 N N . VAL A 1 456 ? -8.501 -7.740 26.347 1.00 98.00 456 VAL A N 1
ATOM 3559 C CA . VAL A 1 456 ? -9.805 -7.078 26.181 1.00 98.00 456 VAL A CA 1
ATOM 3560 C C . VAL A 1 456 ? -10.572 -7.656 24.995 1.00 98.00 456 VAL A C 1
ATOM 3562 O O . VAL A 1 456 ? -11.778 -7.863 25.092 1.00 98.00 456 VAL A O 1
ATOM 3565 N N . ALA A 1 457 ? -9.905 -7.955 23.877 1.00 97.44 457 ALA A N 1
ATOM 3566 C CA . ALA A 1 457 ? -10.575 -8.557 22.725 1.00 97.44 457 ALA A CA 1
ATOM 3567 C C . ALA A 1 457 ? -11.110 -9.961 23.064 1.00 97.44 457 ALA A C 1
ATOM 3569 O O . ALA A 1 457 ? -12.267 -10.266 22.768 1.00 97.44 457 ALA A O 1
ATOM 3570 N N . LEU A 1 458 ? -10.298 -10.784 23.736 1.00 96.94 458 LEU A N 1
ATOM 3571 C CA . LEU A 1 458 ? -10.683 -12.132 24.164 1.00 96.94 458 LEU A CA 1
ATOM 3572 C C . LEU A 1 458 ? -11.841 -12.106 25.171 1.00 96.94 458 LEU A C 1
ATOM 3574 O O . LEU A 1 458 ? -12.795 -12.860 25.012 1.00 96.94 458 LEU A O 1
ATOM 3578 N N . ALA A 1 459 ? -11.808 -11.190 26.144 1.00 96.69 459 ALA A N 1
ATOM 3579 C CA . ALA A 1 459 ? -12.880 -11.008 27.126 1.00 96.69 459 ALA A CA 1
ATOM 3580 C C . ALA A 1 459 ? -14.200 -10.489 26.519 1.00 96.69 459 ALA A C 1
ATOM 3582 O O . ALA A 1 459 ? -15.233 -10.508 27.179 1.00 96.69 459 ALA A O 1
ATOM 3583 N N . GLN A 1 460 ? -14.174 -9.997 25.277 1.00 95.94 460 GLN A N 1
ATOM 3584 C CA . GLN A 1 460 ? -15.340 -9.500 24.538 1.00 95.94 460 GLN A CA 1
ATOM 3585 C C . GLN A 1 460 ? -15.770 -10.470 23.427 1.00 95.94 460 GLN A C 1
ATOM 3587 O O . GLN A 1 460 ? -16.347 -10.045 22.419 1.00 95.94 460 GLN A O 1
ATOM 3592 N N . ASP A 1 461 ? -15.442 -11.757 23.586 1.00 94.81 461 ASP A N 1
ATOM 3593 C CA . ASP A 1 461 ? -15.757 -12.859 22.669 1.00 94.81 461 ASP A CA 1
ATOM 3594 C C . ASP A 1 461 ? -15.281 -12.634 21.224 1.00 94.81 461 ASP A C 1
ATOM 3596 O O . ASP A 1 461 ? -15.832 -13.187 20.262 1.00 94.81 461 ASP A O 1
ATOM 3600 N N . PHE A 1 462 ? -14.244 -11.814 21.030 1.00 97.56 462 PHE A N 1
ATOM 3601 C CA . PHE A 1 462 ? -13.685 -11.600 19.706 1.00 97.56 462 PHE A CA 1
ATOM 3602 C C . PHE A 1 462 ? -12.914 -12.842 19.249 1.00 97.56 462 PHE A C 1
ATOM 3604 O O . PHE A 1 462 ? -11.889 -13.221 19.816 1.00 97.56 462 PHE A O 1
ATOM 3611 N N . ARG A 1 463 ? -13.388 -13.471 18.171 1.00 97.69 463 ARG A N 1
ATOM 3612 C CA . ARG A 1 463 ? -12.742 -14.648 17.576 1.00 97.69 463 ARG A CA 1
ATOM 3613 C C . ARG A 1 463 ? -11.808 -14.245 16.443 1.00 97.69 463 ARG A C 1
ATOM 3615 O O . ARG A 1 463 ? -12.280 -13.792 15.395 1.00 97.69 463 ARG A O 1
ATOM 3622 N N . PHE A 1 464 ? -10.511 -14.465 16.624 1.00 98.12 464 PHE A N 1
ATOM 3623 C CA . PHE A 1 464 ? -9.495 -14.280 15.584 1.00 98.12 464 PHE A CA 1
ATOM 3624 C C . PHE A 1 464 ? -9.641 -15.337 14.481 1.00 98.12 464 PHE A C 1
ATOM 3626 O O . PHE A 1 464 ? -9.759 -16.527 14.768 1.00 98.12 464 PHE A O 1
ATOM 3633 N N . ARG A 1 465 ? -9.624 -14.908 13.216 1.00 97.69 465 ARG A N 1
ATOM 3634 C CA . ARG A 1 465 ? -9.577 -15.801 12.045 1.00 97.69 465 ARG A CA 1
ATOM 3635 C C . ARG A 1 465 ? -8.168 -16.329 11.801 1.00 97.69 465 ARG A C 1
ATOM 3637 O O . ARG A 1 465 ? -8.010 -17.450 11.328 1.00 97.69 465 ARG A O 1
ATOM 3644 N N . HIS A 1 466 ? -7.155 -15.543 12.151 1.00 97.62 466 HIS A N 1
ATOM 3645 C CA . HIS A 1 466 ? -5.746 -15.861 11.970 1.00 97.62 466 HIS A CA 1
ATOM 3646 C C . HIS A 1 466 ? -4.994 -15.773 13.309 1.00 97.62 466 HIS A C 1
ATOM 3648 O O . HIS A 1 466 ? -4.131 -14.911 13.473 1.00 97.62 466 HIS A O 1
ATOM 3654 N N . PRO A 1 467 ? -5.289 -16.660 14.282 1.00 97.81 467 PRO A N 1
ATOM 3655 C CA . PRO A 1 467 ? -4.651 -16.613 15.597 1.00 97.81 467 PRO A CA 1
ATOM 3656 C C . PRO A 1 467 ? -3.181 -17.054 15.583 1.00 97.81 467 PRO A C 1
ATOM 3658 O O . PRO A 1 467 ? -2.476 -16.782 16.549 1.00 97.81 467 PRO A O 1
ATOM 3661 N N . ARG A 1 468 ? -2.735 -17.748 14.521 1.00 98.12 468 ARG A N 1
ATOM 3662 C CA . ARG A 1 468 ? -1.386 -18.322 14.397 1.00 98.12 468 ARG A CA 1
ATOM 3663 C C . ARG A 1 468 ? -0.621 -17.795 13.190 1.00 98.12 468 ARG A C 1
ATOM 3665 O O . ARG A 1 468 ? -1.205 -17.648 12.109 1.00 98.12 468 ARG A O 1
ATOM 3672 N N . LEU A 1 469 ? 0.687 -17.589 13.351 1.00 97.75 469 LEU A N 1
ATOM 3673 C CA . LEU A 1 469 ? 1.525 -16.905 12.360 1.00 97.75 469 LEU A CA 1
ATOM 3674 C C . LEU A 1 469 ? 1.624 -17.691 11.052 1.00 97.75 469 LEU A C 1
ATOM 3676 O O . LEU A 1 469 ? 1.424 -17.128 9.979 1.00 97.75 469 LEU A O 1
ATOM 3680 N N . ASP A 1 470 ? 1.853 -18.999 11.135 1.00 96.56 470 ASP A N 1
ATOM 3681 C CA . ASP A 1 470 ? 1.972 -19.883 9.969 1.00 96.56 470 ASP A CA 1
ATOM 3682 C C . ASP A 1 470 ? 0.722 -19.834 9.077 1.00 96.56 470 ASP A C 1
ATOM 3684 O O . ASP A 1 470 ? 0.808 -19.799 7.847 1.00 96.56 470 ASP A O 1
ATOM 3688 N N . GLY A 1 471 ? -0.462 -19.813 9.700 1.00 95.56 471 GLY A N 1
ATOM 3689 C CA . GLY A 1 471 ? -1.736 -19.700 8.993 1.00 95.56 471 GLY A CA 1
ATOM 3690 C C . GLY A 1 471 ? -1.911 -18.332 8.334 1.00 95.56 471 GLY A C 1
ATOM 3691 O O . GLY A 1 471 ? -2.349 -18.259 7.186 1.00 95.56 471 GLY A O 1
ATOM 3692 N N . ALA A 1 472 ? -1.530 -17.259 9.032 1.00 96.25 472 ALA A N 1
ATOM 3693 C CA . ALA A 1 472 ? -1.566 -15.897 8.507 1.00 96.25 472 ALA A CA 1
ATOM 3694 C C . ALA A 1 472 ? -0.611 -15.717 7.314 1.00 96.25 472 ALA A C 1
ATOM 3696 O O . ALA A 1 472 ? -1.022 -15.231 6.261 1.00 96.25 472 ALA A O 1
ATOM 36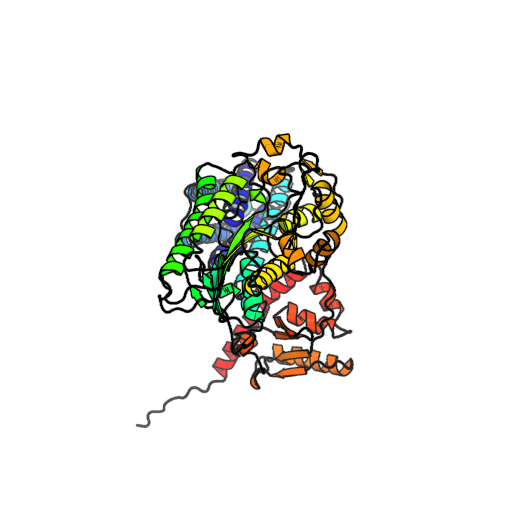97 N N . LEU A 1 473 ? 0.647 -16.152 7.442 1.00 96.44 473 LEU A N 1
ATOM 3698 C CA . LEU A 1 473 ? 1.653 -16.047 6.385 1.00 96.44 473 LEU A CA 1
ATOM 3699 C C . LEU A 1 473 ? 1.242 -16.828 5.138 1.00 96.44 473 LEU A C 1
ATOM 3701 O O . LEU A 1 473 ? 1.310 -16.275 4.042 1.00 96.44 473 LEU A O 1
ATOM 3705 N N . ARG A 1 474 ? 0.753 -18.068 5.287 1.00 94.31 474 ARG A N 1
ATOM 3706 C CA . ARG A 1 474 ? 0.235 -18.843 4.150 1.00 94.31 474 ARG A CA 1
ATOM 3707 C C . ARG A 1 474 ? -0.938 -18.144 3.474 1.00 94.31 474 ARG A C 1
ATOM 3709 O O . ARG A 1 474 ? -0.924 -18.018 2.257 1.00 94.31 474 ARG A O 1
ATOM 3716 N N . ALA A 1 475 ? -1.906 -17.643 4.244 1.00 91.94 475 ALA A N 1
ATOM 3717 C CA . ALA A 1 475 ? -3.064 -16.940 3.691 1.00 91.94 475 ALA A CA 1
ATOM 3718 C C . ALA A 1 475 ? -2.680 -15.681 2.890 1.00 91.94 475 ALA A C 1
ATOM 3720 O O . ALA A 1 475 ? -3.368 -15.333 1.932 1.00 91.94 475 ALA A O 1
ATOM 3721 N N . ILE A 1 476 ? -1.587 -15.006 3.264 1.00 92.69 476 ILE A N 1
ATOM 3722 C CA . ILE A 1 476 ? -1.128 -13.783 2.594 1.00 92.69 476 ILE A CA 1
ATOM 3723 C C . ILE A 1 476 ? -0.195 -14.078 1.411 1.00 92.69 476 ILE A C 1
ATOM 3725 O O . ILE A 1 476 ? -0.290 -13.420 0.373 1.00 92.69 476 ILE A O 1
ATOM 3729 N N . LEU A 1 477 ? 0.758 -14.998 1.580 1.00 89.94 477 LEU A N 1
ATOM 3730 C CA . LEU A 1 477 ? 1.901 -15.166 0.676 1.00 89.94 477 LEU A CA 1
ATOM 3731 C C . LEU A 1 477 ? 1.747 -16.324 -0.306 1.00 89.94 477 LEU A C 1
ATOM 3733 O O . LEU A 1 477 ? 2.379 -16.290 -1.363 1.00 89.94 477 LEU A O 1
ATOM 3737 N N . VAL A 1 478 ? 0.928 -17.323 0.028 1.00 84.88 478 VAL A N 1
ATOM 3738 C CA . VAL A 1 478 ? 0.680 -18.488 -0.822 1.00 84.88 478 VAL A CA 1
ATOM 3739 C C . VAL A 1 478 ? -0.673 -18.293 -1.507 1.00 84.88 478 VAL A C 1
ATOM 3741 O O . VAL A 1 478 ? -1.702 -18.270 -0.830 1.00 84.88 478 VAL A O 1
ATOM 3744 N N . PRO A 1 479 ? -0.713 -18.137 -2.843 1.00 69.75 479 PRO A N 1
ATOM 3745 C CA . PRO A 1 479 ? -1.971 -18.017 -3.565 1.00 69.75 479 PRO A CA 1
ATOM 3746 C C . PRO A 1 479 ? -2.821 -19.272 -3.349 1.00 69.75 479 PRO A C 1
ATOM 3748 O O . PRO A 1 479 ? -2.492 -20.346 -3.848 1.00 69.75 479 PRO A O 1
ATOM 3751 N N . ALA A 1 480 ? -3.926 -19.148 -2.614 1.00 68.88 480 ALA A N 1
ATOM 3752 C CA . ALA A 1 480 ? -4.901 -20.224 -2.546 1.00 68.88 480 ALA A CA 1
ATOM 3753 C C . ALA A 1 480 ? -5.616 -20.333 -3.906 1.00 68.88 480 ALA A C 1
ATOM 3755 O O . ALA A 1 480 ? -6.028 -19.303 -4.457 1.00 68.88 480 ALA A O 1
ATOM 3756 N N . PRO A 1 481 ? -5.797 -21.544 -4.465 1.00 67.56 481 PRO A N 1
ATOM 3757 C CA . PRO A 1 481 ? -6.635 -21.708 -5.641 1.00 67.56 481 PRO A CA 1
ATOM 3758 C C . PRO A 1 481 ? -8.047 -21.217 -5.307 1.00 67.56 481 PRO A C 1
ATOM 3760 O O . PRO A 1 481 ? -8.660 -21.646 -4.327 1.00 67.56 481 PRO A O 1
ATOM 3763 N N . SER A 1 482 ? -8.552 -20.275 -6.106 1.00 70.38 482 SER A N 1
ATOM 3764 C CA . SER A 1 482 ? -9.921 -19.799 -5.942 1.00 70.38 482 SER A CA 1
ATOM 3765 C C . SER A 1 482 ? -10.878 -20.943 -6.260 1.00 70.38 482 SER A C 1
ATOM 3767 O O . SER A 1 482 ? -10.822 -21.507 -7.351 1.00 70.38 482 SER A O 1
ATOM 3769 N N . LYS A 1 483 ? -11.752 -21.270 -5.303 1.00 78.94 483 LYS A N 1
ATOM 3770 C CA . LYS A 1 483 ? -12.886 -22.183 -5.511 1.00 78.94 483 LYS A CA 1
ATOM 3771 C C . LYS A 1 483 ? -14.081 -21.490 -6.170 1.00 78.94 483 LYS A C 1
ATOM 3773 O O . LYS A 1 483 ? -15.063 -22.154 -6.476 1.00 78.94 483 LYS A O 1
ATOM 3778 N N . ALA A 1 484 ? -14.022 -20.166 -6.322 1.00 83.25 484 ALA A N 1
ATOM 3779 C CA . ALA A 1 484 ? -15.099 -19.407 -6.926 1.00 83.25 484 ALA A CA 1
ATOM 3780 C C . ALA A 1 484 ? -15.156 -19.715 -8.424 1.00 83.25 484 ALA A C 1
ATOM 3782 O O . ALA A 1 484 ? -14.136 -19.667 -9.115 1.00 83.25 484 ALA A O 1
ATOM 3783 N N . THR A 1 485 ? -16.362 -20.002 -8.885 1.00 89.56 485 THR A N 1
ATOM 3784 C CA . THR A 1 485 ? -16.699 -20.282 -10.276 1.00 89.56 485 THR A CA 1
ATOM 3785 C C . THR A 1 485 ? -17.365 -19.061 -10.891 1.00 89.56 485 THR A C 1
ATOM 3787 O O . THR A 1 485 ? -17.996 -18.250 -10.208 1.00 89.56 485 THR A O 1
ATOM 3790 N N . THR A 1 486 ? -17.215 -18.923 -12.193 1.00 91.00 486 THR A N 1
ATOM 3791 C CA . THR A 1 486 ? -17.839 -17.916 -13.037 1.00 91.00 486 THR A CA 1
ATOM 3792 C C . THR A 1 486 ? -19.330 -18.200 -13.117 1.00 91.00 486 THR A C 1
ATOM 3794 O O . THR A 1 486 ? -19.746 -19.293 -13.494 1.00 91.00 486 THR A O 1
ATOM 3797 N N . VAL A 1 487 ? -20.131 -17.205 -12.745 1.00 90.31 487 VAL A N 1
ATOM 3798 C CA . VAL A 1 487 ? -21.597 -17.261 -12.799 1.00 90.31 487 VAL A CA 1
ATOM 3799 C C . VAL A 1 487 ? -22.094 -16.499 -14.021 1.00 90.31 487 VAL A C 1
ATOM 3801 O O . VAL A 1 487 ? -22.882 -17.031 -14.803 1.00 90.31 487 VAL A O 1
ATOM 3804 N N . ALA A 1 488 ? -21.609 -15.266 -14.204 1.00 90.88 488 ALA A N 1
ATOM 3805 C CA . ALA A 1 488 ? -21.999 -14.418 -15.322 1.00 90.88 488 ALA A CA 1
ATOM 3806 C C . ALA A 1 488 ? -20.813 -13.651 -15.920 1.00 90.88 488 ALA A C 1
ATOM 3808 O O . ALA A 1 488 ? -19.948 -13.162 -15.192 1.00 90.88 488 ALA A O 1
ATOM 3809 N N . VAL A 1 489 ? -20.805 -13.513 -17.243 1.00 91.94 489 VAL A N 1
ATOM 3810 C CA . VAL A 1 489 ? -19.849 -12.726 -18.030 1.00 91.94 489 VAL A CA 1
ATOM 3811 C C . VAL A 1 489 ? -20.608 -11.589 -18.707 1.00 91.94 489 VAL A C 1
ATOM 3813 O O . VAL A 1 489 ? -21.606 -11.845 -19.378 1.00 91.94 489 VAL A O 1
ATOM 3816 N N . TYR A 1 490 ? -20.150 -10.346 -18.543 1.00 89.56 490 TYR A N 1
ATOM 3817 C CA . TYR A 1 490 ? -20.778 -9.182 -19.179 1.00 89.56 490 TYR A CA 1
ATOM 3818 C C . TYR A 1 490 ? -20.107 -8.878 -20.514 1.00 89.56 490 TYR A C 1
ATOM 3820 O O . TYR A 1 490 ? -18.909 -8.591 -20.561 1.00 89.56 490 TYR A O 1
ATOM 3828 N N . VAL A 1 491 ? -20.887 -8.952 -21.590 1.00 88.56 491 VAL A N 1
ATOM 3829 C CA . VAL A 1 491 ? -20.410 -8.901 -22.973 1.00 88.56 491 VAL A CA 1
ATOM 3830 C C . VAL A 1 491 ? -20.798 -7.583 -23.625 1.00 88.56 491 VAL A C 1
ATOM 3832 O O . VAL A 1 491 ? -21.962 -7.186 -23.625 1.00 88.56 491 VAL A O 1
ATOM 3835 N N . ASN A 1 492 ? -19.806 -6.908 -24.201 1.00 87.38 492 ASN A N 1
ATOM 3836 C CA . ASN A 1 492 ? -20.021 -5.743 -25.046 1.00 87.38 492 ASN A CA 1
ATOM 3837 C C . ASN A 1 492 ? -20.349 -6.190 -26.479 1.00 87.38 492 ASN A C 1
ATOM 3839 O O . ASN A 1 492 ? -19.437 -6.346 -27.291 1.00 87.38 492 ASN A O 1
ATOM 3843 N N . ASP A 1 493 ? -21.632 -6.389 -26.783 1.00 82.94 493 ASP A N 1
ATOM 3844 C CA . ASP A 1 493 ? -22.077 -6.881 -28.098 1.00 82.94 493 ASP A CA 1
ATOM 3845 C C . ASP A 1 493 ? -21.839 -5.869 -29.231 1.00 82.94 493 ASP A C 1
ATOM 3847 O O . ASP A 1 493 ? -21.642 -6.252 -30.383 1.00 82.94 493 ASP A O 1
ATOM 3851 N N . ALA A 1 494 ? -21.746 -4.574 -28.912 1.00 82.81 494 ALA A N 1
ATOM 3852 C CA . ALA A 1 494 ? -21.392 -3.537 -29.884 1.00 82.81 494 ALA A CA 1
ATOM 3853 C C . ALA A 1 494 ? -19.933 -3.642 -30.385 1.00 82.81 494 ALA A C 1
ATOM 3855 O O . ALA A 1 494 ? -19.573 -3.022 -31.388 1.00 82.81 494 ALA A O 1
ATOM 3856 N N . CYS A 1 495 ? -19.089 -4.420 -29.700 1.00 85.69 495 CYS A N 1
ATOM 3857 C CA . CYS A 1 495 ? -17.700 -4.692 -30.049 1.00 85.69 495 CYS A CA 1
ATOM 3858 C C . CYS A 1 495 ? -17.585 -6.082 -30.709 1.00 85.69 495 CYS A C 1
ATOM 3860 O O . CYS A 1 495 ? -17.531 -7.072 -29.988 1.00 85.69 495 CYS A O 1
ATOM 3862 N N . PRO A 1 496 ? -17.455 -6.220 -32.043 1.00 85.94 496 PRO A N 1
ATOM 3863 C CA . PRO A 1 496 ? -17.346 -7.502 -32.743 1.00 85.94 496 PRO A CA 1
ATOM 3864 C C . PRO A 1 496 ? -16.167 -8.362 -32.297 1.00 85.94 496 PRO A C 1
ATOM 3866 O O . PRO A 1 496 ? -16.288 -9.579 -32.291 1.00 85.94 496 PRO A O 1
ATOM 3869 N N . VAL A 1 497 ? -15.044 -7.756 -31.889 1.00 87.38 497 VAL A N 1
ATOM 3870 C CA . VAL A 1 497 ? -13.914 -8.513 -31.320 1.00 87.38 497 VAL A CA 1
ATOM 3871 C C . VAL A 1 497 ? -14.310 -9.126 -29.977 1.00 87.38 497 VAL A C 1
ATOM 3873 O O . VAL A 1 497 ? -14.058 -10.301 -29.728 1.00 87.38 497 VAL A O 1
ATOM 3876 N N . CYS A 1 498 ? -14.962 -8.337 -29.124 1.00 87.44 498 CYS A N 1
ATOM 3877 C CA . CYS A 1 498 ? -15.432 -8.775 -27.818 1.00 87.44 498 CYS A CA 1
ATOM 3878 C C . CYS A 1 498 ? -16.527 -9.843 -27.969 1.00 87.44 498 CYS A C 1
ATOM 3880 O O . CYS A 1 498 ? -16.455 -10.882 -27.324 1.00 87.44 498 CYS A O 1
ATOM 3882 N N . HIS A 1 499 ? -17.493 -9.608 -28.856 1.00 88.00 499 HIS A N 1
ATOM 3883 C CA . HIS A 1 499 ? -18.588 -10.515 -29.185 1.00 88.00 499 HIS A CA 1
ATOM 3884 C C . HIS A 1 499 ? -18.069 -11.853 -29.724 1.00 88.00 499 HIS A C 1
ATOM 3886 O O . HIS A 1 499 ? -18.379 -12.894 -29.156 1.00 88.00 499 HIS A O 1
ATOM 3892 N N . ALA A 1 500 ? -17.208 -11.842 -30.749 1.00 90.44 500 ALA A N 1
ATOM 3893 C CA . ALA A 1 500 ? -16.657 -13.065 -31.337 1.00 90.44 500 ALA A CA 1
ATOM 3894 C C . ALA A 1 500 ? -15.863 -13.903 -30.320 1.00 90.44 500 ALA A C 1
ATOM 3896 O O . ALA A 1 500 ? -15.992 -15.127 -30.278 1.00 90.44 500 ALA A O 1
ATOM 3897 N N . GLU A 1 501 ? -15.067 -13.253 -29.468 1.00 91.44 501 GLU A N 1
ATOM 3898 C CA . GLU A 1 501 ? -14.316 -13.947 -28.420 1.00 91.44 501 GLU A CA 1
ATOM 3899 C C . GLU A 1 501 ? -15.242 -14.532 -27.337 1.00 91.44 501 GLU A C 1
ATOM 3901 O O . GLU A 1 501 ? -15.036 -15.660 -26.887 1.00 91.44 501 GLU A O 1
ATOM 3906 N N . MET A 1 502 ? -16.286 -13.803 -26.927 1.00 93.19 502 MET A N 1
ATOM 3907 C CA . MET A 1 502 ? -17.252 -14.302 -25.942 1.00 93.19 502 MET A CA 1
ATOM 3908 C C . MET A 1 502 ? -18.141 -15.416 -26.506 1.00 93.19 502 MET A C 1
ATOM 3910 O O . MET A 1 502 ? -18.451 -16.353 -25.774 1.00 93.19 502 MET A O 1
ATOM 3914 N N . ASP A 1 503 ? -18.486 -15.388 -27.794 1.00 92.12 503 ASP A N 1
ATOM 3915 C CA . ASP A 1 503 ? -19.207 -16.478 -28.464 1.00 92.12 503 ASP A CA 1
ATOM 3916 C C . ASP A 1 503 ? -18.389 -17.764 -28.514 1.00 92.12 503 ASP A C 1
ATOM 3918 O O . ASP A 1 503 ? -18.919 -18.851 -28.273 1.00 92.12 503 ASP A O 1
ATOM 3922 N N . ARG A 1 504 ? -17.076 -17.650 -28.738 1.00 93.12 504 ARG A N 1
ATOM 3923 C CA . ARG A 1 504 ? -16.163 -18.791 -28.638 1.00 93.12 504 ARG A CA 1
ATOM 3924 C C . ARG A 1 504 ? -16.211 -19.413 -27.241 1.00 93.12 504 ARG A C 1
ATOM 3926 O O . ARG A 1 504 ? -16.325 -20.630 -27.119 1.00 93.12 504 ARG A O 1
ATOM 3933 N N . TYR A 1 505 ? -16.173 -18.597 -26.185 1.00 94.00 505 TYR A N 1
ATOM 3934 C CA . TYR A 1 505 ? -16.303 -19.091 -24.808 1.00 94.00 505 TYR A CA 1
ATOM 3935 C C . TYR A 1 505 ? -17.697 -19.628 -24.483 1.00 94.00 505 TYR A C 1
ATOM 3937 O O . TYR A 1 505 ? -17.809 -20.582 -23.715 1.00 94.00 505 TYR A O 1
ATOM 3945 N N . ARG A 1 506 ? -18.752 -19.069 -25.081 1.00 93.88 506 ARG A N 1
ATOM 3946 C CA . ARG A 1 506 ? -20.123 -19.572 -24.959 1.00 93.88 506 ARG A CA 1
ATOM 3947 C C . ARG A 1 506 ? -20.246 -20.976 -25.551 1.00 93.88 506 ARG A C 1
ATOM 3949 O O . ARG A 1 506 ? -20.756 -21.866 -24.873 1.00 93.88 506 ARG A O 1
ATOM 3956 N N . ALA A 1 507 ? -19.739 -21.188 -26.765 1.00 92.94 507 ALA A N 1
ATOM 3957 C CA . ALA A 1 507 ? -19.729 -22.497 -27.417 1.00 92.94 507 ALA A CA 1
ATOM 3958 C C . ALA A 1 507 ? -18.918 -23.526 -26.609 1.00 92.94 507 ALA A C 1
ATOM 3960 O O . ALA A 1 507 ? -19.369 -24.650 -26.392 1.00 92.94 507 ALA A O 1
ATOM 3961 N N . GLU A 1 508 ? -17.756 -23.120 -26.091 1.00 92.88 508 GLU A N 1
ATOM 3962 C CA . GLU A 1 508 ? -16.913 -23.963 -25.238 1.00 92.88 508 GLU A CA 1
ATOM 3963 C C . GLU A 1 508 ? -17.614 -24.346 -23.922 1.00 92.88 508 GLU A C 1
ATOM 3965 O O . GLU A 1 508 ? -17.653 -25.515 -23.545 1.00 92.88 508 GLU A O 1
ATOM 3970 N N . SER A 1 509 ? -18.255 -23.378 -23.259 1.00 93.31 509 SER A N 1
ATOM 3971 C CA . SER A 1 509 ? -19.042 -23.606 -22.040 1.00 93.31 509 SER A CA 1
ATOM 3972 C C . SER A 1 509 ? -20.180 -24.602 -22.268 1.00 93.31 509 SER A C 1
ATOM 3974 O O . SER A 1 509 ? -20.436 -25.440 -21.406 1.00 93.31 509 SER A O 1
ATOM 3976 N N . GLN A 1 510 ? -20.860 -24.528 -23.416 1.00 92.31 510 GLN A N 1
ATOM 3977 C CA . GLN A 1 510 ? -21.920 -25.469 -23.784 1.00 92.31 510 GLN A CA 1
ATOM 3978 C C . GLN A 1 510 ? -21.361 -26.874 -24.028 1.00 92.31 510 GLN A C 1
ATOM 3980 O O . GLN A 1 510 ? -21.878 -27.839 -23.468 1.00 92.31 510 GLN A O 1
ATOM 3985 N N . ARG A 1 511 ? -20.266 -26.986 -24.793 1.00 92.69 511 ARG A N 1
ATOM 3986 C CA . ARG A 1 511 ? -19.572 -28.256 -25.063 1.00 92.69 511 ARG A CA 1
ATOM 3987 C C . ARG A 1 511 ? -19.137 -28.959 -23.775 1.00 92.69 511 ARG A C 1
ATOM 3989 O O . ARG A 1 511 ? -19.285 -30.170 -23.634 1.00 92.69 511 ARG A O 1
ATOM 3996 N N . GLU A 1 512 ? -18.623 -28.194 -22.820 1.00 91.00 512 GLU A N 1
ATOM 3997 C CA . GLU A 1 512 ? -18.109 -28.702 -21.547 1.00 91.00 512 GLU A CA 1
ATOM 3998 C C . GLU A 1 512 ? -19.167 -28.749 -20.425 1.00 91.00 512 GLU A C 1
ATOM 4000 O O . GLU A 1 512 ? -18.821 -29.014 -19.271 1.00 91.00 512 GLU A O 1
ATOM 4005 N N . HIS A 1 513 ? -20.449 -28.517 -20.746 1.00 91.31 513 HIS A N 1
ATOM 4006 C CA . HIS A 1 513 ? -21.584 -28.554 -19.812 1.00 91.31 513 HIS A CA 1
ATOM 4007 C C . HIS A 1 513 ? -21.389 -27.652 -18.577 1.00 91.31 513 HIS A C 1
ATOM 4009 O O . HIS A 1 513 ? -21.679 -28.026 -17.437 1.00 91.31 513 HIS A O 1
ATOM 4015 N N . ARG A 1 514 ? -20.865 -26.443 -18.795 1.00 88.56 514 ARG A N 1
ATOM 4016 C CA . ARG A 1 514 ? -20.671 -25.417 -17.765 1.00 88.56 514 ARG A CA 1
ATOM 4017 C C . ARG A 1 514 ? -21.827 -24.426 -17.762 1.00 88.56 514 ARG A C 1
ATOM 4019 O O . ARG A 1 514 ? -22.236 -23.914 -18.802 1.00 88.56 514 ARG A O 1
ATOM 4026 N N . SER A 1 515 ? -22.316 -24.109 -16.567 1.00 87.75 515 SER A N 1
ATOM 4027 C CA . SER A 1 515 ? -23.401 -23.154 -16.335 1.00 87.75 515 SER A CA 1
ATOM 4028 C C . SER A 1 515 ? -22.875 -21.714 -16.242 1.00 87.75 515 SER A C 1
ATOM 4030 O O . SER A 1 515 ? -22.997 -21.077 -15.195 1.00 87.75 515 SER A O 1
ATOM 4032 N N . ILE A 1 516 ? -22.244 -21.214 -17.309 1.00 91.44 516 ILE A N 1
ATOM 4033 C CA . ILE A 1 516 ? -21.810 -19.813 -17.405 1.00 91.44 516 ILE A CA 1
ATOM 4034 C C . ILE A 1 516 ? -22.859 -19.024 -18.185 1.00 91.44 516 ILE A C 1
ATOM 4036 O O . ILE A 1 516 ? -23.180 -19.351 -19.327 1.00 91.44 516 ILE A O 1
ATOM 4040 N N . THR A 1 517 ? -23.372 -17.955 -17.579 1.00 91.50 517 THR A N 1
ATOM 4041 C CA . THR A 1 517 ? -24.308 -17.047 -18.250 1.00 91.50 517 THR A CA 1
ATOM 4042 C C . THR A 1 517 ? -23.532 -15.932 -18.945 1.00 91.50 517 THR A C 1
ATOM 4044 O O . THR A 1 517 ? -22.705 -15.274 -18.326 1.00 91.50 517 THR A O 1
ATOM 4047 N N . PHE A 1 518 ? -23.801 -15.681 -20.222 1.00 90.94 518 PHE A N 1
ATOM 4048 C CA . PHE A 1 518 ? -23.204 -14.566 -20.961 1.00 90.94 518 PHE A CA 1
ATOM 4049 C C . PHE A 1 518 ? -24.280 -13.515 -21.214 1.00 90.94 518 PHE A C 1
ATOM 4051 O O . PHE A 1 518 ? -25.212 -13.752 -21.989 1.00 90.94 518 PHE A O 1
ATOM 4058 N N . CYS A 1 519 ? -24.153 -12.382 -20.530 1.00 88.56 519 CYS A N 1
ATOM 4059 C CA . CYS A 1 519 ? -25.141 -11.315 -20.493 1.00 88.56 519 CYS A CA 1
ATOM 4060 C C . CYS A 1 519 ? -24.685 -10.143 -21.360 1.00 88.56 519 CYS A C 1
ATOM 4062 O O . CYS A 1 519 ? -23.602 -9.603 -21.129 1.00 88.56 519 CYS A O 1
ATOM 4064 N N . SER A 1 520 ? -25.530 -9.703 -22.292 1.00 86.81 520 SER A N 1
ATOM 4065 C CA . SER A 1 520 ? -25.312 -8.431 -22.984 1.00 86.81 520 SER A CA 1
ATOM 4066 C C . SER A 1 520 ? -25.318 -7.278 -21.986 1.00 86.81 520 SER A C 1
ATOM 4068 O O . SER A 1 520 ? -26.171 -7.223 -21.094 1.00 86.81 520 SER A O 1
ATOM 4070 N N . ILE A 1 521 ? -24.403 -6.328 -22.153 1.00 84.31 521 ILE A N 1
ATOM 4071 C CA . ILE A 1 521 ? -24.388 -5.096 -21.355 1.00 84.31 521 ILE A CA 1
ATOM 4072 C C . ILE A 1 521 ? -25.578 -4.177 -21.672 1.00 84.31 521 ILE A C 1
ATOM 4074 O O . ILE A 1 521 ? -25.946 -3.368 -20.819 1.00 84.31 521 ILE A O 1
ATOM 4078 N N . ASP A 1 522 ? -26.195 -4.312 -22.852 1.00 77.06 522 ASP A N 1
ATOM 4079 C CA . ASP A 1 522 ? -27.286 -3.439 -23.303 1.00 77.06 522 ASP A CA 1
ATOM 4080 C C . ASP A 1 522 ? -28.620 -3.765 -22.612 1.00 77.06 522 ASP A C 1
ATOM 4082 O O . ASP A 1 522 ? -29.445 -2.876 -22.408 1.00 77.06 522 ASP A O 1
ATOM 4086 N N . PHE A 1 523 ? -28.804 -5.006 -22.147 1.00 67.88 523 PHE A N 1
ATOM 4087 C CA . PHE A 1 523 ? -29.957 -5.399 -21.322 1.00 67.88 523 PHE A CA 1
ATOM 4088 C C . PHE A 1 523 ? -29.780 -5.059 -19.829 1.00 67.88 523 PHE A C 1
ATOM 4090 O O . PHE A 1 523 ? -30.676 -5.312 -19.023 1.00 67.88 523 PHE A O 1
ATOM 4097 N N . GLY A 1 524 ? -28.648 -4.442 -19.465 1.00 61.97 524 GLY A N 1
ATOM 4098 C CA . GLY A 1 524 ? -28.327 -4.007 -18.109 1.00 61.97 524 GLY A CA 1
ATOM 4099 C C . GLY A 1 524 ? -27.912 -5.146 -17.169 1.00 61.97 524 GLY A C 1
ATOM 4100 O O . GLY A 1 524 ? -28.367 -6.281 -17.264 1.00 61.97 524 GLY A O 1
ATOM 4101 N N . PHE A 1 525 ? -27.035 -4.839 -16.208 1.00 69.06 525 PHE A N 1
ATOM 4102 C CA . PHE A 1 525 ? -26.715 -5.746 -15.099 1.00 69.06 525 PHE A CA 1
ATOM 4103 C C . PHE A 1 525 ? -27.584 -5.402 -13.878 1.00 69.06 525 PHE A C 1
ATOM 4105 O O . PHE A 1 525 ? -27.443 -4.297 -13.332 1.00 69.06 525 PHE A O 1
ATOM 4112 N N . PRO A 1 526 ? -28.410 -6.338 -13.373 1.00 63.72 526 PRO A N 1
ATOM 4113 C CA . PRO A 1 526 ? -29.086 -6.167 -12.094 1.00 63.72 526 PRO A CA 1
ATOM 4114 C C . PRO A 1 526 ? -28.050 -6.045 -10.965 1.00 63.72 526 PRO A C 1
ATOM 4116 O O . PRO A 1 526 ? -27.460 -7.031 -10.533 1.00 63.72 526 PRO A O 1
ATOM 4119 N N . GLY A 1 527 ? -27.802 -4.821 -10.490 1.00 73.62 527 GLY A N 1
ATOM 4120 C CA . GLY A 1 527 ? -26.873 -4.548 -9.386 1.00 73.62 527 GLY A CA 1
ATOM 4121 C C . GLY A 1 527 ? -25.585 -3.805 -9.751 1.00 73.62 527 GLY A C 1
ATOM 4122 O O . GLY A 1 527 ? -24.814 -3.513 -8.841 1.00 73.62 527 GLY A O 1
ATOM 4123 N N . LEU A 1 528 ? -25.370 -3.423 -11.018 1.00 78.12 528 LEU A N 1
ATOM 4124 C CA . LEU A 1 528 ? -24.263 -2.545 -11.460 1.00 78.12 528 LEU A CA 1
ATOM 4125 C C . LEU A 1 528 ? -24.110 -1.287 -10.569 1.00 78.12 528 LEU A C 1
ATOM 4127 O O . LEU A 1 528 ? -23.002 -1.036 -10.086 1.00 78.12 528 LEU A O 1
ATOM 4131 N N . PRO A 1 529 ? -25.203 -0.551 -10.252 1.00 82.88 529 PRO A N 1
ATOM 4132 C CA . PRO A 1 529 ? -25.125 0.628 -9.389 1.00 82.88 529 PRO A CA 1
ATOM 4133 C C . PRO A 1 529 ? -24.619 0.334 -7.972 1.00 82.88 529 PRO A C 1
ATOM 4135 O O . PRO A 1 529 ? -23.989 1.193 -7.361 1.00 82.88 529 PRO A O 1
ATOM 4138 N N . ALA A 1 530 ? -24.825 -0.884 -7.452 1.00 87.31 530 ALA A N 1
ATOM 4139 C CA . ALA A 1 530 ? -24.300 -1.276 -6.142 1.00 87.31 530 ALA A CA 1
ATOM 4140 C C . ALA A 1 530 ? -22.763 -1.353 -6.132 1.00 87.31 530 ALA A C 1
ATOM 4142 O O . ALA A 1 530 ? -22.158 -1.255 -5.071 1.00 87.31 530 ALA A O 1
ATOM 4143 N N . TYR A 1 531 ? -22.128 -1.489 -7.299 1.00 88.94 531 TYR A N 1
ATOM 4144 C CA . TYR A 1 531 ? -20.674 -1.422 -7.474 1.00 88.94 531 TYR A CA 1
ATOM 4145 C C . TYR A 1 531 ? -20.177 -0.025 -7.870 1.00 88.94 531 TYR A C 1
ATOM 4147 O O . TYR A 1 531 ? -19.003 0.138 -8.188 1.00 88.94 531 TYR A O 1
ATOM 4155 N N . GLY A 1 532 ? -21.062 0.980 -7.917 1.00 88.62 532 GLY A N 1
ATOM 4156 C CA . GLY A 1 532 ? -20.707 2.328 -8.366 1.00 88.62 532 GLY A CA 1
ATOM 4157 C C . GLY A 1 532 ? -20.364 2.425 -9.858 1.00 88.62 532 GLY A C 1
ATOM 4158 O O . GLY A 1 532 ? -19.956 3.486 -10.325 1.00 88.62 532 GLY A O 1
ATOM 4159 N N . LEU A 1 533 ? -20.520 1.328 -10.602 1.00 89.62 533 LEU A N 1
ATOM 4160 C CA . LEU A 1 533 ? -20.179 1.216 -12.014 1.00 89.62 533 LEU A CA 1
ATOM 4161 C C . LEU A 1 533 ? -21.356 1.660 -12.893 1.00 89.62 533 LEU A C 1
ATOM 4163 O O . LEU A 1 533 ? -22.527 1.459 -12.557 1.00 89.62 533 LEU A O 1
ATOM 4167 N N . LYS A 1 534 ? -21.033 2.228 -14.054 1.00 87.12 534 LYS A N 1
ATOM 4168 C CA . LYS A 1 534 ? -21.973 2.621 -15.112 1.00 87.12 534 LYS A CA 1
ATOM 4169 C C . LYS A 1 534 ? -21.863 1.671 -16.308 1.00 87.12 534 LYS A C 1
ATOM 4171 O O . LYS A 1 534 ? -20.878 0.953 -16.457 1.00 87.12 534 LYS A O 1
ATOM 4176 N N . ALA A 1 535 ? -22.847 1.708 -17.207 1.00 80.62 535 ALA A N 1
ATOM 4177 C CA . ALA A 1 535 ? -22.815 0.917 -18.443 1.00 80.62 535 ALA A CA 1
ATOM 4178 C C . ALA A 1 535 ? -21.559 1.199 -19.292 1.00 80.62 535 ALA A C 1
ATOM 4180 O O . ALA A 1 535 ? -20.957 0.278 -19.836 1.00 80.62 535 ALA A O 1
ATOM 4181 N N . ASP A 1 536 ? -21.103 2.455 -19.336 1.00 83.25 536 ASP A N 1
ATOM 4182 C CA . ASP A 1 536 ? -19.873 2.826 -20.045 1.00 83.25 536 ASP A CA 1
ATOM 4183 C C . ASP A 1 536 ? -18.608 2.197 -19.449 1.00 83.25 536 ASP A C 1
ATOM 4185 O O . ASP A 1 536 ? -17.655 1.948 -20.187 1.00 83.25 536 ASP A O 1
ATOM 4189 N N . ASP A 1 537 ? -18.588 1.884 -18.150 1.00 86.19 537 ASP A N 1
ATOM 4190 C CA . ASP A 1 537 ? -17.453 1.184 -17.542 1.00 86.19 537 ASP A CA 1
ATOM 4191 C C . ASP A 1 537 ? -17.371 -0.261 -18.063 1.00 86.19 537 ASP A C 1
ATOM 4193 O O . ASP A 1 537 ? -16.282 -0.736 -18.393 1.00 86.19 537 ASP A O 1
ATOM 4197 N N . LEU A 1 538 ? -18.522 -0.928 -18.242 1.00 82.69 538 LEU A N 1
ATOM 4198 C CA . LEU A 1 538 ? -18.606 -2.270 -18.840 1.00 82.69 538 LEU A CA 1
ATOM 4199 C C . LEU A 1 538 ? -18.189 -2.293 -20.320 1.00 82.69 538 LEU A C 1
ATOM 4201 O O . LEU A 1 538 ? -17.751 -3.325 -20.822 1.00 82.69 538 LEU A O 1
ATOM 4205 N N . ARG A 1 539 ? -18.294 -1.165 -21.034 1.00 83.62 539 ARG A N 1
ATOM 4206 C CA . ARG A 1 539 ? -17.836 -1.056 -22.433 1.00 83.62 539 ARG A CA 1
ATOM 4207 C C . ARG A 1 539 ? -16.316 -1.003 -22.555 1.00 83.62 539 ARG A C 1
ATOM 4209 O O . ARG A 1 539 ? -15.776 -1.434 -23.573 1.00 83.62 539 ARG A O 1
ATOM 4216 N N . ARG A 1 540 ? -15.639 -0.473 -21.532 1.00 83.12 540 ARG A N 1
ATOM 4217 C CA . ARG A 1 540 ? -14.183 -0.243 -21.518 1.00 83.12 540 ARG A CA 1
ATOM 4218 C C . ARG A 1 540 ? -13.389 -1.432 -20.996 1.00 83.12 540 ARG A C 1
ATOM 4220 O O . ARG A 1 540 ? -12.191 -1.524 -21.252 1.00 83.12 540 ARG A O 1
ATOM 4227 N N . ARG A 1 541 ? -14.023 -2.319 -20.226 1.00 89.25 541 ARG A N 1
ATOM 4228 C CA . ARG A 1 541 ? -13.348 -3.426 -19.543 1.00 89.25 541 ARG A CA 1
ATOM 4229 C C . ARG A 1 541 ? -14.283 -4.618 -19.381 1.00 89.25 541 ARG A C 1
ATOM 4231 O O . ARG A 1 541 ? -15.465 -4.451 -19.124 1.00 89.25 541 ARG A O 1
ATOM 4238 N N . LEU A 1 542 ? -13.724 -5.824 -19.472 1.00 91.25 542 LEU A N 1
ATOM 4239 C CA . LEU A 1 542 ? -14.451 -7.064 -19.200 1.00 91.25 542 LEU A CA 1
ATOM 4240 C C . LEU A 1 542 ? -14.747 -7.190 -17.703 1.00 91.25 542 LEU A C 1
ATOM 4242 O O . LEU A 1 542 ? -13.839 -7.016 -16.889 1.00 91.25 542 LEU A O 1
ATOM 4246 N N . PHE A 1 543 ? -15.971 -7.577 -17.350 1.00 92.31 543 PHE A N 1
ATOM 4247 C CA . PHE A 1 543 ? -16.347 -7.907 -15.977 1.00 92.31 543 PHE A CA 1
ATOM 4248 C C . PHE A 1 543 ? -16.962 -9.302 -15.894 1.00 92.31 543 PHE A C 1
ATOM 4250 O O . PHE A 1 543 ? -17.677 -9.737 -16.797 1.00 92.31 543 PHE A O 1
ATOM 4257 N N . VAL A 1 544 ? -16.687 -9.992 -14.788 1.00 92.50 544 VAL A N 1
ATOM 4258 C CA . VAL A 1 544 ? -17.192 -11.339 -14.503 1.00 92.50 544 VAL A CA 1
ATOM 4259 C C . VAL A 1 544 ? -17.697 -11.410 -13.070 1.00 92.50 544 VAL A C 1
ATOM 4261 O O . VAL A 1 544 ? -16.978 -11.055 -12.136 1.00 92.50 544 VAL A O 1
ATOM 4264 N N . TYR A 1 545 ? -18.925 -11.887 -12.896 1.00 91.25 545 TYR A N 1
ATOM 4265 C CA . TYR A 1 545 ? -19.513 -12.172 -11.594 1.00 91.25 545 TYR A CA 1
ATOM 4266 C C . TYR A 1 545 ? -19.205 -13.611 -11.179 1.00 91.25 545 TYR A C 1
ATOM 4268 O O . TYR A 1 545 ? -19.464 -14.551 -11.937 1.00 91.25 545 TYR A O 1
ATOM 4276 N N . THR A 1 546 ? -18.649 -13.787 -9.982 1.00 91.50 546 THR A N 1
ATOM 4277 C CA . THR A 1 546 ? -18.240 -15.091 -9.447 1.00 91.50 546 THR A CA 1
ATOM 4278 C C . THR A 1 546 ? -19.123 -15.546 -8.284 1.00 91.50 546 THR A C 1
ATOM 4280 O O . THR A 1 546 ? -19.764 -14.740 -7.611 1.00 91.50 546 THR A O 1
ATOM 4283 N N . SER A 1 547 ? -19.152 -16.855 -8.018 1.00 90.50 547 SER A N 1
ATOM 4284 C CA . SER A 1 547 ? -20.025 -17.481 -7.011 1.00 90.50 547 SER A CA 1
ATOM 4285 C C . SER A 1 547 ? -19.725 -17.087 -5.558 1.00 90.50 547 SER A C 1
ATOM 4287 O O . SER A 1 547 ? -20.558 -17.298 -4.683 1.00 90.50 547 SER A O 1
ATOM 4289 N N . ASP A 1 548 ? -18.583 -16.445 -5.295 1.00 87.94 548 ASP A N 1
ATOM 4290 C CA . ASP A 1 548 ? -18.260 -15.797 -4.014 1.00 87.94 548 ASP A CA 1
ATOM 4291 C C . ASP A 1 548 ? -18.885 -14.393 -3.864 1.00 87.94 548 ASP A C 1
ATOM 4293 O O . ASP A 1 548 ? -18.553 -13.657 -2.935 1.00 87.94 548 ASP A O 1
ATOM 4297 N N . GLY A 1 549 ? -19.767 -13.998 -4.788 1.00 86.50 549 GLY A N 1
ATOM 4298 C CA . GLY A 1 549 ? -20.483 -12.724 -4.771 1.00 86.50 549 GLY A CA 1
ATOM 4299 C C . GLY A 1 549 ? -19.644 -11.521 -5.205 1.00 86.50 549 GLY A C 1
ATOM 4300 O O . GLY A 1 549 ? -20.073 -10.375 -5.028 1.00 86.50 549 GLY A O 1
ATOM 4301 N N . ARG A 1 550 ? -18.448 -11.754 -5.757 1.00 88.38 550 ARG A N 1
ATOM 4302 C CA . ARG A 1 550 ? -17.526 -10.699 -6.184 1.00 88.38 550 ARG A CA 1
ATOM 4303 C C . ARG A 1 550 ? -17.607 -10.452 -7.686 1.00 88.38 550 ARG A C 1
ATOM 4305 O O . ARG A 1 550 ? -17.882 -11.350 -8.475 1.00 88.38 550 ARG A O 1
ATOM 4312 N N . LEU A 1 551 ? -17.326 -9.210 -8.066 1.00 91.19 551 LEU A N 1
ATOM 4313 C CA . LEU A 1 551 ? -17.167 -8.808 -9.456 1.00 91.19 551 LEU A CA 1
ATOM 4314 C C . LEU A 1 551 ? -15.665 -8.695 -9.747 1.00 91.19 551 LEU A C 1
ATOM 4316 O O . LEU A 1 551 ? -14.949 -7.963 -9.067 1.00 91.19 551 LEU A O 1
ATOM 4320 N N . ARG A 1 552 ? -15.171 -9.464 -10.714 1.00 92.31 552 ARG A N 1
ATOM 4321 C CA . ARG A 1 552 ? -13.789 -9.413 -11.216 1.00 92.31 552 ARG A CA 1
ATOM 4322 C C . ARG A 1 552 ? -13.741 -8.552 -12.465 1.00 92.31 552 ARG A C 1
ATOM 4324 O O . ARG A 1 552 ? -14.730 -8.508 -13.194 1.00 92.31 552 ARG A O 1
ATOM 4331 N N . SER A 1 553 ? -12.599 -7.926 -12.751 1.00 92.56 553 SER A N 1
ATOM 4332 C CA . SER A 1 553 ? -12.450 -7.112 -13.959 1.00 92.56 553 SER A CA 1
ATOM 4333 C C . SER A 1 553 ? -11.125 -7.332 -14.700 1.00 92.56 553 SER A C 1
ATOM 4335 O O . SER A 1 553 ? -10.091 -7.656 -14.113 1.00 92.56 553 SER A O 1
ATOM 4337 N N . GLY A 1 554 ? -11.168 -7.158 -16.022 1.00 91.62 554 GLY A N 1
ATOM 4338 C CA . GLY A 1 554 ? -10.057 -7.320 -16.964 1.00 91.62 554 GLY A CA 1
ATOM 4339 C C . GLY A 1 554 ? -9.391 -8.686 -16.905 1.00 91.62 554 GLY A C 1
ATOM 4340 O O . GLY A 1 554 ? -10.063 -9.703 -17.045 1.00 91.62 554 GLY A O 1
ATOM 4341 N N . MET A 1 555 ? -8.074 -8.734 -16.710 1.00 89.94 555 MET A N 1
ATOM 4342 C CA . MET A 1 555 ? -7.338 -10.002 -16.727 1.00 89.94 555 MET A CA 1
ATOM 4343 C C . MET A 1 555 ? -7.777 -10.963 -15.613 1.00 89.94 555 MET A C 1
ATOM 4345 O O . MET A 1 555 ? -7.903 -12.161 -15.853 1.00 89.94 555 MET A O 1
ATOM 4349 N N . ASP A 1 556 ? -8.106 -10.472 -14.414 1.00 89.75 556 ASP A N 1
ATOM 4350 C CA . ASP A 1 556 ? -8.644 -11.333 -13.352 1.00 89.75 556 ASP A CA 1
ATOM 4351 C C . ASP A 1 556 ? -10.032 -11.904 -13.715 1.00 89.75 556 ASP A C 1
ATOM 4353 O O . ASP A 1 556 ? -10.355 -13.021 -13.304 1.00 89.75 556 ASP A O 1
ATOM 4357 N N . ALA A 1 557 ? -10.827 -11.185 -14.519 1.00 92.00 557 ALA A N 1
ATOM 4358 C CA . ALA A 1 557 ? -12.080 -11.693 -15.083 1.00 92.00 557 ALA A CA 1
ATOM 4359 C C . ALA A 1 557 ? -11.824 -12.764 -16.154 1.00 92.00 557 ALA A C 1
ATOM 4361 O O . ALA A 1 557 ? -12.402 -13.847 -16.094 1.00 92.00 557 ALA A O 1
ATOM 4362 N N . MET A 1 558 ? -10.890 -12.512 -17.073 1.00 92.31 558 MET A N 1
ATOM 4363 C CA . MET A 1 558 ? -10.504 -13.467 -18.115 1.00 92.31 558 MET A CA 1
ATOM 4364 C C . MET A 1 558 ? -9.984 -14.786 -17.516 1.00 92.31 558 MET A C 1
ATOM 4366 O O . MET A 1 558 ? -10.385 -15.882 -17.904 1.00 92.31 558 MET A O 1
ATOM 4370 N N . ARG A 1 559 ? -9.159 -14.683 -16.471 1.00 91.81 559 ARG A N 1
ATOM 4371 C CA . ARG A 1 559 ? -8.642 -15.830 -15.717 1.00 91.81 559 ARG A CA 1
ATOM 4372 C C . ARG A 1 559 ? -9.713 -16.600 -14.957 1.00 91.81 559 ARG A C 1
ATOM 4374 O O . ARG A 1 559 ? -9.498 -17.779 -14.678 1.00 91.81 559 ARG A O 1
ATOM 4381 N N . ALA A 1 560 ? -10.809 -15.954 -14.558 1.00 91.62 560 ALA A N 1
ATOM 4382 C CA . ALA A 1 560 ? -11.942 -16.649 -13.956 1.00 91.62 560 ALA A CA 1
ATOM 4383 C C . ALA A 1 560 ? -12.616 -17.552 -14.999 1.00 91.62 560 ALA A C 1
ATOM 4385 O O . ALA A 1 560 ? -12.726 -18.750 -14.755 1.00 91.62 560 ALA A O 1
ATOM 4386 N N . ILE A 1 561 ? -12.904 -17.016 -16.192 1.00 92.94 561 ILE A N 1
ATOM 4387 C CA . ILE A 1 561 ? -13.494 -17.771 -17.310 1.00 92.94 561 ILE A CA 1
ATOM 4388 C C . ILE A 1 561 ? -12.618 -18.979 -17.672 1.00 92.94 561 ILE A C 1
ATOM 4390 O O . ILE A 1 561 ? -13.081 -20.118 -17.660 1.00 92.94 561 ILE A O 1
ATOM 4394 N N . TRP A 1 562 ? -11.324 -18.758 -17.926 1.00 93.62 562 TRP A N 1
ATOM 4395 C CA . TRP A 1 562 ? -10.396 -19.826 -18.321 1.00 93.62 562 TRP A CA 1
ATOM 4396 C C . TRP A 1 562 ? -10.231 -20.930 -17.271 1.00 93.62 562 TRP A C 1
ATOM 4398 O O . TRP A 1 562 ? -9.908 -22.063 -17.612 1.00 93.62 562 TRP A O 1
ATOM 4408 N N . ARG A 1 563 ? -10.424 -20.628 -15.982 1.00 90.88 563 ARG A N 1
ATOM 4409 C CA . ARG A 1 563 ? -10.323 -21.636 -14.916 1.00 90.88 563 ARG A CA 1
ATOM 4410 C C . ARG A 1 563 ? -11.495 -22.618 -14.952 1.00 90.88 563 ARG A C 1
ATOM 4412 O O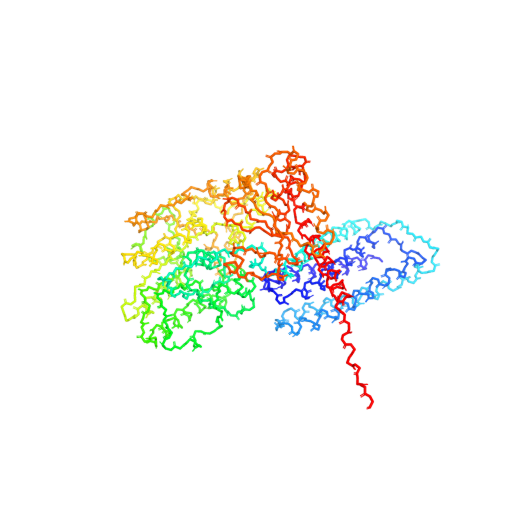 . ARG A 1 563 ? -11.314 -23.803 -14.649 1.00 90.88 563 ARG A O 1
ATOM 4419 N N . ASP A 1 564 ? -12.667 -22.126 -15.334 1.00 90.62 564 ASP A N 1
ATOM 4420 C CA . ASP A 1 564 ? -13.903 -22.905 -15.348 1.00 90.62 564 ASP A CA 1
ATOM 4421 C C . ASP A 1 564 ? -14.091 -23.712 -16.633 1.00 90.62 564 ASP A C 1
ATOM 4423 O O . ASP A 1 564 ? -14.806 -24.715 -16.608 1.00 90.62 564 ASP A O 1
ATOM 4427 N N . LEU A 1 565 ? -13.387 -23.337 -17.705 1.00 91.06 565 LEU A N 1
ATOM 4428 C CA . LEU A 1 565 ? -13.350 -24.045 -18.986 1.00 91.06 565 LEU A CA 1
ATOM 4429 C C . LEU A 1 565 ? -12.132 -24.993 -19.069 1.00 91.06 565 LEU A C 1
ATOM 4431 O O . LEU A 1 565 ? -11.028 -24.519 -19.354 1.00 91.06 565 LEU A O 1
ATOM 4435 N N . PRO A 1 566 ? -12.263 -26.309 -18.776 1.00 89.19 566 PRO A N 1
ATOM 4436 C CA . PRO A 1 566 ? -11.234 -27.335 -18.950 1.00 89.19 566 PRO A CA 1
ATOM 4437 C C . PRO A 1 566 ? -10.231 -27.138 -20.094 1.00 89.19 566 PRO A C 1
ATOM 4439 O O . PRO A 1 566 ? -9.029 -27.136 -19.822 1.00 89.19 566 PRO A O 1
ATOM 4442 N N . SER A 1 567 ? -10.691 -26.937 -21.330 1.00 91.81 567 SER A N 1
ATOM 4443 C CA . SER A 1 567 ? -9.841 -26.754 -22.521 1.00 91.81 567 SER A CA 1
ATOM 4444 C C . SER A 1 567 ? -8.923 -25.525 -22.456 1.00 91.81 567 SER A C 1
ATOM 4446 O O . SER A 1 567 ? -7.889 -25.481 -23.125 1.00 91.81 567 SER A O 1
ATOM 4448 N N . LEU A 1 568 ? -9.254 -24.543 -21.615 1.00 92.38 568 LEU A N 1
ATOM 4449 C CA . LEU A 1 568 ? -8.536 -23.277 -21.465 1.00 92.38 568 LEU A CA 1
ATOM 4450 C C . LEU A 1 568 ? -7.845 -23.131 -20.104 1.00 92.38 568 LEU A C 1
ATOM 4452 O O . LEU A 1 568 ? -7.194 -22.117 -19.850 1.00 92.38 568 LEU A O 1
ATOM 4456 N N . ARG A 1 569 ? -7.904 -24.143 -19.230 1.00 90.56 569 ARG A N 1
ATOM 4457 C CA . ARG A 1 569 ? -7.273 -24.089 -17.896 1.00 90.56 569 ARG A CA 1
ATOM 4458 C C . ARG A 1 569 ? -5.779 -23.808 -17.942 1.00 90.56 569 ARG A C 1
ATOM 4460 O O . ARG A 1 569 ? -5.249 -23.170 -17.032 1.00 90.56 569 ARG A O 1
ATOM 4467 N N . TRP A 1 570 ? -5.104 -24.251 -18.999 1.00 91.44 570 TRP A N 1
ATOM 4468 C CA . TRP A 1 570 ? -3.690 -23.962 -19.206 1.00 91.44 570 TRP A CA 1
ATOM 4469 C C . TRP A 1 570 ? -3.440 -22.451 -19.356 1.00 91.44 570 TRP A C 1
ATOM 4471 O O . TRP A 1 570 ? -2.478 -21.950 -18.778 1.00 91.44 570 TRP A O 1
ATOM 4481 N N . LEU A 1 571 ? -4.341 -21.694 -20.000 1.00 90.75 571 LEU A N 1
ATOM 4482 C CA . LEU A 1 571 ? -4.262 -20.229 -20.066 1.00 90.75 571 LEU A CA 1
ATOM 4483 C C . LEU A 1 571 ? -4.405 -19.610 -18.677 1.00 90.75 571 LEU A C 1
ATOM 4485 O O . LEU A 1 571 ? -3.621 -18.733 -18.316 1.00 90.75 571 LEU A O 1
ATOM 4489 N N . ALA A 1 572 ? -5.354 -20.083 -17.859 1.00 88.31 572 ALA A N 1
ATOM 4490 C CA . ALA A 1 572 ? -5.522 -19.623 -16.475 1.00 88.31 572 ALA A CA 1
ATOM 4491 C C . ALA A 1 572 ? -4.281 -19.896 -15.606 1.00 88.31 572 ALA A C 1
ATOM 4493 O O . ALA A 1 572 ? -3.957 -19.102 -14.714 1.00 88.31 572 ALA A O 1
ATOM 4494 N N . TRP A 1 573 ? -3.608 -21.021 -15.862 1.00 87.00 573 TRP A N 1
ATOM 4495 C CA . TRP A 1 573 ? -2.377 -21.414 -15.188 1.00 87.00 573 TRP A CA 1
ATOM 4496 C C . TRP A 1 573 ? -1.198 -20.532 -15.613 1.00 87.00 573 TRP A C 1
ATOM 4498 O O . TRP A 1 573 ? -0.613 -19.882 -14.749 1.00 87.00 573 TRP A O 1
ATOM 4508 N N . VAL A 1 574 ? -0.915 -20.412 -16.918 1.00 87.50 574 VAL A N 1
ATOM 4509 C CA . VAL A 1 574 ? 0.186 -19.578 -17.446 1.00 87.50 574 VAL A CA 1
ATOM 4510 C C . VAL A 1 574 ? 0.003 -18.114 -17.038 1.00 87.50 574 VAL A C 1
ATOM 4512 O O . VAL A 1 574 ? 0.904 -17.517 -16.453 1.00 87.50 574 VAL A O 1
ATOM 4515 N N . SER A 1 575 ? -1.199 -17.559 -17.230 1.00 84.75 575 SER A N 1
ATOM 4516 C CA . SER A 1 575 ? -1.568 -16.201 -16.783 1.00 84.75 575 SER A CA 1
ATOM 4517 C C . SER A 1 575 ? -1.487 -15.992 -15.267 1.00 84.75 575 SER A C 1
ATOM 4519 O O . SER A 1 575 ? -1.496 -14.860 -14.789 1.00 84.75 575 SER A O 1
ATOM 4521 N N . GLY A 1 576 ? -1.436 -17.072 -14.486 1.00 80.06 576 GLY A N 1
ATOM 4522 C CA . GLY A 1 576 ? -1.278 -17.041 -13.039 1.00 80.06 576 GLY A CA 1
ATOM 4523 C C . GLY A 1 576 ? 0.159 -17.138 -12.546 1.00 80.06 576 GLY A C 1
ATOM 4524 O O . GLY A 1 576 ? 0.379 -16.891 -11.357 1.00 80.06 576 GLY A O 1
ATOM 4525 N N . LEU A 1 577 ? 1.117 -17.478 -13.413 1.00 79.50 577 LEU A N 1
ATOM 4526 C CA . LEU A 1 577 ? 2.518 -17.595 -13.026 1.00 79.50 577 LEU A CA 1
ATOM 4527 C C . LEU A 1 577 ? 3.077 -16.222 -12.601 1.00 79.50 577 LEU A C 1
ATOM 4529 O O . LEU A 1 577 ? 2.757 -15.200 -13.225 1.00 79.50 577 LEU A O 1
ATOM 4533 N N . PRO A 1 578 ? 3.911 -16.163 -11.543 1.00 69.69 578 PRO A N 1
ATOM 4534 C CA . PRO A 1 578 ? 4.613 -14.936 -11.169 1.00 69.69 578 PRO A CA 1
ATOM 4535 C C . PRO A 1 578 ? 5.382 -14.351 -12.366 1.00 69.69 578 PRO A C 1
ATOM 4537 O O . PRO A 1 578 ? 5.965 -15.096 -13.147 1.00 69.69 578 PRO A O 1
ATOM 4540 N N . GLY A 1 579 ? 5.373 -13.026 -12.539 1.00 72.06 579 GLY A N 1
ATOM 4541 C CA . GLY A 1 579 ? 5.958 -12.361 -13.714 1.00 72.06 579 GLY A CA 1
ATOM 4542 C C . GLY A 1 579 ? 5.008 -12.316 -14.913 1.00 72.06 579 GLY A C 1
ATOM 4543 O O . GLY A 1 579 ? 4.614 -11.233 -15.341 1.00 72.06 579 GLY A O 1
ATOM 4544 N N . PHE A 1 580 ? 4.553 -13.472 -15.406 1.00 80.50 580 PHE A N 1
ATOM 4545 C CA . PHE A 1 580 ? 3.641 -13.515 -16.556 1.00 80.50 580 PHE A CA 1
ATOM 4546 C C . PHE A 1 580 ? 2.278 -12.888 -16.235 1.00 80.50 580 PHE A C 1
ATOM 4548 O O . PHE A 1 580 ? 1.724 -12.174 -17.065 1.00 80.50 580 PHE A O 1
ATOM 4555 N N . ARG A 1 581 ? 1.767 -13.057 -15.006 1.00 82.06 581 ARG A N 1
ATOM 4556 C CA . ARG A 1 581 ? 0.559 -12.348 -14.551 1.00 82.06 581 ARG A CA 1
ATOM 4557 C C . ARG A 1 581 ? 0.683 -10.834 -14.719 1.00 82.06 581 ARG A C 1
ATOM 4559 O O . ARG A 1 581 ? -0.225 -10.201 -15.237 1.00 82.06 581 ARG A O 1
ATOM 4566 N N . GLN A 1 582 ? 1.810 -10.269 -14.285 1.00 79.94 582 GLN A N 1
ATOM 4567 C CA . GLN A 1 582 ? 2.046 -8.826 -14.356 1.00 79.94 582 GLN A CA 1
ATOM 4568 C C . GLN A 1 582 ? 2.081 -8.379 -15.815 1.00 79.94 582 GLN A C 1
ATOM 4570 O O . GLN A 1 582 ? 1.416 -7.411 -16.170 1.00 79.94 582 GLN A O 1
ATOM 4575 N N . LEU A 1 583 ? 2.790 -9.128 -16.667 1.00 81.44 583 LEU A N 1
ATOM 4576 C CA . LEU A 1 583 ? 2.845 -8.886 -18.107 1.00 81.44 583 LEU A CA 1
ATOM 4577 C C . LEU A 1 583 ? 1.460 -8.948 -18.769 1.00 81.44 583 LEU A C 1
ATOM 4579 O O . LEU A 1 583 ? 1.125 -8.078 -19.565 1.00 81.44 583 LEU A O 1
ATOM 4583 N N . ALA A 1 584 ? 0.641 -9.938 -18.419 1.00 84.38 584 ALA A N 1
ATOM 4584 C CA . ALA A 1 584 ? -0.716 -10.069 -18.937 1.00 84.38 584 ALA A CA 1
ATOM 4585 C C . ALA A 1 584 ? -1.603 -8.884 -18.515 1.00 84.38 584 ALA A C 1
ATOM 4587 O O . ALA A 1 584 ? -2.308 -8.326 -19.356 1.00 84.38 584 ALA A O 1
ATOM 4588 N N . ASP A 1 585 ? -1.524 -8.463 -17.247 1.00 82.62 585 ASP A N 1
ATOM 4589 C CA . ASP A 1 585 ? -2.224 -7.275 -16.739 1.00 82.62 585 ASP A CA 1
ATOM 4590 C C . ASP A 1 585 ? -1.797 -6.011 -17.513 1.00 82.62 585 ASP A C 1
ATOM 4592 O O . ASP A 1 585 ? -2.645 -5.235 -17.952 1.00 82.62 585 ASP A O 1
ATOM 4596 N N . LEU A 1 586 ? -0.492 -5.839 -17.757 1.00 83.81 586 LEU A N 1
ATOM 4597 C CA . LEU A 1 586 ? 0.069 -4.713 -18.513 1.00 83.81 586 LEU A CA 1
ATOM 4598 C C . LEU A 1 586 ? -0.444 -4.645 -19.946 1.00 83.81 586 LEU A C 1
ATOM 4600 O O . LEU A 1 586 ? -0.908 -3.595 -20.386 1.00 83.81 586 LEU A O 1
ATOM 4604 N N . ILE A 1 587 ? -0.343 -5.759 -20.674 1.00 84.94 587 ILE A N 1
ATOM 4605 C CA . ILE A 1 587 ? -0.784 -5.844 -22.068 1.00 84.94 587 ILE A CA 1
ATOM 4606 C C . ILE A 1 587 ? -2.284 -5.548 -22.146 1.00 84.94 587 ILE A C 1
ATOM 4608 O O . ILE A 1 587 ? -2.727 -4.811 -23.030 1.00 84.94 587 ILE A O 1
ATOM 4612 N N . TYR A 1 588 ? -3.066 -6.075 -21.201 1.00 87.44 588 TYR A N 1
ATOM 4613 C CA . TYR A 1 588 ? -4.497 -5.812 -21.146 1.00 87.44 588 TYR A CA 1
ATOM 4614 C C . TYR A 1 588 ? -4.796 -4.319 -20.929 1.00 87.44 588 TYR A C 1
ATOM 4616 O O . TYR A 1 588 ? -5.558 -3.735 -21.700 1.00 87.44 588 TYR A O 1
ATOM 4624 N N . ASP A 1 589 ? -4.193 -3.702 -19.909 1.00 85.19 589 ASP A N 1
ATOM 4625 C CA . ASP A 1 589 ? -4.524 -2.339 -19.473 1.00 85.19 589 ASP A CA 1
ATOM 4626 C C . ASP A 1 589 ? -3.953 -1.240 -20.390 1.00 85.19 589 ASP A C 1
ATOM 4628 O O . ASP A 1 589 ? -4.583 -0.192 -20.533 1.00 85.19 589 ASP A O 1
ATOM 4632 N N . LEU A 1 590 ? -2.791 -1.449 -21.025 1.00 83.12 590 LEU A N 1
ATOM 4633 C CA . LEU A 1 590 ? -2.172 -0.444 -21.909 1.00 83.12 590 LEU A CA 1
ATOM 4634 C C . LEU A 1 590 ? -2.513 -0.606 -23.383 1.00 83.12 590 LEU A C 1
ATOM 4636 O O . LEU A 1 590 ? -2.537 0.390 -24.104 1.00 83.12 590 LEU A O 1
ATOM 4640 N N . VAL A 1 591 ? -2.724 -1.839 -23.842 1.00 83.69 591 VAL A N 1
ATOM 4641 C CA . VAL A 1 591 ? -2.839 -2.126 -25.275 1.00 83.69 591 VAL A CA 1
ATOM 4642 C C . VAL A 1 591 ? -4.256 -2.555 -25.608 1.00 83.69 591 VAL A C 1
ATOM 4644 O O . VAL A 1 591 ? -4.954 -1.852 -26.336 1.00 83.69 591 VAL A O 1
ATOM 4647 N N . LEU A 1 592 ? -4.706 -3.683 -25.055 1.00 84.94 592 LEU A N 1
ATOM 4648 C CA . LEU A 1 592 ? -5.942 -4.322 -25.502 1.00 84.94 592 LEU A CA 1
ATOM 4649 C C . LEU A 1 592 ? -7.185 -3.489 -25.164 1.00 84.94 592 LEU A C 1
ATOM 4651 O O . LEU A 1 592 ? -7.962 -3.159 -26.059 1.00 84.94 592 LEU A O 1
ATOM 4655 N N . ALA A 1 593 ? -7.378 -3.133 -23.891 1.00 84.69 593 ALA A N 1
ATOM 4656 C CA . ALA A 1 593 ? -8.573 -2.408 -23.464 1.00 84.69 593 ALA A CA 1
ATOM 4657 C C . ALA A 1 593 ? -8.678 -1.005 -24.101 1.00 84.69 593 ALA A C 1
ATOM 4659 O O . ALA A 1 593 ? -9.730 -0.706 -24.673 1.00 84.69 593 ALA A O 1
ATOM 4660 N N . PRO A 1 594 ? -7.617 -0.166 -24.116 1.00 84.50 594 PRO A N 1
ATOM 4661 C CA . PRO A 1 594 ? -7.671 1.133 -24.786 1.00 84.50 594 PRO A CA 1
ATOM 4662 C C . PRO A 1 594 ? -7.893 1.041 -26.302 1.00 84.50 594 PRO A C 1
ATOM 4664 O O . PRO A 1 594 ? -8.644 1.852 -26.848 1.00 84.50 594 PRO A O 1
ATOM 4667 N N . ALA A 1 595 ? -7.278 0.069 -26.992 1.00 85.00 595 ALA A N 1
ATOM 4668 C CA . ALA A 1 595 ? -7.461 -0.111 -28.434 1.00 85.00 595 ALA A CA 1
ATOM 4669 C C . ALA A 1 595 ? -8.901 -0.509 -28.781 1.00 85.00 595 ALA A C 1
ATOM 4671 O O . ALA A 1 595 ? -9.497 0.083 -29.684 1.00 85.00 595 ALA A O 1
ATOM 4672 N N . LEU A 1 596 ? -9.481 -1.456 -28.035 1.00 85.00 596 LEU A N 1
ATOM 4673 C CA . LEU A 1 596 ? -10.871 -1.876 -28.220 1.00 85.00 596 LEU A CA 1
ATOM 4674 C C . LEU A 1 596 ? -11.850 -0.732 -27.931 1.00 85.00 596 LEU A C 1
ATOM 4676 O O . LEU A 1 596 ? -12.759 -0.488 -28.719 1.00 85.00 596 LEU A O 1
ATOM 4680 N N . ASP A 1 597 ? -11.638 0.018 -26.850 1.00 83.44 597 ASP A N 1
ATOM 4681 C CA . ASP A 1 597 ? -12.458 1.180 -26.491 1.00 83.44 597 ASP A CA 1
ATOM 4682 C C . ASP A 1 597 ? -12.385 2.296 -27.555 1.00 83.44 597 ASP A C 1
ATOM 4684 O O . ASP A 1 597 ? -13.409 2.835 -27.984 1.00 83.44 597 ASP A O 1
ATOM 4688 N N . ALA A 1 598 ? -11.186 2.610 -28.059 1.00 84.00 598 ALA A N 1
ATOM 4689 C CA . ALA A 1 598 ? -11.007 3.575 -29.145 1.00 84.00 598 ALA A CA 1
ATOM 4690 C C . ALA A 1 598 ? -11.679 3.119 -30.450 1.00 84.00 598 ALA A C 1
ATOM 4692 O O . ALA A 1 598 ? -12.318 3.925 -31.131 1.00 84.00 598 ALA A O 1
ATOM 4693 N N . TRP A 1 599 ? -11.558 1.837 -30.789 1.00 82.81 599 TRP A N 1
ATOM 4694 C CA . TRP A 1 599 ? -12.186 1.250 -31.968 1.00 82.81 599 TRP A CA 1
ATOM 4695 C C . TRP A 1 599 ? -13.722 1.279 -31.866 1.00 82.81 599 TRP A C 1
ATOM 4697 O O . TRP A 1 599 ? -14.391 1.733 -32.797 1.00 82.81 599 TRP A O 1
ATOM 4707 N N . ASN A 1 600 ? -14.276 0.921 -30.702 1.00 81.50 600 ASN A N 1
ATOM 4708 C CA . ASN A 1 600 ? -15.712 0.985 -30.419 1.00 81.50 600 ASN A CA 1
ATOM 4709 C C . ASN A 1 600 ? -16.255 2.413 -30.561 1.00 81.50 600 ASN A C 1
ATOM 4711 O O . ASN A 1 600 ? -17.265 2.622 -31.233 1.00 81.50 600 ASN A O 1
ATOM 4715 N N . ARG A 1 601 ? -15.561 3.415 -29.997 1.00 82.38 601 ARG A N 1
ATOM 4716 C CA . ARG A 1 601 ? -15.943 4.832 -30.142 1.00 82.38 601 ARG A CA 1
ATOM 4717 C C . ARG A 1 601 ? -15.974 5.287 -31.600 1.00 82.38 601 ARG A C 1
ATOM 4719 O O . ARG A 1 601 ? -16.912 5.973 -31.996 1.00 82.38 601 ARG A O 1
ATOM 4726 N N . ARG A 1 602 ? -14.972 4.903 -32.401 1.00 83.00 602 ARG A N 1
ATOM 4727 C CA . ARG A 1 602 ? -14.917 5.250 -33.833 1.00 83.00 602 ARG A CA 1
ATOM 4728 C C . ARG A 1 602 ? -16.096 4.657 -34.606 1.00 83.00 602 ARG A C 1
ATOM 4730 O O . ARG A 1 602 ? -16.681 5.357 -35.426 1.00 83.00 602 ARG A O 1
ATOM 4737 N N . ARG A 1 603 ? -16.484 3.408 -34.323 1.00 79.62 603 ARG A N 1
ATOM 4738 C CA . ARG A 1 603 ? -17.677 2.798 -34.936 1.00 79.62 603 ARG A CA 1
ATOM 4739 C C . ARG A 1 603 ? -18.972 3.466 -34.501 1.00 79.62 603 ARG A C 1
ATOM 4741 O O . ARG A 1 603 ? -19.791 3.751 -35.363 1.00 79.62 603 ARG A O 1
ATOM 4748 N N . ALA A 1 604 ? -19.138 3.736 -33.206 1.00 77.38 604 ALA A N 1
ATOM 4749 C CA . ALA A 1 604 ? -20.332 4.405 -32.690 1.00 77.38 604 ALA A CA 1
ATOM 4750 C C . ALA A 1 604 ? -20.539 5.786 -33.344 1.00 77.38 604 ALA A C 1
ATOM 4752 O O . ALA A 1 604 ? -21.653 6.127 -33.747 1.00 77.38 604 ALA A O 1
ATOM 4753 N N . ALA A 1 605 ? -19.448 6.543 -33.525 1.00 77.69 605 ALA A N 1
ATOM 4754 C CA . ALA A 1 605 ? -19.460 7.811 -34.251 1.00 77.69 605 ALA A CA 1
ATOM 4755 C C . ALA A 1 605 ? -19.854 7.636 -35.730 1.00 77.69 605 ALA A C 1
ATOM 4757 O O . ALA A 1 605 ? -20.649 8.417 -36.240 1.00 77.69 605 ALA A O 1
ATOM 4758 N N . ALA A 1 606 ? -19.360 6.591 -36.403 1.00 74.75 606 ALA A N 1
ATOM 4759 C CA . ALA A 1 606 ? -19.705 6.295 -37.797 1.00 74.75 606 ALA A CA 1
ATOM 4760 C C . ALA A 1 606 ? -21.159 5.814 -37.996 1.00 74.75 606 ALA A C 1
ATOM 4762 O O . ALA A 1 606 ? -21.696 5.943 -39.091 1.00 74.75 606 ALA A O 1
ATOM 4763 N N . SER A 1 607 ? -21.801 5.264 -36.960 1.00 66.12 607 SER A N 1
ATOM 4764 C CA . SER A 1 607 ? -23.194 4.791 -37.001 1.00 66.12 607 SER A CA 1
ATOM 4765 C C . SER A 1 607 ? -24.242 5.837 -36.600 1.00 66.12 607 SER A C 1
ATOM 4767 O O . SER A 1 607 ? -25.430 5.531 -36.633 1.00 66.12 607 SER A O 1
ATOM 4769 N N . THR A 1 608 ? -23.841 7.052 -36.205 1.00 50.06 608 THR A N 1
ATOM 4770 C CA . THR A 1 608 ? -24.795 8.128 -35.886 1.00 50.06 608 THR A CA 1
ATOM 4771 C C . THR A 1 608 ? -25.103 8.901 -37.175 1.00 50.06 608 THR A C 1
ATOM 4773 O O . THR A 1 608 ? -24.189 9.529 -37.710 1.00 50.06 608 THR A O 1
ATOM 4776 N N . PRO A 1 609 ? -26.334 8.861 -37.724 1.00 49.66 609 PRO A N 1
ATOM 4777 C CA . PRO A 1 609 ? -26.643 9.593 -38.945 1.00 49.66 609 PRO A CA 1
ATOM 4778 C C . PRO A 1 609 ? -26.512 11.097 -38.688 1.00 49.66 609 PRO A C 1
ATOM 4780 O O . PRO A 1 609 ? -27.049 11.624 -37.712 1.00 49.66 609 PRO A O 1
ATOM 4783 N N . SER A 1 610 ? -25.791 11.793 -39.568 1.00 47.88 610 SER A N 1
ATOM 4784 C CA . SER A 1 610 ? -25.774 13.250 -39.603 1.00 47.88 610 SER A CA 1
ATOM 4785 C C . SER A 1 610 ? -27.199 13.735 -39.849 1.00 47.88 610 SER A C 1
ATOM 4787 O O . SER A 1 610 ? -27.728 13.573 -40.949 1.00 47.88 610 SER A O 1
ATOM 4789 N N . VAL A 1 611 ? -27.838 14.314 -38.833 1.00 45.25 611 VAL A N 1
ATOM 4790 C CA . VAL A 1 611 ? -29.070 15.079 -39.032 1.00 45.25 611 VAL A CA 1
ATOM 4791 C C . VAL A 1 611 ? -28.667 16.354 -39.762 1.00 45.25 611 VAL A C 1
ATOM 4793 O O . VAL A 1 611 ? -28.321 17.366 -39.157 1.00 45.25 611 VAL A O 1
ATOM 4796 N N . THR A 1 612 ? -28.633 16.276 -41.088 1.00 42.78 612 THR A N 1
ATOM 4797 C CA . THR A 1 612 ? -28.522 17.442 -41.952 1.00 42.78 612 THR A CA 1
ATOM 4798 C C . THR A 1 612 ? -29.842 18.187 -41.821 1.00 42.78 612 THR A C 1
ATOM 4800 O O . THR A 1 612 ? -30.855 17.770 -42.377 1.00 42.78 612 THR A O 1
ATOM 4803 N N . VAL A 1 613 ? -29.857 19.258 -41.026 1.00 43.75 613 VAL A N 1
ATOM 4804 C CA . VAL A 1 613 ? -30.974 20.206 -40.996 1.00 43.75 613 VAL A CA 1
ATOM 4805 C C . VAL A 1 613 ? -30.995 20.896 -42.357 1.00 43.75 613 VAL A C 1
ATOM 4807 O O . VAL A 1 613 ? -30.276 21.862 -42.597 1.00 43.75 613 VAL A O 1
ATOM 4810 N N . THR A 1 614 ? -31.772 20.352 -43.288 1.00 41.44 614 THR A N 1
ATOM 4811 C CA . THR A 1 614 ? -32.119 21.033 -44.532 1.00 41.44 614 THR A CA 1
ATOM 4812 C C . THR A 1 614 ? -33.067 22.172 -44.188 1.00 41.44 614 THR A C 1
ATOM 4814 O O . THR A 1 614 ? -34.258 21.951 -43.979 1.00 41.44 614 THR A O 1
ATOM 4817 N N . HIS A 1 615 ? -32.538 23.393 -44.125 1.00 47.19 615 HIS A N 1
ATOM 4818 C CA . HIS A 1 615 ? -33.353 24.581 -44.337 1.00 47.19 615 HIS A CA 1
ATOM 4819 C C . HIS A 1 615 ? -33.853 24.542 -45.787 1.00 47.19 615 HIS A C 1
ATOM 4821 O O . HIS A 1 615 ? -33.056 24.593 -46.723 1.00 47.19 615 HIS A O 1
ATOM 4827 N N . GLN A 1 616 ? -35.161 24.362 -45.958 1.00 38.59 616 GLN A N 1
ATOM 4828 C CA . GLN A 1 616 ? -35.852 24.602 -47.223 1.00 38.59 616 GLN A CA 1
ATOM 4829 C C . GLN A 1 616 ? -36.249 26.088 -47.329 1.00 38.59 616 GLN A C 1
ATOM 4831 O O . GLN A 1 616 ? -36.341 26.746 -46.292 1.00 38.59 616 GLN A O 1
ATOM 4836 N N . PRO A 1 617 ? -36.383 26.593 -48.569 1.00 49.16 617 PRO A N 1
ATOM 4837 C CA . PRO A 1 617 ? -35.857 27.889 -49.013 1.00 49.16 617 PRO A CA 1
ATOM 4838 C C . PRO A 1 617 ? -36.630 29.127 -48.566 1.00 49.16 617 PRO A C 1
ATOM 4840 O O . PRO A 1 617 ? -37.865 29.035 -48.381 1.00 49.16 617 PRO A O 1
#

Foldseek 3Di:
DVVLLVLLLVLLVLVVCCCVAVCCQNVNLLLDLLSLVLLLLLLLLLLLLLCLLLLVLWWQQAAPSLVVNVVSLVVNVVSLVVSVVSDVVRDDDDPVSVVSSVVSVVSSVVSVVVCPVSSVVRNPGPGDTDTDHPDVSSVVSNVSSVVSNVVSVVSLLSSLVSLAQQCLQFFAFFDADPPAAEEEEEVCLPPLNVVLLSVSRNVNHAYEYADCRQSSVCSSQPPSYHYDPALVPAALADGHQEYEAPWFDDPDRDAPDPVNLVRRLCRQLVSLLSLLVSQVSRPDHHQAYEYEAALLLQFFDQPDEDELPDHGHDDSSNVSRVSNLVSNVSSCPPPHFYEYEHAFQEDAADDGPLVVQLVCLLVLNLEQEAVQRAKGFYAYSVLLSVVSVLCSVDSPHGHYFYRGAQDIDTRLVLSCLSNVLSVHHYDHYDHLVVLCPGHPRNSSVVRGHHNYHRVSCVVSVRDGPPNDSNSSSCVHPPDDPDPWAFQEKEFACLQPVRVVVVVVLVVLCVVVVHNYHYHYLVVPDPRCVSSVHDSVSCQLWIWTQIPVRTIHIHPRRVLNSQCRRPVRVVVNVQCPDPPNVSVRSSCRSPPVSVVSSVVSVVVVVVPDDPPPPDDDD

Organism: NCBI:txid381431

Sequence (617 aa):
MITLMIFLTLQSVMGGLDNLWHHELQARLPSQPGARKELALHSVRELIYGLIYIGIAWWSWNGTWVWLLIALLVTEVVITLWDFIEEDRSRPLPPFERVLHTLLSINYGVLLVLLAAPLQEWSHAPTAISPVDYGGWSWLMTLFGCGVLAWGLRNLFAVARLGVPQWQRDPVRAQHKASAREVLVTGATGFVGRALVRALVERGERVIALSRHPEIARDQFGPHVEVVDDLARLASSRRIDTLFNLAGEPIAGGPWTRRRKQRLVDSRVAMAARVGALIARLERAPEVLINASAIGYYGDRADATLGEDDTPGSGFLAEVCGQWEAAAERAGTRGVRVCRIRIGLVLGPGGGLLQPLALAARFGAATVLGDGRQWQSWIHLDDLVRLLLHAMDRTSMRGAINAVAPEAVTQRVFTQRLAETLHRPAWLRVPARFLHALPGGMSELFLGSQRIEPRVALAQDFRFRHPRLDGALRAILVPAPSKATTVAVYVNDACPVCHAEMDRYRAESQREHRSITFCSIDFGFPGLPAYGLKADDLRRRLFVYTSDGRLRSGMDAMRAIWRDLPSLRWLAWVSGLPGFRQLADLIYDLVLAPALDAWNRRRAAASTPSVTVTHQP

InterPro domains:
  IPR001509 NAD-dependent epimerase/dehydratase [PF01370] (183-394)
  IPR007263 DCC1-like thiol-disulfide oxidoreductase family [PF04134] (489-591)
  IPR010099 Epimerase family protein SDR39U1 [TIGR01777] (183-473)
  IPR013549 Domain of unknown function DUF1731 [PF08338] (430-476)
  IPR036291 NAD(P)-binding domain superfamily [SSF51735] (183-454)

Secondary structure (DSSP, 8-state):
-HHHHHHHHHHHHHHHHHIIIIIIIII-GGG-GGGHHHHHHHHHHHHHHHHHHHHHHHEEEETTHHHHHHHHHHHHHHHHHHHHHHHHHHSPPPHHHHHHHHHHHHHHHHHHHHHHHHHHHHHHS-SEEEE---THHHHHHHHHHHHHHHHHHHHHHHHHHHTS-HHHHS---PPP-TT--EEEEETTTSHHHHHHHHHHHHTT-EEEEE-SSHHHHHHHHGGGEEEES-GGGS-TT---SEEEE-----S-SS---HHHHHHHHHHHHHHHHHHHHHHHH-SS--SEEEEEEEGGGG---TT-EE-TTSPP-SSHHHHHHHHHHHHHHHH--TT-EEEEEEE-EEE-TTSTTHHHHHHHHHTT--EEETTS-SEE-EEEHHHHHHHHHHHHH-TT--EEEEE--S--EEHHHHHHHHHHHTT----EEE-HHHHHTSGGGTTHHHH---EE--HHHHHTT---S--SHHHHHHHHHS-PPP-PPEEEEEE-TT-HHHHHHHHHHHHHHHHTT---EEEESTT--TTGGGGT--HHHHHHS-EEEETTSPEEETHHHHHHHHHHSGGGHHHHHHTTSTTHHHHHHHHIIIIIHHHHHHHHHHHHHHTS---------